Protein 9JMA (pdb70)

Organism: NCBI:txid1737066

Sequence (612 aa):
MLVSVIIPTYNRPERLAVALQSVQTLDFDSEQLEVIVVNDHGTPVDDVVEAAGRSLNVRLIDQPSQSGPSGARNAGLEVARGEYVAFLDDDDVFSPQHLSGTLPLLKGGADFVYVNINIARTRVTGTTIADAEVLVRLEFPYDRGLLDVTNHFAPSAVVCRSPRSAGAFFDTALGVEEDWDFFLRLAHGHKYRVVHQPEVAIALHRIPGVESLTTPTSDDIAALKVYEDNWHLICERWPAATERAEQVRRFMPVMYQMAYASFEAGVPLDHHYYERTLQVLYRALGDPQPSPAQVEDELRAALEGRMLVSVIIPTYNRPERLAVALQSVQTLDFDSEQLEVIVVNDHGTPVDDVVEAAGRSLNVRLIDQPSQSGPSGARNAGLEVARGEYVAFLDDDDVFSPQHLSGTLPLLKGGADFVYVNINIARTRVTGTTIADAEVLVRLEFPYDRGLLDVTNHFAPSAVVCRSPRSAGAFFDTALGVEEDWDFFLRLAHGHKYRVVHQPEVAIALHRIPGVESLTTPTSDDIAALKVYEDNWHLICERWPAATERAEQVRRFMPVMYQMAYASFEAGVPLDHHYYERTLQVLYRALGDPQPSPAQVEDELRAALEGR

Nearest PDB structures (foldseek):
  8vh8-assembly3_C  TM=7.433E-01  e=6.312E-12  Pasteurella multocida
  8vh7-assembly2_B  TM=6.432E-01  e=1.934E-12  Pasteurella multocida
  8vh8-assembly4_D  TM=6.375E-01  e=3.387E-12  Pasteurella multocida
  6h4m-assembly4_Q  TM=5.646E-01  e=2.988E-13  Staphylococcus aureus subsp. aureus N315
  8vh8-assembly2_B  TM=6.372E-01  e=2.813E-11  Pasteurella multocida

InterPro domains:
  IPR001173 Glycosyltransferase 2-like [PF00535] (4-131)
  IPR029044 Nucleotide-diphospho-sugar transferases [G3DSA:3.90.550.10] (1-235)
  IPR029044 Nucleotide-diphospho-sugar transferases [SSF53448] (1-209)

B-factor: mean 27.54, std 12.99, range [6.25, 105.29]

Solvent-accessible surface area: 26495 Å² total; per-residue (Å²): 166,32,0,0,0,0,0,14,4,91,69,90,44,99,92,0,43,45,0,2,96,0,3,57,40,15,101,49,85,50,151,75,5,9,1,1,0,0,5,7,104,20,71,99,2,58,108,32,12,120,64,3,37,206,65,10,77,34,112,44,28,84,26,120,66,104,47,14,53,1,9,1,8,19,16,0,0,106,41,1,152,2,80,2,0,0,0,0,28,6,27,3,0,0,14,34,99,0,0,52,17,0,6,86,62,0,130,72,32,6,25,2,0,3,1,16,0,18,0,0,61,50,96,13,60,5,91,49,24,83,85,14,109,31,108,8,120,21,83,20,57,76,104,54,22,3,2,8,0,0,18,3,6,14,5,0,0,0,0,0,67,8,0,107,91,35,51,1,61,7,31,87,90,4,58,47,7,14,15,0,0,0,1,0,35,0,13,57,27,56,150,22,163,22,49,28,23,66,145,6,27,0,0,7,10,115,84,51,49,104,69,74,138,80,78,16,65,90,98,37,22,55,65,12,89,81,49,21,83,20,7,85,74,0,15,146,91,41,91,18,72,74,117,58,0,76,82,4,10,186,33,0,38,56,2,4,102,31,0,17,59,22,21,138,75,34,80,61,23,26,84,4,52,41,20,49,0,0,66,6,0,32,111,4,9,8,104,117,109,30,61,93,65,102,4,65,88,47,0,115,38,5,8,114,32,170,171,25,0,0,0,0,0,12,4,95,81,105,33,136,95,0,46,38,0,2,80,0,3,59,41,16,104,50,88,46,145,76,6,6,0,1,0,0,5,6,107,18,55,97,2,64,114,33,10,119,69,8,32,208,72,16,79,30,115,41,30,80,27,118,69,103,44,14,49,1,8,0,8,17,20,0,1,98,39,3,137,4,82,4,1,0,0,0,31,5,34,4,0,0,10,36,90,0,0,51,17,0,6,84,64,0,129,71,22,8,12,1,0,4,2,13,2,21,1,0,54,52,65,13,55,3,90,49,27,87,104,11,103,21,113,17,109,19,83,12,57,78,97,59,23,4,3,8,0,0,13,6,7,16,5,0,0,0,0,0,67,10,0,104,103,34,50,0,60,6,31,91,90,6,52,54,9,13,21,0,0,0,1,0,36,0,14,42,40,70,154,20,145,25,49,31,23,71,144,5,29,0,0,27,14,74,93,45,38,102,90,87,137,68,94,18,76,79,108,57,48,57,68,15,98,73,52,17,66,22,8,80,75,0,16,153,93,39,88,19,78,73,132,75,0,75,80,3,7,105,19,0,36,61,1,0,95,44,0,26,65,17,24,144,69,30,70,81,31,29,44,4,46,37,16,68,0,0,92,5,0,24,96,2,11,11,108,84,100,23,60,82,62,83,4,81,61,26,1,112,11,4,5,122,34,198

Secondary structure (DSSP, 8-state):
--EEEEEEESS-HHHHHHHHHHHHTSSS-GGGEEEEEEE-SSS--HHHHHHHTTTS-EEEEE-SS--HHHHHHHHHHHH--SSEEEE--TTEE--TTTTTTTHHHHHHT-SEEEEEEEEESS---GGGGGGS-EEEEE---SSS-HHHHS----GGGEEEE-HHHHT----TT-SSSHHHHHHHIIIIIS---EEEEEEEEEEEE----STTTS---HHHHHHHHHHHHHHHHHHHHS--SSHHHHHHHTHHHHHHHHHHHHHHTT-PPPTTHHHHHHHHHHHHTSSS---HHHHHHHHHHHHH--/--EEEEEEESS-HHHHHHHHHHHHTSSS-GGGEEEEEEE-S-S--HHHHHHHHTTS-EEEEE-SS--HHHHHHHHHHHH---SEEEE--TTEE--TTTTTTTHHHHHTT-SEEEEEEEEESS---TT-GGGS-EEEEE---SSS-HHHHS----GGGEEEE-TTTTT----TT-SSSHHHHHHHIIIIIS---EEEEEEEEEEEE----GGGGS---SHHHHHHHHHHHHHHHHHHHS--SSHHHHHHTTHHHHHHHHHHHHHHTTPPPPTTHHHHHHHHHHHTTSSS---HHHHHHHHHHHHS--

Foldseek 3Di:
DAEEEEEEDAPCLVLLLLALVLVLLAPDDLVQYEYEYEYQQHDDNCVSQVVSVVRHNYHYHYHPHRQAPQVRRVVVLQPDPHQKYAYDYSNWHFANCLCVQCVVVVVVPAFKEFEKEFAFQDRDGNPGQVVGDGDDIQQDFPDQQLLLQDDRDDRNRMMGGRVVVVVQGFDSPQNPCSVSLRVLCCCPVVVGHYGYRHVTYIYHYDHDDCDVVFWQDVVVVVVLVSVVVVSVVSCVVRPRPDPLSNVLSVCVVLLSVVCVVCSVVRHQWAPCLVRQLSVLSSVCRDDPRDDPVVSSVSSVVSRHHD/DAEEEEEEDAQCLPLLLQQLVLVLLAPDDQVQYEYEYEDQQHDDNVVSVVVSVVRHHYDYHYDPHHQAPQVRRQVSLQPTPHQKYAYAYSNWHFANCLCVQPVVVVVVPAFKEFEKEFAFQDDDGNHPLVPGDGDDIQQDFDDQQLLLQDDRGFRNRMMGGRCVVVVQGFDSVQNPCSRSLSVLCCCPVVVGHYGYRHVTYIYHYDHDDPLVVFFQDCVNLVVLVSVVVVSVVSCVVRPGPDPLSVVLNVCVVVLNVVVVVCRVVSHAWDPCLVSQLSVLSSQCRDDPNDDPVVSNVSNVCSGHHD

Radius of gyration: 28.25 Å; Cα contacts (8 Å, |Δi|>4): 1184; chains: 2; bounding box: 62×64×78 Å

Structure (mmCIF, N/CA/C/O backbone):
data_9JMA
#
_entry.id   9JMA
#
_cell.length_a   48.362
_cell.length_b   95.144
_cell.length_c   70.484
_cell.angle_alpha   90.00
_cell.angle_beta   97.16
_cell.angle_gamma   90.00
#
_symmetry.space_group_name_H-M   'P 1 21 1'
#
loop_
_entity.id
_entity.type
_entity.pdbx_description
1 polymer 'GalNAc(5)-diNAcBac-PP-undecaprenol beta-1,3-glucosyltransferase'
2 non-polymer "URIDINE-5'-DIPHOSPHATE"
3 non-polymer 'MAGNESIUM ION'
4 water water
#
loop_
_atom_site.group_PDB
_atom_site.id
_atom_site.type_symbol
_atom_site.label_atom_id
_atom_site.label_alt_id
_atom_site.label_comp_id
_atom_site.label_asym_id
_atom_site.label_entity_id
_atom_site.label_seq_id
_atom_site.pdbx_PDB_ins_code
_atom_site.Cartn_x
_atom_site.Cartn_y
_atom_site.Cartn_z
_atom_site.occupancy
_atom_site.B_iso_or_equiv
_atom_site.auth_seq_id
_atom_site.auth_comp_id
_atom_site.auth_asym_id
_atom_site.auth_atom_id
_atom_site.pdbx_PDB_model_num
ATOM 1 N N . MET A 1 1 ? 18.039 17.373 25.907 1.00 29.65 1 MET A N 1
ATOM 2 C CA . MET A 1 1 ? 17.216 16.744 26.914 1.00 22.12 1 MET A CA 1
ATOM 3 C C . MET A 1 1 ? 16.130 15.904 26.263 1.00 17.83 1 MET A C 1
ATOM 4 O O . MET A 1 1 ? 15.843 14.819 26.751 1.00 22.56 1 MET A O 1
ATOM 9 N N . LEU A 1 2 ? 15.537 16.381 25.162 1.00 13.10 2 LEU A N 1
ATOM 10 C CA . LEU A 1 2 ? 14.491 15.600 24.503 1.00 13.89 2 LEU A CA 1
ATOM 11 C C . LEU A 1 2 ? 15.064 14.479 23.625 1.00 17.35 2 LEU A C 1
ATOM 12 O O . LEU A 1 2 ? 14.673 13.317 23.771 1.00 16.68 2 LEU A O 1
ATOM 17 N N . VAL A 1 3 ? 15.990 14.792 22.715 1.00 12.80 3 VAL A N 1
ATOM 18 C CA . VAL A 1 3 ? 16.518 13.807 21.776 1.00 16.51 3 VAL A CA 1
ATOM 19 C C . VAL A 1 3 ? 18.040 13.856 21.747 1.00 17.48 3 VAL A C 1
ATOM 20 O O . VAL A 1 3 ? 18.635 14.932 21.614 1.00 16.87 3 VAL A O 1
ATOM 24 N N . SER A 1 4 ? 18.663 12.680 21.811 1.00 16.44 4 SER A N 1
ATOM 25 C CA . SER A 1 4 ? 20.078 12.496 21.515 1.00 18.51 4 SER A CA 1
ATOM 26 C C . SER A 1 4 ? 20.210 11.694 20.231 1.00 16.99 4 SER A C 1
ATOM 27 O O . SER A 1 4 ? 19.563 10.655 20.076 1.00 18.92 4 SER A O 1
ATOM 30 N N . VAL A 1 5 ? 21.052 12.154 19.323 1.00 15.10 5 VAL A N 1
ATOM 31 C CA . VAL A 1 5 ? 21.368 11.392 18.123 1.00 15.58 5 VAL A CA 1
ATOM 32 C C . VAL A 1 5 ? 22.724 10.740 18.325 1.00 16.89 5 VAL A C 1
ATOM 33 O O . VAL A 1 5 ? 23.669 11.390 18.800 1.00 16.28 5 VAL A O 1
ATOM 37 N N . ILE A 1 6 ? 22.814 9.447 18.007 1.00 12.92 6 ILE A N 1
ATOM 38 C CA . ILE A 1 6 ? 24.026 8.664 18.224 1.00 11.85 6 ILE A CA 1
ATOM 39 C C . ILE A 1 6 ? 24.556 8.230 16.859 1.00 14.93 6 ILE A C 1
ATOM 40 O O . ILE A 1 6 ? 23.937 7.396 16.176 1.00 12.45 6 ILE A O 1
ATOM 45 N N . ILE A 1 7 ? 25.702 8.767 16.482 1.00 14.84 7 ILE A N 1
ATOM 46 C CA . ILE A 1 7 ? 26.347 8.457 15.205 1.00 10.43 7 ILE A CA 1
ATOM 47 C C . ILE A 1 7 ? 27.666 7.774 15.497 1.00 13.41 7 ILE A C 1
ATOM 48 O O . ILE A 1 7 ? 28.644 8.423 15.880 1.00 11.97 7 ILE A O 1
ATOM 53 N N . PRO A 1 8 ? 27.736 6.445 15.362 1.00 9.84 8 PRO A N 1
ATOM 54 C CA . PRO A 1 8 ? 29.034 5.775 15.345 1.00 18.85 8 PRO A CA 1
ATOM 55 C C . PRO A 1 8 ? 29.665 5.874 13.956 1.00 14.36 8 PRO A C 1
ATOM 56 O O . PRO A 1 8 ? 28.989 5.769 12.926 1.00 13.31 8 PRO A O 1
ATOM 60 N N . THR A 1 9 ? 30.977 6.073 13.923 1.00 14.01 9 THR A N 1
ATOM 61 C CA . THR A 1 9 ? 31.617 6.320 12.636 1.00 19.17 9 THR A CA 1
ATOM 62 C C . THR A 1 9 ? 32.999 5.684 12.619 1.00 20.08 9 THR A C 1
ATOM 63 O O . THR A 1 9 ? 33.701 5.685 13.633 1.00 24.42 9 THR A O 1
ATOM 67 N N . TYR A 1 10 ? 33.379 5.125 11.472 1.00 16.08 10 TYR A N 1
ATOM 68 C CA . TYR A 1 10 ? 34.642 4.386 11.363 1.00 24.69 10 TYR A CA 1
ATOM 69 C C . TYR A 1 10 ? 35.206 4.565 9.955 1.00 18.05 10 TYR A C 1
ATOM 70 O O . TYR A 1 10 ? 34.709 3.941 9.016 1.00 18.53 10 TYR A O 1
ATOM 79 N N . ASN A 1 11 ? 36.241 5.401 9.823 1.00 21.73 11 ASN A N 1
ATOM 80 C CA . ASN A 1 11 ? 36.922 5.643 8.533 1.00 22.14 11 ASN A CA 1
ATOM 81 C C . ASN A 1 11 ? 35.942 5.995 7.423 1.00 21.46 11 ASN A C 1
ATOM 82 O O . ASN A 1 11 ? 36.038 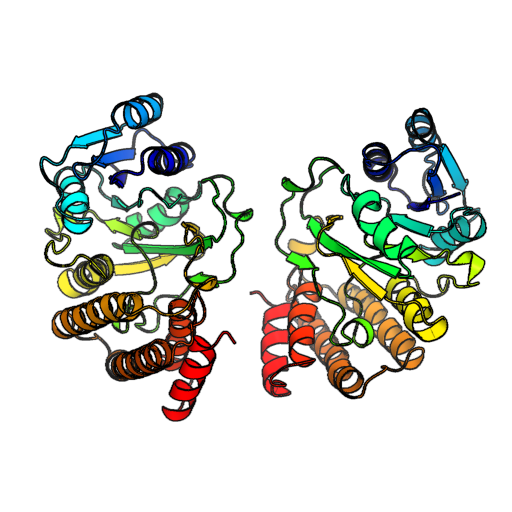5.489 6.306 1.00 19.06 11 ASN A O 1
ATOM 87 N N . ARG A 1 12 ? 34.971 6.850 7.731 1.00 23.37 12 ARG A N 1
ATOM 88 C CA . ARG A 1 12 ? 34.055 7.381 6.720 1.00 23.88 12 ARG A CA 1
ATOM 89 C C . ARG A 1 12 ? 33.856 8.882 6.939 1.00 26.06 12 ARG A C 1
ATOM 90 O O . ARG A 1 12 ? 32.728 9.368 7.044 1.00 24.58 12 ARG A O 1
ATOM 98 N N . PRO A 1 13 ? 34.949 9.655 6.988 1.00 29.65 13 PRO A N 1
ATOM 99 C CA . PRO A 1 13 ? 34.784 11.083 7.325 1.00 25.26 13 PRO A CA 1
ATOM 100 C C . PRO A 1 13 ? 33.911 11.833 6.331 1.00 24.00 13 PRO A C 1
ATOM 101 O O . PRO A 1 13 ? 33.135 12.709 6.725 1.00 23.16 13 PRO A O 1
ATOM 105 N N . GLU A 1 14 ? 33.986 11.491 5.049 1.00 25.46 14 GLU A N 1
ATOM 106 C CA . GLU A 1 14 ? 33.144 12.155 4.060 1.00 24.38 14 GLU A CA 1
ATOM 107 C C . GLU A 1 14 ? 31.668 11.829 4.285 1.00 22.48 14 GLU A C 1
ATOM 108 O O . GLU A 1 14 ? 30.805 12.715 4.236 1.00 18.46 14 GLU A O 1
ATOM 114 N N . ARG A 1 15 ? 31.355 10.559 4.536 1.00 20.28 15 ARG A N 1
ATOM 115 C CA . ARG A 1 15 ? 29.954 10.197 4.680 1.00 22.44 15 ARG A CA 1
ATOM 116 C C . ARG A 1 15 ? 29.398 10.679 6.014 1.00 18.70 15 ARG A C 1
ATOM 117 O O . ARG A 1 15 ? 28.230 11.062 6.085 1.00 18.24 15 ARG A O 1
ATOM 125 N N . LEU A 1 16 ? 30.234 10.707 7.056 1.00 18.61 16 LEU A N 1
ATOM 126 C CA . LEU A 1 16 ? 29.846 11.294 8.329 1.00 16.43 16 LEU A CA 1
ATOM 127 C C . LEU A 1 16 ? 29.351 12.715 8.153 1.00 19.63 16 LEU A C 1
ATOM 128 O O . LEU A 1 16 ? 28.379 13.125 8.797 1.00 18.27 16 LEU A O 1
ATOM 133 N N . ALA A 1 17 ? 30.008 13.493 7.283 1.00 13.68 17 ALA A N 1
ATOM 134 C CA . ALA A 1 17 ? 29.569 14.869 7.083 1.00 14.94 17 ALA A CA 1
ATOM 135 C C . ALA A 1 17 ? 28.196 14.922 6.417 1.00 15.90 17 ALA A C 1
ATOM 136 O O . ALA A 1 17 ? 27.388 15.800 6.732 1.00 20.27 17 ALA A O 1
ATOM 138 N N . VAL A 1 18 ? 27.892 13.982 5.516 1.00 17.27 18 VAL A N 1
ATOM 139 C CA . VAL A 1 18 ? 26.547 13.943 4.949 1.00 12.16 18 VAL A CA 1
ATOM 140 C C . VAL A 1 18 ? 25.523 13.579 6.025 1.00 19.27 18 VAL A C 1
ATOM 141 O O . VAL A 1 18 ? 24.441 14.176 6.095 1.00 13.44 18 VAL A O 1
ATOM 145 N N . ALA A 1 19 ? 25.846 12.603 6.882 1.00 16.61 19 ALA A N 1
ATOM 146 C CA . ALA A 1 19 ? 24.918 12.223 7.952 1.00 23.07 19 ALA A CA 1
ATOM 147 C C . ALA A 1 19 ? 24.653 13.392 8.897 1.00 16.14 19 ALA A C 1
ATOM 148 O O . ALA A 1 19 ? 23.499 13.671 9.242 1.00 18.29 19 ALA A O 1
ATOM 150 N N . LEU A 1 20 ? 25.714 14.102 9.311 1.00 23.44 20 LEU A N 1
ATOM 151 C CA . LEU A 1 20 ? 25.564 15.235 10.229 1.00 19.12 20 LEU A CA 1
ATOM 152 C C . LEU A 1 20 ? 24.783 16.378 9.595 1.00 17.01 20 LEU A C 1
ATOM 153 O O . LEU A 1 20 ? 24.023 17.069 10.282 1.00 23.79 20 LEU A O 1
ATOM 158 N N . GLN A 1 21 ? 24.966 16.620 8.302 1.00 16.58 21 GLN A N 1
ATOM 159 C CA . GLN A 1 21 ? 24.172 17.671 7.670 1.00 21.46 21 GLN A CA 1
ATOM 160 C C . GLN A 1 21 ? 22.691 17.294 7.653 1.00 20.34 21 GLN A C 1
ATOM 161 O O . GLN A 1 21 ? 21.822 18.170 7.771 1.00 20.95 21 GLN A O 1
ATOM 167 N N . SER A 1 22 ? 22.387 15.999 7.570 1.00 15.06 22 SER A N 1
ATOM 168 C CA . SER A 1 22 ? 21.002 15.566 7.619 1.00 16.68 22 SER A CA 1
ATOM 169 C C . SER A 1 22 ? 20.406 15.748 9.024 1.00 15.13 22 SER A C 1
ATOM 170 O O . SER A 1 22 ? 19.184 15.847 9.160 1.00 12.69 22 SER A O 1
ATOM 173 N N . VAL A 1 23 ? 21.245 15.857 10.057 1.00 13.18 23 VAL A N 1
ATOM 174 C CA . VAL A 1 23 ? 20.767 16.312 11.355 1.00 15.62 23 VAL A CA 1
ATOM 175 C C . VAL A 1 23 ? 20.558 17.825 11.350 1.00 20.62 23 VAL A C 1
ATOM 176 O O . VAL A 1 23 ? 19.622 18.341 11.985 1.00 18.58 23 VAL A O 1
ATOM 180 N N . GLN A 1 24 ? 21.395 18.562 10.612 1.00 16.64 24 GLN A N 1
ATOM 181 C CA . GLN A 1 24 ? 21.263 20.016 10.625 1.00 19.07 24 GLN A CA 1
ATOM 182 C C . GLN A 1 24 ? 19.996 20.461 9.910 1.00 16.09 24 GLN A C 1
ATOM 183 O O . GLN A 1 24 ? 19.435 21.515 10.233 1.00 23.63 24 GLN A O 1
ATOM 189 N N . THR A 1 25 ? 19.499 19.655 8.979 1.00 15.53 25 THR A N 1
ATOM 190 C CA . THR A 1 25 ? 18.262 19.966 8.280 1.00 16.18 25 THR A CA 1
ATOM 191 C C . THR A 1 25 ? 17.055 19.229 8.872 1.00 18.0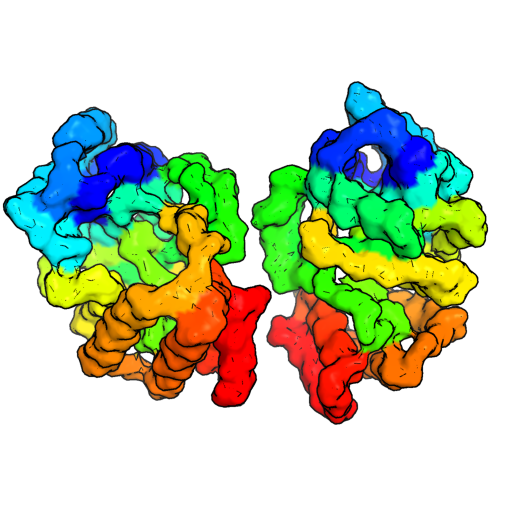5 25 THR A C 1
ATOM 192 O O . THR A 1 25 ? 16.014 19.119 8.217 1.00 17.74 25 THR A O 1
ATOM 196 N N . LEU A 1 26 ? 17.166 18.741 10.104 1.00 14.40 26 LEU A N 1
ATOM 197 C CA . LEU A 1 26 ? 15.973 18.336 10.837 1.00 22.24 26 LEU A CA 1
ATOM 198 C C . LEU A 1 26 ? 15.102 19.550 11.149 1.00 22.20 26 LEU A C 1
ATOM 199 O O . LEU A 1 26 ? 15.590 20.557 11.672 1.00 25.77 26 LEU A O 1
ATOM 204 N N . ASP A 1 27 ? 13.807 19.457 10.846 1.00 22.53 27 ASP A N 1
ATOM 205 C CA . ASP A 1 27 ? 12.864 20.430 11.401 1.00 30.08 27 ASP A CA 1
ATOM 206 C C . ASP A 1 27 ? 12.703 20.178 12.896 1.00 25.00 27 ASP A C 1
ATOM 207 O O . ASP A 1 27 ? 11.853 19.380 13.295 1.00 27.04 27 ASP A O 1
ATOM 212 N N . PHE A 1 28 ? 13.503 20.843 13.727 1.00 30.28 28 PHE A N 1
ATOM 213 C CA . PHE A 1 28 ? 13.486 20.558 15.156 1.00 28.45 28 PHE A CA 1
ATOM 214 C C . PHE A 1 28 ? 14.133 21.702 15.927 1.00 27.10 28 PHE A C 1
ATOM 215 O O . PHE A 1 28 ? 15.065 22.343 15.443 1.00 32.67 28 PHE A O 1
ATOM 223 N N . ASP A 1 29 ? 13.635 21.941 17.138 1.00 28.75 29 ASP A N 1
ATOM 224 C CA . ASP A 1 29 ? 14.265 22.906 18.037 1.00 35.96 29 ASP A CA 1
ATOM 225 C C . ASP A 1 29 ? 15.597 22.337 18.520 1.00 31.65 29 ASP A C 1
ATOM 226 O O . ASP A 1 29 ? 15.627 21.445 19.376 1.00 30.07 29 ASP A O 1
ATOM 231 N N . SER A 1 30 ? 16.698 22.873 17.990 1.00 30.45 30 SER A N 1
ATOM 232 C CA . SER A 1 30 ? 18.040 22.422 18.341 1.00 29.52 30 SER A CA 1
ATOM 233 C C . SER A 1 30 ? 18.376 22.614 19.818 1.00 22.61 30 SER A C 1
ATOM 234 O O . SER A 1 30 ? 19.356 22.033 20.294 1.00 25.10 30 SER A O 1
ATOM 237 N N . GLU A 1 31 ? 17.600 23.401 20.557 1.00 28.63 31 GLU A N 1
ATOM 238 C CA . GLU A 1 31 ? 17.814 23.498 21.997 1.00 27.30 31 GLU A CA 1
ATOM 239 C C . GLU A 1 31 ? 17.553 22.164 22.691 1.00 28.54 31 GLU A C 1
ATOM 240 O O . GLU A 1 31 ? 18.150 21.873 23.733 1.00 25.67 31 GLU A O 1
ATOM 246 N N . GLN A 1 32 ? 16.675 21.338 22.128 1.00 23.52 32 GLN A N 1
ATOM 247 C CA . GLN A 1 32 ? 16.304 20.058 22.711 1.00 26.52 32 GLN A CA 1
ATOM 248 C C . GLN A 1 32 ? 17.053 18.875 22.102 1.00 25.51 32 GLN A C 1
ATOM 249 O O . GLN A 1 32 ? 16.704 17.727 22.383 1.00 20.12 32 GLN A O 1
ATOM 255 N N . LEU A 1 33 ? 18.066 19.125 21.280 1.00 23.25 33 LEU A N 1
ATOM 256 C CA . LEU A 1 33 ? 18.750 18.077 20.541 1.00 23.43 33 LEU A CA 1
ATOM 257 C C . LEU A 1 33 ? 20.234 18.086 20.868 1.00 23.70 33 LEU A C 1
ATOM 258 O O . LEU A 1 33 ? 20.870 19.144 20.823 1.00 20.36 33 LEU A O 1
ATOM 263 N N . GLU A 1 34 ? 20.784 16.907 21.177 1.00 27.03 34 GLU A N 1
ATOM 264 C CA . GLU A 1 34 ? 22.228 16.705 21.261 1.00 23.42 34 GLU A CA 1
ATOM 265 C C . GLU A 1 34 ? 22.633 15.604 20.300 1.00 22.17 34 GLU A C 1
ATOM 266 O O . GLU A 1 34 ? 21.908 14.615 20.128 1.00 21.06 34 GLU A O 1
ATOM 272 N N . VAL A 1 35 ? 23.789 15.791 19.668 1.00 23.27 35 VAL A N 1
ATOM 273 C CA . VAL A 1 35 ? 24.385 14.817 18.762 1.00 15.21 35 VAL A CA 1
ATOM 274 C C . VAL A 1 35 ? 25.633 14.259 19.426 1.00 16.72 35 VAL A C 1
ATOM 275 O O . VAL A 1 35 ? 26.505 15.020 19.867 1.00 15.01 35 VAL A O 1
ATOM 279 N N . ILE A 1 36 ? 25.735 12.935 19.476 1.00 16.09 36 ILE A N 1
ATOM 280 C CA . ILE A 1 36 ? 26.925 12.271 19.995 1.00 16.24 36 ILE A CA 1
ATOM 281 C C . ILE A 1 36 ? 27.549 11.464 18.862 1.00 16.20 36 ILE A C 1
ATOM 282 O O . ILE A 1 36 ? 27.000 10.431 18.447 1.00 16.88 36 ILE A O 1
ATOM 287 N N . VAL A 1 37 ? 28.705 11.913 18.377 1.00 16.33 37 VAL A N 1
ATOM 288 C CA . VAL A 1 37 ? 29.471 11.197 17.353 1.00 12.77 37 VAL A CA 1
ATOM 289 C C . VAL A 1 37 ? 30.524 10.328 18.036 1.00 14.29 37 VAL A C 1
ATOM 290 O O . VAL A 1 37 ? 31.296 10.812 18.880 1.00 18.06 37 VAL A O 1
ATOM 294 N N . VAL A 1 38 ? 30.566 9.047 17.686 1.00 13.22 38 VAL A N 1
ATOM 295 C CA . VAL A 1 38 ? 31.475 8.102 18.334 1.00 14.89 38 VAL A CA 1
ATOM 296 C C . VAL A 1 38 ? 32.425 7.566 17.268 1.00 16.15 38 VAL A C 1
ATOM 297 O O . VAL A 1 38 ? 32.054 6.713 16.445 1.00 14.78 38 VAL A O 1
ATOM 301 N N . ASN A 1 39 ? 33.663 8.052 17.299 1.00 19.36 39 ASN A N 1
ATOM 302 C CA . ASN A 1 39 ? 34.718 7.561 16.419 1.00 17.53 39 ASN A CA 1
ATOM 303 C C . ASN A 1 39 ? 35.209 6.218 16.944 1.00 19.09 39 ASN A C 1
ATOM 304 O O . ASN A 1 39 ? 35.741 6.135 18.058 1.00 18.80 39 ASN A O 1
ATOM 309 N N . ASP A 1 40 ? 35.019 5.163 16.157 1.00 20.41 40 ASP A N 1
ATOM 310 C CA . ASP A 1 40 ? 35.418 3.829 16.598 1.00 19.61 40 ASP A CA 1
ATOM 311 C C . ASP A 1 40 ? 36.908 3.594 16.333 1.00 24.59 40 ASP A C 1
ATOM 312 O O . ASP A 1 40 ? 37.296 2.558 15.783 1.00 26.32 40 ASP A O 1
ATOM 317 N N . HIS A 1 41 ? 37.745 4.553 16.742 1.00 22.54 41 HIS A N 1
ATOM 318 C CA . HIS A 1 41 ? 39.203 4.486 16.610 1.00 26.76 41 HIS A CA 1
ATOM 319 C C . HIS A 1 41 ? 39.639 4.325 15.150 1.00 24.84 41 HIS A C 1
ATOM 320 O O . HIS A 1 41 ? 40.536 3.547 14.826 1.00 30.89 41 HIS A O 1
ATOM 327 N N . GLY A 1 42 ? 38.975 5.053 14.263 1.00 20.49 42 GLY A N 1
ATOM 328 C CA . GLY A 1 42 ? 39.401 5.226 12.900 1.00 29.67 42 GLY A CA 1
ATOM 329 C C . GLY A 1 42 ? 40.041 6.582 12.704 1.00 26.91 42 GLY A C 1
ATOM 330 O O . GLY A 1 42 ? 40.449 7.247 13.664 1.00 27.95 42 GLY A O 1
ATOM 331 N N . THR A 1 43 ? 40.111 7.012 11.444 1.00 22.61 43 THR A N 1
ATOM 332 C CA . THR A 1 43 ? 40.810 8.246 11.128 1.00 22.75 43 THR A CA 1
ATOM 333 C C . THR A 1 43 ? 40.044 9.444 11.681 1.00 26.84 43 THR A C 1
ATOM 334 O O . THR A 1 43 ? 38.810 9.427 11.739 1.00 29.22 43 THR A O 1
ATOM 338 N N . PRO A 1 44 ? 40.757 10.503 12.080 1.00 32.51 44 PRO A N 1
ATOM 339 C CA . PRO A 1 44 ? 40.132 11.558 12.894 1.00 25.89 44 PRO A CA 1
ATOM 340 C C . PRO A 1 44 ? 38.939 12.206 12.208 1.00 24.98 44 PRO A C 1
ATOM 341 O O . PRO A 1 44 ? 38.833 12.225 10.984 1.00 18.62 44 PRO A O 1
ATOM 345 N N . VAL A 1 45 ? 38.011 12.720 13.025 1.00 28.95 45 VAL A N 1
ATOM 346 C CA . VAL A 1 45 ? 36.784 13.331 12.514 1.00 23.02 45 VAL A CA 1
ATOM 347 C C . VAL A 1 45 ? 36.545 14.666 13.208 1.00 30.41 45 VAL A C 1
ATOM 348 O O . VAL A 1 45 ? 35.468 15.263 13.086 1.00 29.50 45 VAL A O 1
ATOM 352 N N . ASP A 1 46 ? 37.549 15.145 13.942 1.00 35.54 46 ASP A N 1
ATOM 353 C CA . ASP A 1 46 ? 37.375 16.354 14.738 1.00 32.71 46 ASP A CA 1
ATOM 354 C C . ASP A 1 46 ? 36.966 17.541 13.870 1.00 38.80 46 ASP A C 1
ATOM 355 O O . ASP A 1 46 ? 36.136 18.360 14.284 1.00 37.75 46 ASP A O 1
ATOM 360 N N . ASP A 1 47 ? 37.517 17.639 12.657 1.00 34.04 47 ASP A N 1
ATOM 361 C CA . ASP A 1 47 ? 37.197 18.760 11.776 1.00 37.01 47 ASP A CA 1
ATOM 362 C C . ASP A 1 47 ? 35.758 18.684 11.274 1.00 36.47 47 ASP A C 1
ATOM 363 O O . ASP A 1 47 ? 35.046 19.696 11.247 1.00 36.42 47 ASP A O 1
ATOM 368 N N . VAL A 1 48 ? 35.325 17.496 10.843 1.00 34.41 48 VAL A N 1
ATOM 369 C CA . VAL A 1 48 ? 33.929 17.288 10.457 1.00 31.08 48 VAL A CA 1
ATOM 370 C C . VAL A 1 48 ? 33.003 17.698 11.594 1.00 31.80 48 VAL A C 1
ATOM 371 O O . VAL A 1 48 ? 32.055 18.468 11.405 1.00 28.81 48 VAL A O 1
ATOM 375 N N . VAL A 1 49 ? 33.291 17.206 12.803 1.00 36.74 49 VAL A N 1
ATOM 376 C CA . VAL A 1 49 ? 32.414 17.426 13.948 1.00 32.60 49 VAL A CA 1
ATOM 377 C C . VAL A 1 49 ? 32.495 18.871 14.419 1.00 35.28 49 VAL A C 1
ATOM 378 O O . VAL A 1 49 ? 31.496 19.446 14.866 1.00 30.54 49 VAL A O 1
ATOM 382 N N . GLU A 1 50 ? 33.687 19.474 14.345 1.00 36.96 50 GLU A N 1
ATOM 383 C CA . GLU A 1 50 ? 33.823 20.899 14.631 1.00 36.27 50 GLU A CA 1
ATOM 384 C C . GLU A 1 50 ? 32.915 21.725 13.727 1.00 33.28 50 GLU A C 1
ATOM 385 O O . GLU A 1 50 ? 32.294 22.697 14.174 1.00 41.56 50 GLU A O 1
ATOM 391 N N . ALA A 1 51 ? 32.821 21.349 12.452 1.00 32.91 51 ALA A N 1
ATOM 392 C CA . ALA A 1 51 ? 32.007 22.112 11.513 1.00 32.92 51 ALA A CA 1
ATOM 393 C C . ALA A 1 51 ? 30.529 22.030 11.875 1.00 37.43 51 ALA A C 1
ATOM 394 O O . ALA A 1 51 ? 29.842 23.057 11.950 1.00 33.48 51 ALA A O 1
ATOM 396 N N . ALA A 1 52 ? 30.021 20.811 12.114 1.00 37.17 52 ALA A N 1
ATOM 397 C CA . ALA A 1 52 ? 28.617 20.642 12.481 1.00 30.47 52 ALA A CA 1
ATOM 398 C C . ALA A 1 52 ? 28.281 21.372 13.774 1.00 31.94 52 ALA A C 1
ATOM 399 O O . ALA A 1 52 ? 27.141 21.814 13.961 1.00 24.54 52 ALA A O 1
ATOM 401 N N . GLY A 1 53 ? 29.259 21.520 14.668 1.00 33.02 53 GLY A N 1
ATOM 402 C CA . GLY A 1 53 ? 29.022 22.187 15.934 1.00 28.33 53 GLY A CA 1
ATOM 403 C C . GLY A 1 53 ? 28.662 23.650 15.800 1.00 39.42 53 GLY A C 1
ATOM 404 O O . GLY A 1 53 ? 28.180 24.244 16.769 1.00 35.86 53 GLY A O 1
ATOM 405 N N . ARG A 1 54 ? 28.892 24.249 14.621 1.00 41.63 54 ARG A N 1
ATOM 406 C CA . ARG A 1 54 ? 28.462 25.630 14.398 1.00 47.96 54 ARG A CA 1
ATOM 407 C C . ARG A 1 54 ? 26.958 25.784 14.586 1.00 45.68 54 ARG A C 1
ATOM 408 O O . ARG A 1 54 ? 26.487 26.847 15.008 1.00 49.76 54 ARG A O 1
ATOM 416 N N . SER A 1 55 ? 26.193 24.736 14.289 1.00 38.51 55 SER A N 1
ATOM 417 C CA . SER A 1 55 ? 24.747 24.780 14.372 1.00 41.46 55 SER A CA 1
ATOM 418 C C . SER A 1 55 ? 24.150 23.784 15.356 1.00 40.71 55 SER A C 1
ATOM 419 O O . SER A 1 55 ? 23.005 23.982 15.779 1.00 45.07 55 SER A O 1
ATOM 422 N N . LEU A 1 56 ? 24.881 22.741 15.739 1.00 30.90 56 LEU A N 1
ATOM 423 C CA . LEU A 1 56 ? 24.362 21.679 16.583 1.00 28.48 56 LEU A CA 1
ATOM 424 C C . LEU A 1 56 ? 25.168 21.586 17.873 1.00 33.05 56 LEU A C 1
ATOM 425 O O . LEU A 1 56 ? 26.347 21.949 17.923 1.00 28.44 56 LEU A O 1
ATOM 430 N N . ASN A 1 57 ? 24.520 21.070 18.919 1.00 26.99 57 ASN A N 1
ATOM 431 C CA . ASN A 1 57 ? 25.189 20.687 20.161 1.00 25.09 57 ASN A CA 1
ATOM 432 C C . ASN A 1 57 ? 25.778 19.290 19.981 1.00 23.12 57 ASN A C 1
ATOM 433 O O . ASN A 1 57 ? 25.118 18.280 20.231 1.00 19.24 57 ASN A O 1
ATOM 438 N N . VAL A 1 58 ? 27.038 19.231 19.546 1.00 20.62 58 VAL A N 1
ATOM 439 C CA . VAL A 1 58 ? 27.693 17.989 19.123 1.00 21.55 58 VAL A CA 1
ATOM 440 C C . VAL A 1 58 ? 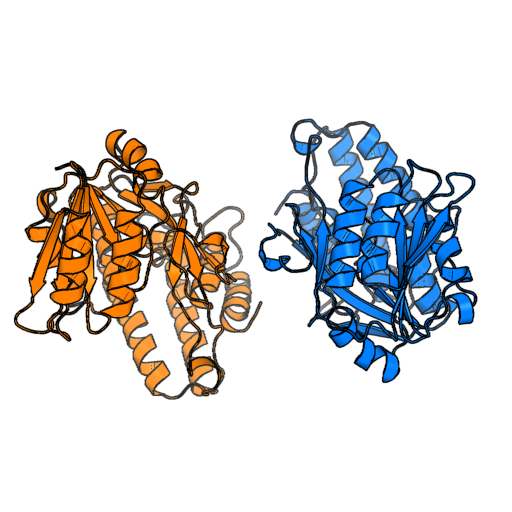28.775 17.634 20.140 1.00 22.73 58 VAL A C 1
ATOM 441 O O . VAL A 1 58 ? 29.442 18.519 20.688 1.00 28.79 58 VAL A O 1
ATOM 445 N N . ARG A 1 59 ? 28.945 16.340 20.397 1.00 21.58 59 ARG A N 1
ATOM 446 C CA . ARG A 1 59 ? 30.008 15.845 21.263 1.00 21.49 59 ARG A CA 1
ATOM 447 C C . ARG A 1 59 ? 30.727 14.688 20.590 1.00 22.04 59 ARG A C 1
ATOM 448 O O . ARG A 1 59 ? 30.086 13.731 20.147 1.00 18.49 59 ARG A O 1
ATOM 456 N N . LEU A 1 60 ? 32.053 14.756 20.543 1.00 24.00 60 LEU A N 1
ATOM 457 C CA . LEU A 1 60 ? 32.858 13.708 19.930 1.00 24.87 60 LEU A CA 1
ATOM 458 C C . LEU A 1 60 ? 33.453 12.814 21.009 1.00 25.89 60 LEU A C 1
ATOM 459 O O . LEU A 1 60 ? 34.059 13.308 21.965 1.00 26.78 60 LEU A O 1
ATOM 464 N N . ILE A 1 61 ? 33.272 11.503 20.854 1.00 18.91 61 ILE A N 1
ATOM 465 C CA . ILE A 1 61 ? 33.880 10.501 21.716 1.00 17.64 61 ILE A CA 1
ATOM 466 C C . ILE A 1 61 ? 34.844 9.693 20.865 1.00 23.51 61 ILE A C 1
ATOM 467 O O . ILE A 1 61 ? 34.435 9.072 19.878 1.00 22.85 61 ILE A O 1
ATOM 472 N N . ASP A 1 62 ? 36.111 9.670 21.251 1.00 24.75 62 ASP A N 1
ATOM 473 C CA . ASP A 1 62 ? 37.123 8.901 20.539 1.00 24.74 62 ASP A CA 1
ATOM 474 C C . ASP A 1 62 ? 37.331 7.585 21.277 1.00 25.48 62 ASP A C 1
ATOM 475 O O . ASP A 1 62 ? 37.780 7.574 22.428 1.00 30.41 62 ASP A O 1
ATOM 480 N N . GLN A 1 63 ? 36.979 6.482 20.622 1.00 24.69 63 GLN A N 1
ATOM 481 C CA . GLN A 1 63 ? 37.237 5.170 21.194 1.00 36.01 63 GLN A CA 1
ATOM 482 C C . GLN A 1 63 ? 38.742 4.907 21.193 1.00 31.35 63 GLN A C 1
ATOM 483 O O . GLN A 1 63 ? 39.423 5.215 20.208 1.00 24.16 63 GLN A O 1
ATOM 489 N N . PRO A 1 64 ? 39.287 4.360 22.285 1.00 32.27 64 PRO A N 1
ATOM 490 C CA . PRO A 1 64 ? 40.720 4.042 22.329 1.00 27.38 64 PRO A CA 1
ATOM 491 C C . PRO A 1 64 ? 41.082 2.752 21.616 1.00 32.01 64 PRO A C 1
ATOM 492 O O . PRO A 1 64 ? 42.271 2.428 21.516 1.00 33.08 64 PRO A O 1
ATOM 496 N N . SER A 1 65 ? 40.093 2.015 21.125 1.00 29.95 65 SER A N 1
ATOM 497 C CA . SER A 1 65 ? 40.338 0.837 20.309 1.00 33.21 65 SER A CA 1
ATOM 498 C C . SER A 1 65 ? 39.098 0.592 19.466 1.00 32.68 65 SER A C 1
ATOM 499 O O . SER A 1 65 ? 38.016 1.110 19.758 1.00 25.42 65 SER A O 1
ATOM 502 N N . GLN A 1 66 ? 39.274 -0.187 18.399 1.00 31.44 66 GLN A N 1
ATOM 503 C CA . GLN A 1 66 ? 38.155 -0.520 17.530 1.00 27.04 66 GLN A CA 1
ATOM 504 C C . GLN A 1 66 ? 37.356 -1.636 18.182 1.00 34.32 66 GLN A C 1
ATOM 505 O O . GLN A 1 66 ? 37.838 -2.767 18.308 1.00 42.87 66 GLN A O 1
ATOM 511 N N . SER A 1 67 ? 36.132 -1.313 18.598 1.00 23.99 67 SER A N 1
ATOM 512 C CA . SER A 1 67 ? 35.286 -2.229 19.338 1.00 26.07 67 SER A CA 1
ATOM 513 C C . SER A 1 67 ? 34.131 -2.784 18.518 1.00 25.67 67 SER A C 1
ATOM 514 O O . SER A 1 67 ? 33.484 -3.733 18.962 1.00 34.15 67 SER A O 1
ATOM 517 N N . GLY A 1 68 ? 33.838 -2.214 17.355 1.00 25.23 68 GLY A N 1
ATOM 518 C CA . GLY A 1 68 ? 32.705 -2.647 16.577 1.00 20.21 68 GLY A CA 1
ATOM 519 C C . GLY A 1 68 ? 31.537 -1.691 16.701 1.00 22.52 68 GLY A C 1
ATOM 520 O O . GLY A 1 68 ? 31.502 -0.812 17.576 1.00 19.28 68 GLY A O 1
ATOM 521 N N . PRO A 1 69 ? 30.545 -1.851 15.824 1.00 20.38 69 PRO A N 1
ATOM 522 C CA . PRO A 1 69 ? 29.359 -0.982 15.905 1.00 18.08 69 PRO A CA 1
ATOM 523 C C . PRO A 1 69 ? 28.586 -1.157 17.206 1.00 22.98 69 PRO A C 1
ATOM 524 O O . PRO A 1 69 ? 27.964 -0.194 17.686 1.00 20.24 69 PRO A O 1
ATOM 528 N N . SER A 1 70 ? 28.620 -2.354 17.801 1.00 16.88 70 SER A N 1
ATOM 529 C CA . SER A 1 70 ? 28.016 -2.542 19.118 1.00 20.47 70 SER A CA 1
ATOM 530 C C . SER A 1 70 ? 28.731 -1.705 20.171 1.00 21.94 70 SER A C 1
ATOM 531 O O . SER A 1 70 ? 28.100 -0.922 20.890 1.00 20.90 70 SER A O 1
ATOM 534 N N . GLY A 1 71 ? 30.056 -1.844 20.266 1.00 19.70 71 GLY A N 1
ATOM 535 C CA . GLY A 1 71 ? 30.795 -1.093 21.269 1.00 21.59 71 GLY A CA 1
ATOM 536 C C . GLY A 1 71 ? 30.636 0.408 21.121 1.00 21.57 71 GLY A C 1
ATOM 537 O O . GLY A 1 71 ? 30.494 1.131 22.115 1.00 22.71 71 GLY A O 1
ATOM 538 N N . ALA A 1 72 ? 30.635 0.896 19.881 1.00 18.99 72 ALA A N 1
ATOM 539 C CA . ALA A 1 72 ? 30.619 2.340 19.653 1.00 16.39 72 ALA A CA 1
ATOM 540 C C . ALA A 1 72 ? 29.245 2.936 19.941 1.00 18.02 72 ALA A C 1
ATOM 541 O O . ALA A 1 72 ? 29.143 4.073 20.420 1.00 17.69 72 ALA A O 1
ATOM 543 N N . ARG A 1 73 ? 28.175 2.198 19.641 1.00 18.52 73 ARG A N 1
ATOM 544 C CA . ARG A 1 73 ? 26.850 2.700 19.973 1.00 17.61 73 ARG A CA 1
ATOM 545 C C . ARG A 1 73 ? 26.655 2.734 21.483 1.00 19.03 73 ARG A C 1
ATOM 546 O O . ARG A 1 73 ? 26.037 3.664 22.008 1.00 17.82 73 ARG A O 1
ATOM 554 N N . ASN A 1 74 ? 27.211 1.750 22.201 1.00 20.92 74 ASN A N 1
ATOM 555 C CA . ASN A 1 74 ? 27.103 1.743 23.659 1.00 21.77 74 ASN A CA 1
ATOM 556 C C . ASN A 1 74 ? 27.808 2.944 24.260 1.00 19.82 74 ASN A C 1
ATOM 557 O O . ASN A 1 74 ? 27.276 3.583 25.177 1.00 22.39 74 ASN A O 1
ATOM 562 N N . ALA A 1 75 ? 29.018 3.244 23.771 1.00 14.46 75 ALA A N 1
ATOM 563 C CA . ALA A 1 75 ? 29.727 4.460 24.169 1.00 20.42 75 ALA A CA 1
ATOM 564 C C . ALA A 1 75 ? 28.818 5.677 24.098 1.00 17.97 75 ALA A C 1
ATOM 565 O O . ALA A 1 75 ? 28.838 6.528 24.986 1.00 18.72 75 ALA A O 1
ATOM 567 N N . GLY A 1 76 ? 27.994 5.759 23.058 1.00 17.57 76 GLY A N 1
ATOM 568 C CA . GLY A 1 76 ? 27.064 6.865 22.945 1.00 16.88 76 GLY A CA 1
ATOM 569 C C . GLY A 1 76 ? 25.883 6.739 23.885 1.00 18.00 76 GLY A C 1
ATOM 570 O O . GLY A 1 76 ? 25.448 7.730 24.478 1.00 20.02 76 GLY A O 1
ATOM 571 N N . LEU A 1 77 ? 25.347 5.522 24.030 1.00 20.34 77 LEU A N 1
ATOM 572 C CA . LEU A 1 77 ? 24.184 5.308 24.898 1.00 24.05 77 LEU A CA 1
ATOM 573 C C . LEU A 1 77 ? 24.481 5.674 26.349 1.00 23.32 77 LEU A C 1
ATOM 574 O O . LEU A 1 77 ? 23.609 6.190 27.065 1.00 26.42 77 LEU A O 1
ATOM 579 N N . GLU A 1 78 ? 25.698 5.370 26.807 1.00 24.24 78 GLU A N 1
ATOM 580 C CA . GLU A 1 78 ? 26.080 5.608 28.194 1.00 27.30 78 GLU A CA 1
ATOM 581 C C . GLU A 1 78 ? 26.052 7.087 28.551 1.00 25.94 78 GLU A C 1
ATOM 582 O O . GLU A 1 78 ? 25.768 7.440 29.699 1.00 32.51 78 GLU A O 1
ATOM 588 N N . VAL A 1 79 ? 26.337 7.962 27.591 1.00 24.13 79 VAL A N 1
ATOM 589 C CA . VAL A 1 79 ? 26.429 9.398 27.842 1.00 26.45 79 VAL A CA 1
ATOM 590 C C . VAL A 1 79 ? 25.213 10.167 27.333 1.00 21.12 79 VAL A C 1
ATOM 591 O O . VAL A 1 79 ? 25.153 11.388 27.514 1.00 22.43 79 VAL A O 1
ATOM 595 N N . ALA A 1 80 ? 24.246 9.501 26.706 1.00 21.71 80 ALA A N 1
ATOM 596 C CA . ALA A 1 80 ? 23.112 10.198 26.106 1.00 22.27 80 ALA A CA 1
ATOM 597 C C . ALA A 1 80 ? 22.184 10.781 27.169 1.00 22.41 80 ALA A C 1
ATOM 598 O O . ALA A 1 80 ? 21.679 10.051 28.030 1.00 19.98 80 ALA A O 1
ATOM 600 N N . ARG A 1 81 ? 21.924 12.094 27.066 1.00 22.49 81 ARG A N 1
ATOM 601 C CA . ARG A 1 81 ? 21.069 12.846 27.984 1.00 22.49 81 ARG A CA 1
ATOM 602 C C . ARG A 1 81 ? 19.601 12.833 27.587 1.00 19.28 81 ARG A C 1
ATOM 603 O O . ARG A 1 81 ? 18.735 13.012 28.454 1.00 24.07 81 ARG A O 1
ATOM 611 N N . GLY A 1 82 ? 19.304 12.646 26.304 1.00 15.90 82 GLY A N 1
ATOM 612 C CA . GLY A 1 82 ? 17.933 12.760 25.830 1.00 15.25 82 GLY A CA 1
ATOM 613 C C . GLY A 1 82 ? 17.008 11.699 26.412 1.00 17.85 82 GLY A C 1
ATOM 614 O O . GLY A 1 82 ? 17.394 10.548 26.623 1.00 17.34 82 GLY A O 1
ATOM 615 N N . GLU A 1 83 ? 15.757 12.106 26.666 1.00 17.91 83 GLU A N 1
ATOM 616 C CA . GLU A 1 83 ? 14.693 11.151 26.967 1.00 13.47 83 GLU A CA 1
ATOM 617 C C . GLU A 1 83 ? 14.560 10.099 25.874 1.00 14.40 83 GLU A C 1
ATOM 618 O O . GLU A 1 83 ? 14.259 8.928 26.154 1.00 12.36 83 GLU A O 1
ATOM 624 N N . TYR A 1 84 ? 14.772 10.505 24.620 1.00 11.02 84 TYR A N 1
ATOM 625 C CA . TYR A 1 84 ? 14.712 9.628 23.462 1.00 12.35 84 TYR A CA 1
ATOM 626 C C . TYR A 1 84 ? 16.040 9.653 22.725 1.00 14.65 84 TYR A C 1
ATOM 627 O O . TYR A 1 84 ? 16.739 10.667 22.703 1.00 13.45 84 TYR A O 1
ATOM 636 N N . VAL A 1 85 ? 16.395 8.519 22.135 1.00 16.28 85 VAL A N 1
ATOM 637 C CA . VAL A 1 85 ? 17.628 8.384 21.377 1.00 13.54 85 VAL A CA 1
ATOM 638 C C . VAL A 1 85 ? 17.243 8.047 19.951 1.00 13.52 85 VAL A C 1
ATOM 639 O O . VAL A 1 85 ? 16.311 7.272 19.723 1.00 12.17 85 VAL A O 1
ATOM 643 N N . ALA A 1 86 ? 17.932 8.663 18.996 1.00 13.30 86 ALA A N 1
ATOM 644 C CA . ALA A 1 86 ? 17.771 8.365 17.584 1.00 14.56 86 ALA A CA 1
ATOM 645 C C . ALA A 1 86 ? 19.125 7.930 17.050 1.00 13.97 86 ALA A C 1
ATOM 646 O O . ALA A 1 86 ? 20.097 8.681 17.131 1.00 18.10 86 ALA A O 1
ATOM 648 N N . PHE A 1 87 ? 19.188 6.727 16.503 1.00 15.07 87 PHE A N 1
ATOM 649 C CA . PHE A 1 87 ? 20.431 6.254 15.918 1.00 15.37 87 PHE A CA 1
ATOM 650 C C . PHE A 1 87 ? 20.559 6.740 14.482 1.00 13.68 87 PHE A C 1
ATOM 651 O O . PHE A 1 87 ? 19.568 6.882 13.757 1.00 17.67 87 PHE A O 1
ATOM 659 N N . LEU A 1 88 ? 21.791 7.020 14.079 1.00 11.95 88 LEU A N 1
ATOM 660 C CA . LEU A 1 88 ? 22.077 7.346 12.687 1.00 15.53 88 LEU A CA 1
ATOM 661 C C . LEU A 1 88 ? 23.435 6.746 12.356 1.00 15.25 88 LEU A C 1
ATOM 662 O O . LEU A 1 88 ? 24.441 7.134 12.961 1.00 18.42 88 LEU A O 1
ATOM 667 N N . ASP A 1 89 ? 23.454 5.764 11.450 1.00 14.67 89 ASP A N 1
ATOM 668 C CA . ASP A 1 89 ? 24.715 5.248 10.917 1.00 18.35 89 ASP A CA 1
ATOM 669 C C . ASP A 1 89 ? 25.338 6.262 9.954 1.00 15.90 89 ASP A C 1
ATOM 670 O O . ASP A 1 89 ? 24.625 6.936 9.207 1.00 16.63 89 ASP A O 1
ATOM 675 N N . ASP A 1 90 ? 26.676 6.355 9.947 1.00 15.96 90 ASP A N 1
ATOM 676 C CA . ASP A 1 90 ? 27.332 7.460 9.235 1.00 18.59 90 ASP A CA 1
ATOM 677 C C . ASP A 1 90 ? 27.106 7.463 7.720 1.00 17.00 90 ASP A C 1
ATOM 678 O O . ASP A 1 90 ? 27.450 8.465 7.075 1.00 18.14 90 ASP A O 1
ATOM 683 N N . ASP A 1 91 ? 26.534 6.409 7.130 1.00 13.48 91 ASP A N 1
ATOM 684 C CA . ASP A 1 91 ? 26.287 6.375 5.691 1.00 16.07 91 ASP A CA 1
ATOM 685 C C . ASP A 1 91 ? 24.806 6.436 5.314 1.00 17.48 91 ASP A C 1
ATOM 686 O O . ASP A 1 91 ? 24.471 6.235 4.141 1.00 17.15 91 ASP A O 1
ATOM 691 N N . ASP A 1 92 ? 23.911 6.712 6.263 1.00 15.65 92 ASP A N 1
ATOM 692 C CA . ASP A 1 92 ? 22.500 6.949 5.978 1.00 15.08 92 ASP A CA 1
ATOM 693 C C . ASP A 1 92 ? 22.197 8.439 6.169 1.00 17.63 92 ASP A C 1
ATOM 694 O O . ASP A 1 92 ? 23.073 9.222 6.552 1.00 15.96 92 ASP A O 1
ATOM 699 N N . VAL A 1 93 ? 20.954 8.840 5.884 1.00 15.24 93 VAL A N 1
ATOM 700 C CA . VAL A 1 93 ? 20.515 10.209 6.158 1.00 16.68 93 VAL A CA 1
ATOM 701 C C . VAL A 1 93 ? 19.087 10.222 6.699 1.00 12.21 93 VAL A C 1
ATOM 702 O O . VAL A 1 93 ? 18.243 9.419 6.291 1.00 13.21 93 VAL A O 1
ATOM 706 N N . PHE A 1 94 ? 18.823 11.161 7.607 1.00 17.62 94 PHE A N 1
ATOM 707 C CA . PHE A 1 94 ? 17.474 11.501 8.044 1.00 14.71 94 PHE A CA 1
ATOM 708 C C . PHE A 1 94 ? 16.754 12.345 6.995 1.00 17.60 94 PHE A C 1
ATOM 709 O O . PHE A 1 94 ? 17.363 13.179 6.314 1.00 15.62 94 PHE A O 1
ATOM 717 N N . SER A 1 95 ? 15.438 12.163 6.904 1.00 13.71 95 SER A N 1
ATOM 718 C CA . SER A 1 95 ? 14.603 13.183 6.284 1.00 18.17 95 SER A CA 1
ATOM 719 C C . SER A 1 95 ? 14.319 14.301 7.293 1.00 20.25 95 SER A C 1
ATOM 720 O O . SER A 1 95 ? 14.412 14.087 8.509 1.00 15.33 95 SER A O 1
ATOM 723 N N . PRO A 1 96 ? 14.000 15.518 6.822 1.00 19.14 96 PRO A N 1
ATOM 724 C CA . PRO A 1 96 ? 13.755 16.619 7.778 1.00 22.36 96 PRO A CA 1
ATOM 725 C C . PRO A 1 96 ? 12.633 16.335 8.763 1.00 14.63 96 PRO A C 1
ATOM 726 O O . PRO A 1 96 ? 12.596 16.967 9.825 1.00 19.05 96 PRO A O 1
ATOM 730 N N . GLN A 1 97 ? 11.735 15.403 8.458 1.00 18.53 97 GLN A N 1
ATOM 731 C CA . GLN A 1 97 ? 10.615 15.058 9.335 1.00 21.23 97 GLN A CA 1
ATOM 732 C C . GLN A 1 97 ? 10.940 13.934 10.313 1.00 18.15 97 GLN A C 1
ATOM 733 O O . GLN A 1 97 ? 10.016 13.406 10.952 1.00 19.47 97 GLN A O 1
ATOM 739 N N . HIS A 1 98 ? 12.218 13.567 10.464 1.00 16.78 98 HIS A N 1
ATOM 740 C CA . HIS A 1 98 ? 12.550 12.369 11.229 1.00 15.94 98 HIS A CA 1
ATOM 741 C C . HIS A 1 98 ? 12.035 12.460 12.663 1.00 15.93 98 HIS A C 1
ATOM 742 O O . HIS A 1 98 ? 11.472 11.495 13.189 1.00 13.57 98 HIS A O 1
ATOM 749 N N . LEU A 1 99 ? 12.237 13.606 13.319 1.00 14.91 99 LEU A N 1
ATOM 750 C CA . LEU A 1 99 ? 11.847 13.712 14.718 1.00 14.87 99 LEU A CA 1
ATOM 751 C C . LEU A 1 99 ? 10.443 14.270 14.878 1.00 18.58 99 LEU A C 1
ATOM 752 O O . LEU A 1 99 ? 9.707 13.834 15.769 1.00 23.16 99 LEU A O 1
ATOM 757 N N . SER A 1 100 ? 10.047 15.224 14.033 1.00 20.05 100 SER A N 1
ATOM 758 C CA . SER A 1 100 ? 8.687 15.746 14.118 1.00 21.62 100 SER A CA 1
ATOM 759 C C . SER A 1 100 ? 7.653 14.659 13.836 1.00 24.31 100 SER A C 1
ATOM 760 O O . SER A 1 100 ? 6.532 14.717 14.358 1.00 22.43 100 SER A O 1
ATOM 763 N N . GLY A 1 101 ? 8.015 13.649 13.049 1.00 17.22 101 GLY A N 1
ATOM 764 C CA . GLY A 1 101 ? 7.108 12.565 12.730 1.00 13.75 101 GLY A CA 1
ATOM 765 C C . GLY A 1 101 ? 7.086 11.403 13.709 1.00 18.23 101 GLY A C 1
ATOM 766 O O . GLY A 1 101 ? 6.176 10.573 13.650 1.00 17.44 101 GLY A O 1
ATOM 767 N N . THR A 1 102 ? 8.062 11.310 14.608 1.00 19.06 102 THR A N 1
ATOM 768 C CA . THR A 1 102 ? 8.168 10.194 15.541 1.00 14.37 102 THR A CA 1
ATOM 769 C C . THR A 1 102 ? 7.978 10.596 16.991 1.00 15.69 102 THR A C 1
ATOM 770 O O . THR A 1 102 ? 7.433 9.814 17.786 1.00 12.25 102 THR A O 1
ATOM 774 N N . LEU A 1 103 ? 8.472 11.776 17.352 1.00 16.03 103 LEU A N 1
ATOM 775 C CA . LEU A 1 103 ? 8.360 12.239 18.728 1.00 18.52 103 LEU A CA 1
ATOM 776 C C . LEU A 1 103 ? 6.922 12.258 19.231 1.00 17.81 103 LEU A C 1
ATOM 777 O O . LEU A 1 103 ? 6.697 11.794 20.359 1.00 17.96 103 LEU A O 1
ATOM 782 N N . PRO A 1 104 ? 5.922 12.732 18.478 1.00 19.58 104 PRO A N 1
ATOM 783 C CA . PRO A 1 104 ? 4.540 12.642 18.987 1.00 18.39 104 PRO A CA 1
ATOM 784 C C . PRO A 1 104 ? 4.156 11.244 19.424 1.00 19.22 104 PRO A C 1
ATOM 785 O O . PRO A 1 104 ? 3.466 11.081 20.444 1.00 18.38 104 PRO A O 1
ATOM 789 N N . LEU A 1 105 ? 4.601 10.221 18.689 1.00 14.39 105 LEU A N 1
ATOM 790 C CA . LEU A 1 105 ? 4.290 8.857 19.090 1.00 12.23 105 LEU A CA 1
ATOM 791 C C . LEU A 1 105 ? 5.017 8.490 20.374 1.00 15.48 105 LEU A C 1
ATOM 792 O O . LEU A 1 105 ? 4.416 7.901 21.283 1.00 15.00 105 LEU A O 1
ATOM 797 N N . LEU A 1 106 ? 6.291 8.867 20.499 1.00 9.65 106 LEU A N 1
ATOM 798 C CA . LEU A 1 106 ? 7.028 8.484 21.702 1.00 10.67 106 LEU A CA 1
ATOM 799 C C . LEU A 1 106 ? 6.463 9.160 22.942 1.00 14.66 106 LEU A C 1
ATOM 800 O O . LEU A 1 106 ? 6.271 8.512 23.972 1.00 12.36 106 LEU A O 1
ATOM 805 N N . LYS A 1 107 ? 6.205 10.471 22.865 1.00 13.20 107 LYS A N 1
ATOM 806 C CA . LYS A 1 107 ? 5.601 11.180 23.989 1.00 14.33 107 LYS A CA 1
ATOM 807 C C . LYS A 1 107 ? 4.221 10.624 24.327 1.00 12.30 107 LYS A C 1
ATOM 808 O O . LYS A 1 107 ? 3.862 10.516 25.506 1.00 10.72 107 LYS A O 1
ATOM 814 N N . GLY A 1 108 ? 3.439 10.256 23.311 1.00 12.82 108 GLY A N 1
ATOM 815 C CA . GLY A 1 108 ? 2.117 9.693 23.539 1.00 13.09 108 GLY A CA 1
ATOM 816 C C . GLY A 1 108 ? 2.100 8.306 24.182 1.00 20.44 108 GLY A C 1
ATOM 817 O O . GLY A 1 108 ? 1.037 7.869 24.640 1.00 19.74 108 GLY A O 1
ATOM 818 N N . GLY A 1 109 ? 3.226 7.602 24.228 1.00 18.02 109 GLY A N 1
ATOM 819 C CA . GLY A 1 109 ? 3.231 6.370 24.994 1.00 15.56 109 GLY A CA 1
ATOM 820 C C . GLY A 1 109 ? 3.953 5.219 24.338 1.00 21.28 109 GLY A C 1
ATOM 821 O O . GLY A 1 109 ? 3.996 4.115 24.887 1.00 15.57 109 GLY A O 1
ATOM 822 N N . ALA A 1 110 ? 4.520 5.448 23.160 1.00 11.92 110 ALA A N 1
ATOM 823 C CA . ALA A 1 110 ? 5.377 4.410 22.614 1.00 12.88 110 ALA A CA 1
ATOM 824 C C . ALA A 1 110 ? 6.756 4.496 23.261 1.00 12.04 110 ALA A C 1
ATOM 825 O O . ALA A 1 110 ? 7.143 5.525 23.816 1.00 15.32 110 ALA A O 1
ATOM 827 N N . ASP A 1 111 ? 7.477 3.377 23.244 1.00 9.95 111 ASP A N 1
ATOM 828 C CA . ASP A 1 111 ? 8.870 3.350 23.666 1.00 9.67 111 ASP A CA 1
ATOM 829 C C . ASP A 1 111 ? 9.825 3.138 22.491 1.00 12.66 111 ASP A C 1
ATOM 830 O O . ASP A 1 111 ? 11.044 3.264 22.658 1.00 9.27 111 ASP A O 1
ATOM 835 N N . PHE A 1 112 ? 9.302 2.808 21.320 1.00 8.02 112 PHE A N 1
ATOM 836 C CA . PHE A 1 112 ? 10.130 2.360 20.214 1.00 11.81 112 PHE A CA 1
ATOM 837 C C . PHE A 1 112 ? 9.317 2.602 18.957 1.00 16.52 112 PHE A C 1
ATOM 838 O O . PHE A 1 112 ? 8.167 2.140 18.865 1.00 15.49 112 PHE A O 1
ATOM 846 N N . VAL A 1 113 ? 9.897 3.371 18.035 1.00 10.17 113 VAL A N 1
ATOM 847 C CA . VAL A 1 113 ? 9.291 3.754 16.768 1.00 10.89 113 VAL A CA 1
ATOM 848 C C . VAL A 1 113 ? 10.319 3.460 15.677 1.00 14.75 113 VAL A C 1
ATOM 849 O O . VAL A 1 113 ? 11.508 3.751 15.848 1.00 13.55 113 VAL A O 1
ATOM 853 N N . TYR A 1 114 ? 9.877 2.851 14.575 1.00 10.31 114 TYR A N 1
ATOM 854 C CA . TYR A 1 114 ? 10.724 2.694 13.404 1.00 11.21 114 TYR A CA 1
ATOM 855 C C . TYR A 1 114 ? 9.963 3.233 12.207 1.00 12.71 114 TYR A C 1
ATOM 856 O O . TYR A 1 114 ? 8.730 3.173 12.166 1.00 12.46 114 TYR A O 1
ATOM 865 N N . VAL A 1 115 ? 10.693 3.820 11.257 1.00 9.55 115 VAL A N 1
ATOM 866 C CA . VAL A 1 115 ? 10.007 4.449 10.132 1.00 12.45 115 VAL A CA 1
ATOM 867 C C . VAL A 1 115 ? 10.266 3.668 8.850 1.00 17.34 115 VAL A C 1
ATOM 868 O O . VAL A 1 115 ? 10.934 2.623 8.864 1.00 15.88 115 VAL A O 1
ATOM 872 N N . ASN A 1 116 ? 9.669 4.123 7.752 1.00 18.27 116 ASN A N 1
ATOM 873 C CA . ASN A 1 116 ? 9.937 3.518 6.464 1.00 19.54 116 ASN A CA 1
ATOM 874 C C . ASN A 1 116 ? 11.404 3.703 6.111 1.00 18.91 116 ASN A C 1
ATOM 875 O O . ASN A 1 116 ? 12.085 4.581 6.639 1.00 18.15 116 ASN A O 1
ATOM 880 N N . ILE A 1 117 ? 11.897 2.819 5.247 1.00 15.00 117 ILE A N 1
ATOM 881 C CA . ILE A 1 117 ? 13.290 2.816 4.812 1.00 23.09 117 ILE A CA 1
ATOM 882 C C . ILE A 1 117 ? 13.312 2.744 3.296 1.00 20.10 117 ILE A C 1
ATOM 883 O O . ILE A 1 117 ? 12.755 1.805 2.713 1.00 23.21 117 ILE A O 1
ATOM 888 N N . ASN A 1 118 ? 13.965 3.719 2.663 1.00 19.87 118 ASN A N 1
ATOM 889 C CA . ASN A 1 118 ? 14.252 3.687 1.233 1.00 21.74 118 ASN A CA 1
ATOM 890 C C . ASN A 1 118 ? 15.673 3.183 1.047 1.00 22.94 118 ASN A C 1
ATOM 891 O O . ASN A 1 118 ? 16.635 3.856 1.444 1.00 20.33 118 ASN A O 1
ATOM 896 N N . ILE A 1 119 ? 15.802 2.002 0.447 1.00 23.13 119 ILE A N 1
ATOM 897 C CA . ILE A 1 119 ? 17.115 1.436 0.157 1.00 22.05 119 ILE A CA 1
ATOM 898 C C . ILE A 1 119 ? 17.615 2.148 -1.094 1.00 22.30 119 ILE A C 1
ATOM 899 O O . ILE A 1 119 ? 17.199 1.848 -2.216 1.00 23.14 119 ILE A O 1
ATOM 904 N N . ALA A 1 120 ? 18.479 3.134 -0.884 1.00 21.99 120 ALA A N 1
ATOM 905 C CA . ALA A 1 120 ? 18.932 4.031 -1.937 1.00 27.09 120 ALA A CA 1
ATOM 906 C C . ALA A 1 120 ? 20.134 3.434 -2.661 1.00 26.32 120 ALA A C 1
ATOM 907 O O . ALA A 1 120 ? 21.122 3.039 -2.028 1.00 23.71 120 ALA A O 1
ATOM 909 N N . ARG A 1 121 ? 20.045 3.373 -3.987 1.00 25.09 121 ARG A N 1
ATOM 910 C CA . ARG A 1 121 ? 21.122 2.819 -4.804 1.00 29.80 121 ARG A CA 1
ATOM 911 C C . ARG A 1 121 ? 22.060 3.885 -5.361 1.00 34.51 121 ARG A C 1
ATOM 912 O O . ARG A 1 121 ? 23.080 3.538 -5.976 1.00 33.95 121 ARG A O 1
ATOM 920 N N . THR A 1 122 ? 21.738 5.163 -5.172 1.00 25.81 122 THR A N 1
ATOM 921 C CA . THR A 1 122 ? 22.645 6.260 -5.459 1.00 30.25 122 THR A CA 1
ATOM 922 C C . THR A 1 122 ? 22.703 7.167 -4.234 1.00 35.00 122 THR A C 1
ATOM 923 O O . THR A 1 122 ? 21.764 7.206 -3.430 1.00 27.28 122 THR A O 1
ATOM 927 N N . ARG A 1 123 ? 23.822 7.875 -4.074 1.00 28.30 123 ARG A N 1
ATOM 928 C CA . ARG A 1 123 ? 24.034 8.642 -2.854 1.00 26.91 123 ARG A CA 1
ATOM 929 C C . ARG A 1 123 ? 23.186 9.902 -2.882 1.00 28.74 123 ARG A C 1
ATOM 930 O O . ARG A 1 123 ? 23.192 10.632 -3.872 1.00 29.21 123 ARG A O 1
ATOM 938 N N . VAL A 1 124 ? 22.433 10.141 -1.800 1.00 23.90 124 VAL A N 1
ATOM 939 C CA . VAL A 1 124 ? 21.584 11.318 -1.666 1.00 22.85 124 VAL A CA 1
ATOM 940 C C . VAL A 1 124 ? 21.867 11.991 -0.327 1.00 22.61 124 VAL A C 1
ATOM 941 O O . VAL A 1 124 ? 22.602 11.474 0.514 1.00 25.23 124 VAL A O 1
ATOM 945 N N . THR A 1 125 ? 21.280 13.174 -0.152 1.00 18.16 125 THR A N 1
ATOM 946 C CA . THR A 1 125 ? 21.378 13.963 1.064 1.00 22.22 125 THR A CA 1
ATOM 947 C C . THR A 1 125 ? 20.052 13.902 1.829 1.00 22.72 125 THR A C 1
ATOM 948 O O . THR A 1 125 ? 19.085 13.260 1.402 1.00 20.00 125 THR A O 1
ATOM 952 N N . GLY A 1 126 ? 20.014 14.588 2.976 1.00 21.55 126 GLY A N 1
ATOM 953 C CA . GLY A 1 126 ? 18.813 14.550 3.808 1.00 22.92 126 GLY A CA 1
ATOM 954 C C . GLY A 1 126 ? 17.637 15.273 3.177 1.00 28.55 126 GLY A C 1
ATOM 955 O O . GLY A 1 126 ? 16.485 14.844 3.316 1.00 23.59 126 GLY A O 1
ATOM 956 N N . THR A 1 127 ? 17.910 16.369 2.458 1.00 26.04 127 THR A N 1
ATOM 957 C CA . THR A 1 127 ? 16.889 17.139 1.758 1.00 27.02 127 THR A CA 1
ATOM 958 C C . THR A 1 127 ? 16.624 16.635 0.333 1.00 28.04 127 THR A C 1
ATOM 959 O O . THR A 1 127 ? 15.853 17.269 -0.402 1.00 24.98 127 THR A O 1
ATOM 963 N N . THR A 1 128 ? 17.226 15.502 -0.068 1.00 24.55 128 THR A N 1
ATOM 964 C CA . THR A 1 128 ? 17.091 15.016 -1.438 1.00 27.68 128 THR A CA 1
ATOM 965 C C . THR A 1 128 ? 16.832 13.509 -1.512 1.00 28.54 128 THR A C 1
ATOM 966 O O . THR A 1 128 ? 17.266 12.853 -2.470 1.00 29.40 128 THR A O 1
ATOM 970 N N . ILE A 1 129 ? 16.106 12.950 -0.540 1.00 20.96 129 ILE A N 1
ATOM 971 C CA . ILE A 1 129 ? 15.876 11.507 -0.515 1.00 23.04 129 ILE A CA 1
ATOM 972 C C . ILE A 1 129 ? 15.070 11.064 -1.733 1.00 30.05 129 ILE A C 1
ATOM 973 O O . ILE A 1 129 ? 15.311 9.983 -2.290 1.00 32.02 129 ILE A O 1
ATOM 978 N N . ALA A 1 130 ? 14.116 11.894 -2.183 1.00 25.16 130 ALA A N 1
ATOM 979 C CA . ALA A 1 130 ? 13.270 11.520 -3.321 1.00 32.20 130 ALA A CA 1
ATOM 980 C C . ALA A 1 130 ? 14.057 11.331 -4.616 1.00 34.40 130 ALA A C 1
ATOM 981 O O . ALA A 1 130 ? 13.562 10.673 -5.540 1.00 36.92 130 ALA A O 1
ATOM 983 N N . ASP A 1 131 ? 15.265 11.883 -4.706 1.00 34.04 131 ASP A N 1
ATOM 984 C CA . ASP A 1 131 ? 16.110 11.701 -5.881 1.00 31.16 131 ASP A CA 1
ATOM 985 C C . ASP A 1 131 ? 16.871 10.383 -5.878 1.00 31.17 131 ASP A C 1
ATOM 986 O O . ASP A 1 131 ? 17.633 10.129 -6.816 1.00 34.64 131 ASP A O 1
ATOM 991 N N . ALA A 1 132 ? 16.689 9.546 -4.862 1.00 29.35 132 ALA A N 1
ATOM 992 C CA . ALA A 1 132 ? 17.408 8.283 -4.802 1.00 30.17 132 ALA A CA 1
ATOM 993 C C . ALA A 1 132 ? 16.818 7.283 -5.779 1.00 30.35 132 ALA A C 1
ATOM 994 O O . ALA A 1 132 ? 15.600 7.223 -5.963 1.00 31.38 132 ALA A O 1
ATOM 996 N N . GLU A 1 133 ? 17.699 6.506 -6.420 1.00 29.21 133 GLU A N 1
ATOM 997 C CA . GLU A 1 133 ? 17.282 5.336 -7.183 1.00 31.76 133 GLU A CA 1
ATOM 998 C C . GLU A 1 133 ? 16.954 4.210 -6.204 1.00 29.99 133 GLU A C 1
ATOM 999 O O . GLU A 1 133 ? 17.808 3.809 -5.400 1.00 22.74 133 GLU A O 1
ATOM 1005 N N . VAL A 1 134 ? 15.713 3.721 -6.249 1.00 28.82 134 VAL A N 1
ATOM 1006 C CA . VAL A 1 134 ? 15.187 2.825 -5.223 1.00 31.58 134 VAL A CA 1
ATOM 1007 C C . VAL A 1 134 ? 14.403 1.701 -5.884 1.00 30.08 134 VAL A C 1
ATOM 1008 O O . VAL A 1 134 ? 13.362 1.952 -6.502 1.00 28.85 134 VAL A O 1
ATOM 1012 N N . LEU A 1 135 ? 14.875 0.463 -5.722 1.00 31.12 135 LEU A N 1
ATOM 1013 C CA . LEU A 1 135 ? 14.156 -0.711 -6.208 1.00 33.87 135 LEU A CA 1
ATOM 1014 C C . LEU A 1 135 ? 13.297 -1.369 -5.143 1.00 33.41 135 LEU A C 1
ATOM 1015 O O . LEU A 1 135 ? 12.275 -1.982 -5.475 1.00 36.15 135 LEU A O 1
ATOM 1020 N N . VAL A 1 136 ? 13.701 -1.290 -3.877 1.00 30.41 136 VAL A N 1
ATOM 1021 C CA . VAL A 1 136 ? 12.948 -1.897 -2.789 1.00 35.22 136 VAL A CA 1
ATOM 1022 C C . VAL A 1 136 ? 12.918 -0.932 -1.613 1.00 27.55 136 VAL A C 1
ATOM 1023 O O . VAL A 1 136 ? 13.844 -0.146 -1.399 1.00 27.61 136 VAL A O 1
ATOM 1027 N N . ARG A 1 137 ? 11.821 -0.982 -0.866 1.00 30.14 137 ARG A N 1
ATOM 1028 C CA . ARG A 1 137 ? 11.629 -0.197 0.341 1.00 25.30 137 ARG A CA 1
ATOM 1029 C C . ARG A 1 137 ? 11.157 -1.118 1.460 1.00 31.57 137 ARG A C 1
ATOM 1030 O O . ARG A 1 137 ? 10.395 -2.061 1.217 1.00 28.73 137 ARG A O 1
ATOM 1038 N N . LEU A 1 138 ? 11.612 -0.839 2.685 1.00 29.91 138 LEU A N 1
ATOM 1039 C CA . LEU A 1 138 ? 11.215 -1.588 3.880 1.00 24.15 138 LEU A CA 1
ATOM 1040 C C . LEU A 1 138 ? 10.148 -0.767 4.596 1.00 20.94 138 LEU A C 1
ATOM 1041 O O . LEU A 1 138 ? 10.455 0.212 5.286 1.00 20.12 138 LEU A O 1
ATOM 1046 N N . GLU A 1 139 ? 8.891 -1.160 4.411 1.00 18.55 139 GLU A N 1
ATOM 1047 C CA . GLU A 1 139 ? 7.741 -0.472 4.979 1.00 21.92 139 GLU A CA 1
ATOM 1048 C C . GLU A 1 139 ? 6.797 -1.458 5.654 1.00 18.88 139 GLU A C 1
ATOM 1049 O O . GLU A 1 139 ? 5.580 -1.350 5.516 1.00 26.75 139 GLU A O 1
ATOM 1055 N N . PHE A 1 140 ? 7.326 -2.442 6.393 1.00 17.05 140 PHE A N 1
ATOM 1056 C CA . PHE A 1 140 ? 6.479 -3.514 6.930 1.00 17.08 140 PHE A CA 1
ATOM 1057 C C . PHE A 1 140 ? 5.785 -3.072 8.216 1.00 16.82 140 PHE A C 1
ATOM 1058 O O . PHE A 1 140 ? 6.468 -2.710 9.178 1.00 18.12 140 PHE A O 1
ATOM 1066 N N . PRO A 1 141 ? 4.455 -3.120 8.289 1.00 17.36 141 PRO A N 1
ATOM 1067 C CA . PRO A 1 141 ? 3.773 -2.833 9.561 1.00 16.89 141 PRO A CA 1
ATOM 1068 C C . PRO A 1 141 ? 4.163 -3.828 10.651 1.00 20.90 141 PRO A C 1
ATOM 1069 O O . PRO A 1 141 ? 4.762 -4.876 10.406 1.00 16.90 141 PRO A O 1
ATOM 1073 N N . TYR A 1 142 ? 3.818 -3.492 11.891 1.00 17.55 142 TYR A N 1
ATOM 1074 C CA . TYR A 1 142 ? 4.231 -4.305 13.036 1.00 20.09 142 TYR A CA 1
ATOM 1075 C C . TYR A 1 142 ? 3.088 -5.177 13.550 1.00 21.45 142 TYR A C 1
ATOM 1076 O O . TYR A 1 142 ? 2.892 -5.310 14.760 1.00 25.94 142 TYR A O 1
ATOM 1085 N N . ASP A 1 143 ? 2.307 -5.797 12.662 1.00 21.82 143 ASP A N 1
ATOM 1086 C CA . ASP A 1 143 ? 1.112 -6.521 13.094 1.00 25.07 143 ASP A CA 1
ATOM 1087 C C . ASP A 1 143 ? 1.192 -8.037 12.923 1.00 21.98 143 ASP A C 1
ATOM 1088 O O . ASP A 1 143 ? 0.204 -8.725 13.196 1.00 21.65 143 ASP A O 1
ATOM 1093 N N . ARG A 1 144 ? 2.332 -8.588 12.503 1.00 20.95 144 ARG A N 1
ATOM 1094 C CA . ARG A 1 144 ? 2.439 -10.028 12.306 1.00 18.74 144 ARG A CA 1
ATOM 1095 C C . ARG A 1 144 ? 3.651 -10.680 12.951 1.00 16.04 144 ARG A C 1
ATOM 1096 O O . ARG A 1 144 ? 3.856 -11.879 12.742 1.00 23.81 144 ARG A O 1
ATOM 1104 N N . GLY A 1 145 ? 4.469 -9.945 13.700 1.00 13.42 145 GLY A N 1
ATOM 1105 C CA . GLY A 1 145 ? 5.665 -10.558 14.265 1.00 16.14 145 GLY A CA 1
ATOM 1106 C C . GLY A 1 145 ? 6.791 -10.873 13.286 1.00 16.72 145 GLY A C 1
ATOM 1107 O O . GLY A 1 145 ? 7.591 -11.776 13.557 1.00 14.64 145 GLY A O 1
ATOM 1108 N N . LEU A 1 146 ? 6.887 -10.146 12.163 1.00 11.63 146 LEU A N 1
ATOM 1109 C CA . LEU A 1 146 ? 8.017 -10.347 11.246 1.00 17.68 146 LEU A CA 1
ATOM 1110 C C . LEU A 1 146 ? 9.355 -10.140 11.954 1.00 16.37 146 LEU A C 1
ATOM 1111 O O . LEU A 1 146 ? 10.327 -10.851 11.678 1.00 16.91 146 LEU A O 1
ATOM 1116 N N . LEU A 1 147 ? 9.417 -9.181 12.881 1.00 17.61 147 LEU A N 1
ATOM 1117 C CA . LEU A 1 147 ? 10.634 -8.956 13.659 1.00 14.84 147 LEU A CA 1
ATOM 1118 C C . LEU A 1 147 ? 11.058 -10.194 14.440 1.00 17.11 147 LEU A C 1
ATOM 1119 O O . LEU A 1 147 ? 12.248 -10.361 14.729 1.00 16.57 147 LEU A O 1
ATOM 1124 N N . ASP A 1 148 ? 10.101 -11.041 14.843 1.00 15.89 148 ASP A N 1
ATOM 1125 C CA . ASP A 1 148 ? 10.452 -12.290 15.521 1.00 18.04 148 ASP A CA 1
ATOM 1126 C C . ASP A 1 148 ? 11.078 -13.298 14.561 1.00 14.50 148 ASP A C 1
ATOM 1127 O O . ASP A 1 148 ? 11.845 -14.172 14.991 1.00 15.66 148 ASP A O 1
ATOM 1132 N N . VAL A 1 149 ? 10.773 -13.187 13.267 1.00 18.74 149 VAL A N 1
ATOM 1133 C CA . VAL A 1 149 ? 11.361 -14.066 12.252 1.00 14.16 149 VAL A CA 1
ATOM 1134 C C . VAL A 1 149 ? 12.775 -13.627 11.910 1.00 15.64 149 VAL A C 1
ATOM 1135 O O . VAL A 1 149 ? 13.735 -14.393 12.039 1.00 16.07 149 VAL A O 1
ATOM 1139 N N . THR A 1 150 ? 12.923 -12.385 11.453 1.00 15.56 150 THR A N 1
ATOM 1140 C CA . THR A 1 150 ? 14.243 -11.868 11.131 1.00 17.06 150 THR A CA 1
ATOM 1141 C C . THR A 1 150 ? 14.172 -10.341 11.075 1.00 19.20 150 THR A C 1
ATOM 1142 O O . THR A 1 150 ? 13.101 -9.737 11.200 1.00 15.69 150 THR A O 1
ATOM 1146 N N . ASN A 1 151 ? 15.343 -9.724 10.916 1.00 19.04 151 ASN A N 1
ATOM 1147 C CA . ASN A 1 151 ? 15.466 -8.273 10.980 1.00 16.77 151 ASN A CA 1
ATOM 1148 C C . ASN A 1 151 ? 14.806 -7.620 9.771 1.00 20.96 151 ASN A C 1
ATOM 1149 O O . ASN A 1 151 ? 15.138 -7.952 8.625 1.00 19.53 151 ASN A O 1
ATOM 1154 N N . HIS A 1 152 ? 13.882 -6.673 10.000 1.00 13.85 152 HIS A N 1
ATOM 1155 C CA . HIS A 1 152 ? 13.303 -5.980 8.849 1.00 19.33 152 HIS A CA 1
ATOM 1156 C C . HIS A 1 152 ? 13.508 -4.470 8.865 1.00 17.59 152 HIS A C 1
ATOM 1157 O O . HIS A 1 152 ? 12.910 -3.775 8.039 1.00 17.63 152 HIS A O 1
ATOM 1164 N N . PHE A 1 153 ? 14.374 -3.952 9.730 1.00 17.75 153 PHE A N 1
ATOM 1165 C CA . PHE A 1 153 ? 14.786 -2.562 9.651 1.00 17.37 153 PHE A CA 1
ATOM 1166 C C . PHE A 1 153 ? 16.182 -2.426 10.257 1.00 18.98 153 PHE A C 1
ATOM 1167 O O . PHE A 1 153 ? 16.846 -3.414 10.597 1.00 19.19 153 PHE A O 1
ATOM 1175 N N . ALA A 1 154 ? 16.639 -1.190 10.363 1.00 22.52 154 ALA A N 1
ATOM 1176 C CA . ALA A 1 154 ? 18.029 -0.901 10.674 1.00 18.56 154 ALA A CA 1
ATOM 1177 C C . ALA A 1 154 ? 18.063 0.229 11.662 1.00 10.82 154 ALA A C 1
ATOM 1178 O O . ALA A 1 154 ? 17.097 1.003 11.763 1.00 12.24 154 ALA A O 1
ATOM 1180 N N . PRO A 1 155 ? 19.154 0.383 12.431 1.00 14.37 155 PRO A N 1
ATOM 1181 C CA . PRO A 1 155 ? 19.171 1.388 13.508 1.00 16.17 155 PRO A CA 1
ATOM 1182 C C . PRO A 1 155 ? 18.831 2.796 13.048 1.00 17.35 155 PRO A C 1
ATOM 1183 O O . PRO A 1 155 ? 18.113 3.506 13.757 1.00 9.75 155 PRO A O 1
ATOM 1187 N N . SER A 1 156 ? 19.311 3.221 11.873 1.00 15.03 156 SER A N 1
ATOM 1188 C CA . SER A 1 156 ? 19.002 4.567 11.394 1.00 14.98 156 SER A CA 1
ATOM 1189 C C . SER A 1 156 ? 17.504 4.861 11.298 1.00 15.99 156 SER A C 1
ATOM 1190 O O . SER A 1 156 ? 17.138 6.035 11.135 1.00 11.85 156 SER A O 1
ATOM 1193 N N . ALA A 1 157 ? 16.634 3.846 11.406 1.00 12.23 157 ALA A N 1
ATOM 119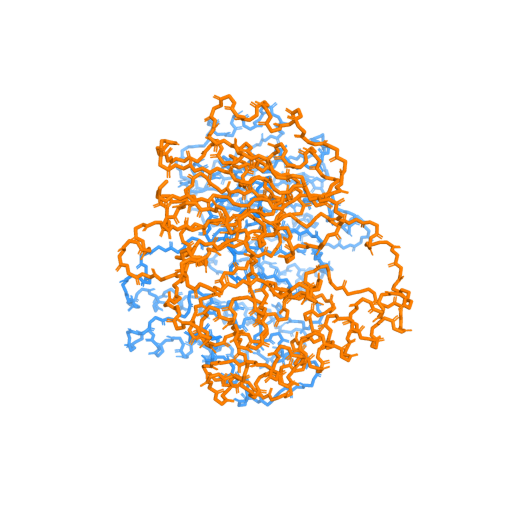4 C CA . ALA A 1 157 ? 15.201 4.042 11.253 1.00 12.37 157 ALA A CA 1
ATOM 1195 C C . ALA A 1 157 ? 14.479 4.080 12.577 1.00 9.71 157 ALA A C 1
ATOM 1196 O O . ALA A 1 157 ? 13.258 4.190 12.581 1.00 6.59 157 ALA A O 1
ATOM 1198 N N . VAL A 1 158 ? 15.212 4.041 13.687 1.00 10.66 158 VAL A N 1
ATOM 1199 C CA . VAL A 1 158 ? 14.669 3.757 15.003 1.00 11.27 158 VAL A CA 1
ATOM 1200 C C . VAL A 1 158 ? 14.827 4.991 15.882 1.00 12.07 158 VAL A C 1
ATOM 1201 O O . VAL A 1 158 ? 15.913 5.575 15.956 1.00 9.55 158 VAL A O 1
ATOM 1205 N N . VAL A 1 159 ? 13.750 5.368 16.563 1.00 9.85 159 VAL A N 1
ATOM 1206 C CA . VAL A 1 159 ? 13.807 6.337 17.652 1.00 10.36 159 VAL A CA 1
ATOM 1207 C C . VAL A 1 159 ? 13.155 5.693 18.860 1.00 13.10 159 VAL A C 1
ATOM 1208 O O . VAL A 1 159 ? 12.027 5.196 18.768 1.00 12.81 159 VAL A O 1
ATOM 1212 N N . CYS A 1 160 ? 13.856 5.699 19.990 1.00 12.55 160 CYS A N 1
ATOM 1213 C CA . CYS A 1 160 ? 13.377 4.919 21.107 1.00 11.53 160 CYS A CA 1
ATOM 1214 C C . CYS A 1 160 ? 13.719 5.620 22.409 1.00 15.64 160 CYS A C 1
ATOM 1215 O O . CYS A 1 160 ? 14.649 6.431 22.488 1.00 13.50 160 CYS A O 1
ATOM 1218 N N . ARG A 1 161 ? 12.912 5.296 23.421 1.00 11.07 161 ARG A N 1
ATOM 1219 C CA . ARG A 1 161 ? 13.106 5.768 24.779 1.00 15.27 161 ARG A CA 1
ATOM 1220 C C . ARG A 1 161 ? 14.439 5.260 25.329 1.00 15.77 161 ARG A C 1
ATOM 1221 O O . ARG A 1 161 ? 14.738 4.064 25.241 1.00 15.30 161 ARG A O 1
ATOM 1229 N N . SER A 1 162 ? 15.236 6.184 25.907 1.00 13.66 162 SER A N 1
ATOM 1230 C CA . SER A 1 162 ? 16.619 6.018 26.366 1.00 16.06 162 SER A CA 1
ATOM 1231 C C . SER A 1 162 ? 16.967 4.602 26.809 1.00 20.28 162 SER A C 1
ATOM 1232 O O . SER A 1 162 ? 16.498 4.141 27.854 1.00 18.58 162 SER A O 1
ATOM 1235 N N . PRO A 1 163 ? 17.796 3.884 26.051 1.00 20.52 163 PRO A N 1
ATOM 1236 C CA . PRO A 1 163 ? 18.176 2.529 26.476 1.00 15.82 163 PRO A CA 1
ATOM 1237 C C . PRO A 1 163 ? 19.061 2.517 27.711 1.00 19.58 163 PRO A C 1
ATOM 1238 O O . PRO A 1 163 ? 19.067 1.511 28.428 1.00 20.15 163 PRO A O 1
ATOM 1242 N N . ARG A 1 164 ? 19.801 3.595 27.994 1.00 19.33 164 ARG A N 1
ATOM 1243 C CA . ARG A 1 164 ? 20.556 3.641 29.243 1.00 22.68 164 ARG A CA 1
ATOM 1244 C C . ARG A 1 164 ? 19.626 3.623 30.454 1.00 25.48 164 ARG A C 1
ATOM 1245 O O . ARG A 1 164 ? 19.928 2.984 31.466 1.00 25.48 164 ARG A O 1
ATOM 1253 N N . SER A 1 165 ? 18.488 4.315 30.372 1.00 22.09 165 SER A N 1
ATOM 1254 C CA . SER A 1 165 ? 17.552 4.291 31.492 1.00 27.34 165 SER A CA 1
ATOM 1255 C C . SER A 1 165 ? 16.957 2.897 31.697 1.00 25.93 165 SER A C 1
ATOM 1256 O O . SER A 1 165 ? 16.573 2.546 32.817 1.00 26.93 165 SER A O 1
ATOM 1259 N N . ALA A 1 166 ? 16.909 2.081 30.646 1.00 27.48 166 ALA A N 1
ATOM 1260 C CA . ALA A 1 166 ? 16.456 0.699 30.756 1.00 25.41 166 ALA A CA 1
ATOM 1261 C C . ALA A 1 166 ? 17.581 -0.271 31.093 1.00 23.93 166 ALA A C 1
ATOM 1262 O O . ALA A 1 166 ? 17.305 -1.442 31.389 1.00 30.02 166 ALA A O 1
ATOM 1264 N N . GLY A 1 167 ? 18.830 0.187 31.069 1.00 21.60 167 GLY A N 1
ATOM 1265 C CA . GLY A 1 167 ? 19.964 -0.705 31.202 1.00 24.01 167 GLY A CA 1
ATOM 1266 C C . GLY A 1 167 ? 20.185 -1.612 30.017 1.00 23.60 167 GLY A C 1
ATOM 1267 O O . GLY A 1 167 ? 20.825 -2.655 30.159 1.00 29.79 167 GLY A O 1
ATOM 1268 N N . ALA A 1 168 ? 19.662 -1.251 28.847 1.00 20.42 168 ALA A N 1
ATOM 1269 C CA . ALA A 1 168 ? 19.703 -2.101 27.667 1.00 21.05 168 ALA A CA 1
ATOM 1270 C C . ALA A 1 168 ? 20.776 -1.595 26.711 1.00 25.10 168 ALA A C 1
ATOM 1271 O O . ALA A 1 168 ? 20.826 -0.392 26.410 1.00 20.95 168 ALA A O 1
ATOM 1273 N N . PHE A 1 169 ? 21.635 -2.507 26.241 1.00 16.01 169 PHE A N 1
ATOM 1274 C CA . PHE A 1 169 ? 22.784 -2.124 25.424 1.00 22.56 169 PHE A CA 1
ATOM 1275 C C . PHE A 1 169 ? 23.014 -3.141 24.314 1.00 15.77 169 PHE A C 1
ATOM 1276 O O . PHE A 1 169 ? 22.426 -4.227 24.291 1.00 14.02 169 PHE A O 1
ATOM 1284 N N . PHE A 1 170 ? 23.868 -2.760 23.369 1.00 18.57 170 PHE A N 1
ATOM 1285 C CA . PHE A 1 170 ? 24.239 -3.657 22.276 1.00 18.72 170 PHE A CA 1
ATOM 1286 C C . PHE A 1 170 ? 25.209 -4.733 22.761 1.00 14.53 170 PHE A C 1
ATOM 1287 O O . PHE A 1 170 ? 26.091 -4.477 23.589 1.00 17.34 170 PHE A O 1
ATOM 1295 N N . ASP A 1 171 ? 25.064 -5.940 22.221 1.00 16.97 171 ASP A N 1
ATOM 1296 C CA . ASP A 1 171 ? 25.972 -7.033 22.554 1.00 17.08 171 ASP A CA 1
ATOM 1297 C C . ASP A 1 171 ? 27.266 -6.876 21.750 1.00 18.97 171 ASP A C 1
ATOM 1298 O O . ASP A 1 171 ? 27.252 -6.905 20.511 1.00 19.32 171 ASP A O 1
ATOM 1303 N N . THR A 1 172 ? 28.390 -6.696 22.454 1.00 18.66 172 THR A N 1
ATOM 1304 C CA . THR A 1 172 ? 29.647 -6.408 21.770 1.00 18.77 172 THR A CA 1
ATOM 1305 C C . THR A 1 172 ? 30.222 -7.630 21.064 1.00 26.89 172 THR A C 1
ATOM 1306 O O . THR A 1 172 ? 31.077 -7.471 20.178 1.00 26.31 172 THR A O 1
ATOM 1310 N N . ALA A 1 173 ? 29.772 -8.838 21.434 1.00 22.80 173 ALA A N 1
ATOM 1311 C CA . ALA A 1 173 ? 30.182 -10.072 20.775 1.00 26.45 173 ALA A CA 1
ATOM 1312 C C . ALA A 1 173 ? 29.573 -10.240 19.388 1.00 28.30 173 ALA A C 1
ATOM 1313 O O . ALA A 1 173 ? 30.007 -11.128 18.645 1.00 30.49 173 ALA A O 1
ATOM 1315 N N . LEU A 1 174 ? 28.565 -9.453 19.029 1.00 21.58 174 LEU A N 1
ATOM 1316 C CA . LEU A 1 174 ? 27.909 -9.587 17.734 1.00 22.57 174 LEU A CA 1
ATOM 1317 C C . LEU A 1 174 ? 28.385 -8.462 16.826 1.00 24.81 174 LEU A C 1
ATOM 1318 O O . LEU A 1 174 ? 28.266 -7.282 17.186 1.00 22.07 174 LEU A O 1
ATOM 1323 N N . GLY A 1 175 ? 28.933 -8.822 15.663 1.00 22.05 175 GLY A N 1
ATOM 1324 C CA . GLY A 1 175 ? 29.364 -7.821 14.704 1.00 19.24 175 GLY A CA 1
ATOM 1325 C C . GLY A 1 175 ? 28.375 -7.665 13.566 1.00 23.14 175 GLY A C 1
ATOM 1326 O O . GLY A 1 175 ? 28.419 -6.686 12.810 1.00 20.81 175 GLY A O 1
ATOM 1327 N N . VAL A 1 176 ? 27.493 -8.653 13.420 1.00 21.12 176 VAL A N 1
ATOM 1328 C CA . VAL A 1 176 ? 26.436 -8.639 12.416 1.00 21.29 176 VAL A CA 1
ATOM 1329 C C . VAL A 1 176 ? 25.152 -9.086 13.108 1.00 24.53 176 VAL A C 1
ATOM 1330 O O . VAL A 1 176 ? 25.185 -9.900 14.043 1.00 16.54 176 VAL A O 1
ATOM 1334 N N . GLU A 1 177 ? 24.026 -8.503 12.688 1.00 22.95 177 GLU A N 1
ATOM 1335 C CA . GLU A 1 177 ? 22.741 -8.669 13.359 1.00 22.41 177 GLU A CA 1
ATOM 1336 C C . GLU A 1 177 ? 22.777 -8.177 14.809 1.00 22.20 177 GLU A C 1
ATOM 1337 O O . GLU A 1 177 ? 21.877 -8.507 15.605 1.00 18.26 177 GLU A O 1
ATOM 1343 N N . GLU A 1 178 ? 23.814 -7.417 15.184 1.00 17.92 178 GLU A N 1
ATOM 1344 C CA . GLU A 1 178 ? 23.813 -6.793 16.503 1.00 16.63 178 GLU A CA 1
ATOM 1345 C C . GLU A 1 178 ? 22.585 -5.925 16.686 1.00 15.75 178 GLU A C 1
ATOM 1346 O O . GLU A 1 178 ? 22.048 -5.847 17.792 1.00 15.48 178 GLU A O 1
ATOM 1352 N N . ASP A 1 179 ? 22.114 -5.286 15.611 1.00 15.51 179 ASP A N 1
ATOM 1353 C CA . ASP A 1 179 ? 20.933 -4.441 15.717 1.00 18.56 179 ASP A CA 1
ATOM 1354 C C . ASP A 1 179 ? 19.679 -5.273 15.951 1.00 15.60 179 ASP A C 1
ATOM 1355 O O . ASP A 1 179 ? 18.854 -4.925 16.808 1.00 12.11 179 ASP A O 1
ATOM 1360 N N . TRP A 1 180 ? 19.526 -6.391 15.231 1.00 14.78 180 TRP A N 1
ATOM 1361 C CA . TRP A 1 180 ? 18.393 -7.284 15.475 1.00 14.73 180 TRP A CA 1
ATOM 1362 C C . TRP A 1 180 ? 18.337 -7.739 16.936 1.00 16.44 180 TRP A C 1
ATOM 1363 O O . TRP A 1 180 ? 17.311 -7.588 17.616 1.00 19.51 180 TRP A O 1
ATOM 1374 N N . ASP A 1 181 ? 19.434 -8.319 17.431 1.00 13.32 181 ASP A N 1
ATOM 1375 C CA . ASP A 1 181 ? 19.535 -8.678 18.843 1.00 13.49 181 ASP A CA 1
ATOM 1376 C C . ASP A 1 181 ? 19.100 -7.526 19.755 1.00 16.65 181 ASP A C 1
ATOM 1377 O O . ASP A 1 181 ? 18.390 -7.743 20.752 1.00 14.88 181 ASP A O 1
ATOM 1382 N N . PHE A 1 182 ? 19.505 -6.291 19.422 1.00 14.40 182 PHE A N 1
ATOM 1383 C CA . PHE A 1 182 ? 19.170 -5.129 20.253 1.00 13.50 182 PHE A CA 1
ATOM 1384 C C . PHE A 1 182 ? 17.677 -4.823 20.214 1.00 10.97 182 PHE A C 1
ATOM 1385 O O . PHE A 1 182 ? 17.063 -4.557 21.251 1.00 15.06 182 PHE A O 1
ATOM 1393 N N . PHE A 1 183 ? 17.077 -4.836 19.024 1.00 9.73 183 PHE A N 1
ATOM 1394 C CA . PHE A 1 183 ? 15.647 -4.563 18.928 1.00 11.80 183 PHE A CA 1
ATOM 1395 C C . PHE A 1 183 ? 14.845 -5.623 19.670 1.00 15.85 183 PHE A C 1
ATOM 1396 O O . PHE A 1 183 ? 13.885 -5.299 20.377 1.00 20.04 183 PHE A O 1
ATOM 1404 N N . LEU A 1 184 ? 15.234 -6.897 19.538 1.00 14.52 184 LEU A N 1
ATOM 1405 C CA . LEU A 1 184 ? 14.573 -7.928 20.324 1.00 19.22 184 LEU A CA 1
ATOM 1406 C C . LEU A 1 184 ? 14.820 -7.728 21.814 1.00 15.78 184 LEU A C 1
ATOM 1407 O O . LEU A 1 184 ? 13.934 -7.991 22.629 1.00 14.46 184 LEU A O 1
ATOM 1412 N N . ARG A 1 185 ? 16.013 -7.249 22.192 1.00 16.02 185 ARG A N 1
ATOM 1413 C CA . ARG A 1 185 ? 16.276 -6.995 23.608 1.00 15.45 185 ARG A CA 1
ATOM 1414 C C . ARG A 1 185 ? 15.351 -5.910 24.155 1.00 16.48 185 ARG A C 1
ATOM 1415 O O . ARG A 1 185 ? 14.825 -6.034 25.267 1.00 14.59 185 ARG A O 1
ATOM 1423 N N . LEU A 1 186 ? 15.118 -4.845 23.385 1.00 15.12 186 LEU A N 1
ATOM 1424 C CA . LEU A 1 186 ? 14.150 -3.845 23.835 1.00 16.87 186 LEU A CA 1
ATOM 1425 C C . LEU A 1 186 ? 12.730 -4.407 23.835 1.00 16.45 186 LEU A C 1
ATOM 1426 O O . LEU A 1 186 ? 11.962 -4.180 24.776 1.00 13.51 186 LEU A O 1
ATOM 1431 N N . ALA A 1 187 ? 12.352 -5.133 22.783 1.00 14.56 187 ALA A N 1
ATOM 1432 C CA . ALA A 1 187 ? 10.943 -5.480 22.639 1.00 17.02 187 ALA A CA 1
ATOM 1433 C C . ALA A 1 187 ? 10.539 -6.577 23.626 1.00 19.89 187 ALA A C 1
ATOM 1434 O O . ALA A 1 187 ? 9.513 -6.466 24.309 1.00 20.01 187 ALA A O 1
ATOM 1436 N N . HIS A 1 188 ? 11.349 -7.624 23.740 1.00 15.15 188 HIS A N 1
ATOM 1437 C CA . HIS A 1 188 ? 11.048 -8.753 24.605 1.00 17.17 188 HIS A CA 1
ATOM 1438 C C . HIS A 1 188 ? 11.739 -8.664 25.950 1.00 20.64 188 HIS A C 1
ATOM 1439 O O . HIS A 1 188 ? 11.106 -8.909 26.981 1.00 24.48 188 HIS A O 1
ATOM 1446 N N . GLY A 1 189 ? 13.015 -8.288 25.974 1.00 17.98 189 GLY A N 1
ATOM 1447 C CA . GLY A 1 189 ? 13.711 -8.184 27.247 1.00 17.55 189 GLY A CA 1
ATOM 1448 C C . GLY A 1 189 ? 13.175 -7.059 28.110 1.00 22.34 189 GLY A C 1
ATOM 1449 O O . GLY A 1 189 ? 13.061 -7.204 29.329 1.00 25.24 189 GLY A O 1
ATOM 1450 N N . HIS A 1 190 ? 12.808 -5.935 27.496 1.00 20.85 190 HIS A N 1
ATOM 1451 C CA . HIS A 1 190 ? 12.411 -4.753 28.256 1.00 23.11 190 HIS A CA 1
ATOM 1452 C C . HIS A 1 190 ? 10.992 -4.298 27.950 1.00 17.72 190 HIS A C 1
ATOM 1453 O O . HIS A 1 190 ? 10.575 -3.241 28.430 1.00 21.63 190 HIS A O 1
ATOM 1460 N N . LYS A 1 191 ? 10.241 -5.072 27.173 1.00 15.08 191 LYS A N 1
ATOM 1461 C CA . LYS A 1 191 ? 8.827 -4.825 26.961 1.00 13.71 191 LYS A CA 1
ATOM 1462 C C . LYS A 1 191 ? 8.579 -3.477 26.291 1.00 14.72 191 LYS A C 1
ATOM 1463 O O . LYS A 1 191 ? 7.555 -2.844 26.549 1.00 12.82 191 LYS A O 1
ATOM 1469 N N . TYR A 1 192 ? 9.509 -3.006 25.448 1.00 11.94 192 TYR A N 1
ATOM 1470 C CA . TYR A 1 192 ? 9.269 -1.753 24.743 1.00 10.77 192 TYR A CA 1
ATOM 1471 C C . TYR A 1 192 ? 8.029 -1.901 23.882 1.00 12.64 192 TYR A C 1
ATOM 1472 O O . TYR A 1 192 ? 7.739 -2.987 23.364 1.00 13.09 192 TYR A O 1
ATOM 1481 N N . ARG A 1 193 ? 7.261 -0.822 23.781 1.00 9.75 193 ARG A N 1
ATOM 1482 C CA . ARG A 1 193 ? 6.047 -0.809 22.977 1.00 9.41 193 ARG A CA 1
ATOM 1483 C C . ARG A 1 193 ? 6.421 -0.254 21.619 1.00 12.57 193 ARG A C 1
ATOM 1484 O O . ARG A 1 193 ? 6.762 0.927 21.497 1.00 11.57 193 ARG A O 1
ATOM 1492 N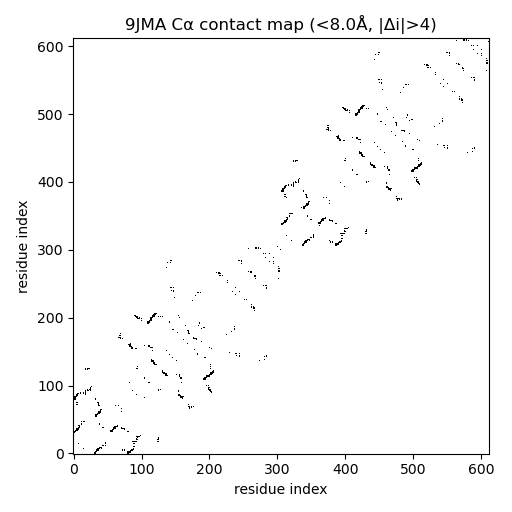 N . VAL A 1 194 ? 6.372 -1.103 20.615 1.00 12.94 194 VAL A N 1
ATOM 1493 C CA . VAL A 1 194 ? 6.872 -0.788 19.292 1.00 11.47 194 VAL A CA 1
ATOM 1494 C C . VAL A 1 194 ? 5.721 -0.306 18.432 1.00 16.01 194 VAL A C 1
ATOM 1495 O O . VAL A 1 194 ? 4.616 -0.873 18.454 1.00 11.83 194 VAL A O 1
ATOM 1499 N N . VAL A 1 195 ? 5.994 0.747 17.661 1.00 13.21 195 VAL A N 1
ATOM 1500 C CA . VAL A 1 195 ? 5.011 1.376 16.792 1.00 13.98 195 VAL A CA 1
ATOM 1501 C C . VAL A 1 195 ? 5.686 1.685 15.462 1.00 16.68 195 VAL A C 1
ATOM 1502 O O . VAL A 1 195 ? 6.808 2.202 15.434 1.00 11.46 195 VAL A O 1
ATOM 1506 N N . HIS A 1 196 ? 5.023 1.338 14.366 1.00 16.54 196 HIS A N 1
ATOM 1507 C CA . HIS A 1 196 ? 5.507 1.661 13.033 1.00 21.22 196 HIS A CA 1
ATOM 1508 C C . HIS A 1 196 ? 4.974 3.027 12.633 1.00 20.00 196 HIS A C 1
ATOM 1509 O O . HIS A 1 196 ? 3.804 3.332 12.874 1.00 17.71 196 HIS A O 1
ATOM 1516 N N . GLN A 1 197 ? 5.836 3.847 12.022 1.00 17.40 197 GLN A N 1
ATOM 1517 C CA . GLN A 1 197 ? 5.452 5.177 11.549 1.00 15.83 197 GLN A CA 1
ATOM 1518 C C . GLN A 1 197 ? 5.702 5.253 10.050 1.00 17.04 197 GLN A C 1
ATOM 1519 O O . GLN A 1 197 ? 6.802 5.631 9.611 1.00 18.79 197 GLN A O 1
ATOM 1525 N N . PRO A 1 198 ? 4.703 4.923 9.221 1.00 19.34 198 PRO A N 1
ATOM 1526 C CA . PRO A 1 198 ? 4.914 4.894 7.760 1.00 22.83 198 PRO A CA 1
ATOM 1527 C C . PRO A 1 198 ? 4.952 6.259 7.076 1.00 20.72 198 PRO A C 1
ATOM 1528 O O . PRO A 1 198 ? 5.294 6.316 5.885 1.00 21.92 198 PRO A O 1
ATOM 1532 N N . GLU A 1 199 ? 4.618 7.348 7.770 1.00 23.31 199 GLU A N 1
ATOM 1533 C CA . GLU A 1 199 ? 4.626 8.689 7.179 1.00 25.66 199 GLU A CA 1
ATOM 1534 C C . GLU A 1 199 ? 6.028 9.286 7.054 1.00 21.02 199 GLU A C 1
ATOM 1535 O O . GLU A 1 199 ? 6.183 10.341 6.436 1.00 27.46 199 GLU A O 1
ATOM 1541 N N . VAL A 1 200 ? 7.039 8.654 7.643 1.00 22.22 200 VAL A N 1
ATOM 1542 C CA . VAL A 1 200 ? 8.406 9.156 7.688 1.00 17.79 200 VAL A CA 1
ATOM 1543 C C . VAL A 1 200 ? 9.303 8.089 7.069 1.00 19.66 200 VAL A C 1
ATOM 1544 O O . VAL A 1 200 ? 9.069 6.887 7.252 1.00 17.10 200 VAL A O 1
ATOM 1548 N N . ALA A 1 201 ? 10.315 8.522 6.330 1.00 16.80 201 ALA A N 1
ATOM 1549 C CA . ALA A 1 201 ? 11.248 7.603 5.708 1.00 19.69 201 ALA A CA 1
ATOM 1550 C C . ALA A 1 201 ? 12.657 8.136 5.879 1.00 16.26 201 ALA A C 1
ATOM 1551 O O . ALA A 1 201 ? 12.869 9.336 6.047 1.00 17.78 201 ALA A O 1
ATOM 1553 N N . ILE A 1 202 ? 13.615 7.224 5.853 1.00 13.05 202 ILE A N 1
ATOM 1554 C CA . ILE A 1 202 ? 15.021 7.586 5.754 1.00 15.64 202 ILE A CA 1
ATOM 1555 C C . ILE A 1 202 ? 15.557 7.070 4.422 1.00 19.47 202 ILE A C 1
ATOM 1556 O O . ILE A 1 202 ? 14.859 6.389 3.660 1.00 17.81 202 ILE A O 1
ATOM 1561 N N . ALA A 1 203 ? 16.800 7.399 4.131 1.00 18.00 203 ALA A N 1
ATOM 1562 C CA . ALA A 1 203 ? 17.523 6.808 3.023 1.00 17.11 203 ALA A CA 1
ATOM 1563 C C . ALA A 1 203 ? 18.646 5.986 3.636 1.00 20.24 203 ALA A C 1
ATOM 1564 O O . ALA A 1 203 ? 19.443 6.505 4.431 1.00 16.05 203 ALA A O 1
ATOM 1566 N N . LEU A 1 204 ? 18.653 4.697 3.326 1.00 18.84 204 LEU A N 1
ATOM 1567 C CA . LEU A 1 204 ? 19.701 3.777 3.731 1.00 18.56 204 LEU A CA 1
ATOM 1568 C C . LEU A 1 204 ? 20.435 3.368 2.459 1.00 23.55 204 LEU A C 1
ATOM 1569 O O . LEU A 1 204 ? 19.845 2.745 1.568 1.00 22.97 204 LEU A O 1
ATOM 1574 N N . HIS A 1 205 ? 21.703 3.743 2.357 1.00 24.87 205 HIS A N 1
ATOM 1575 C CA . HIS A 1 205 ? 22.443 3.580 1.113 1.00 26.30 205 HIS A CA 1
ATOM 1576 C C . HIS A 1 205 ? 23.012 2.174 1.035 1.00 24.92 205 HIS A C 1
ATOM 1577 O O . HIS A 1 205 ? 23.793 1.764 1.903 1.00 25.14 205 HIS A O 1
ATOM 1584 N N . ARG A 1 206 ? 22.594 1.440 0.005 1.00 25.55 206 ARG A N 1
ATOM 1585 C CA . ARG A 1 206 ? 23.138 0.135 -0.377 1.00 29.66 206 ARG A CA 1
ATOM 1586 C C . ARG A 1 206 ? 23.589 0.275 -1.831 1.00 30.84 206 ARG A C 1
ATOM 1587 O O . ARG A 1 206 ? 22.876 -0.110 -2.762 1.00 33.13 206 ARG A O 1
ATOM 1595 N N . ILE A 1 207 ? 24.758 0.872 -2.027 1.00 30.00 207 ILE A N 1
ATOM 1596 C CA . ILE A 1 207 ? 25.266 1.139 -3.372 1.00 39.31 207 ILE A CA 1
ATOM 1597 C C . ILE A 1 207 ? 25.885 -0.134 -3.948 1.00 37.37 207 ILE A C 1
ATOM 1598 O O . ILE A 1 207 ? 26.863 -0.653 -3.388 1.00 35.56 207 ILE A O 1
ATOM 1603 N N . PRO A 1 208 ? 25.349 -0.681 -5.045 1.00 37.46 208 PRO A N 1
ATOM 1604 C CA . PRO A 1 208 ? 25.993 -1.841 -5.678 1.00 45.00 208 PRO A CA 1
ATOM 1605 C C . PRO A 1 208 ? 27.363 -1.480 -6.237 1.00 51.29 208 PRO A C 1
ATOM 1606 O O . PRO A 1 208 ? 27.639 -0.327 -6.584 1.00 51.40 208 PRO A O 1
ATOM 1610 N N . GLY A 1 209 ? 28.226 -2.489 -6.328 1.00 58.30 209 GLY A N 1
ATOM 1611 C CA . GLY A 1 209 ? 29.580 -2.271 -6.796 1.00 57.23 209 GLY A CA 1
ATOM 1612 C C . GLY A 1 209 ? 30.090 -3.352 -7.719 1.00 68.20 209 GLY A C 1
ATOM 1613 O O . GLY A 1 209 ? 29.624 -3.471 -8.856 1.00 72.04 209 GLY A O 1
ATOM 1614 N N . VAL A 1 210 ? 31.028 -4.161 -7.225 1.00 81.40 210 VAL A N 1
ATOM 1615 C CA . VAL A 1 210 ? 31.792 -5.076 -8.073 1.00 88.51 210 VAL A CA 1
ATOM 1616 C C . VAL A 1 210 ? 31.228 -6.497 -8.055 1.00 88.96 210 VAL A C 1
ATOM 1617 O O . VAL A 1 210 ? 31.325 -7.206 -9.058 1.00 89.40 210 VAL A O 1
ATOM 1621 N N . GLU A 1 211 ? 30.644 -6.941 -6.933 1.00 87.59 211 GLU A N 1
ATOM 1622 C CA . GLU A 1 211 ? 30.238 -8.344 -6.788 1.00 91.85 211 GLU A CA 1
ATOM 1623 C C . GLU A 1 211 ? 29.386 -8.836 -7.959 1.00 97.39 211 GLU A C 1
ATOM 1624 O O . GLU A 1 211 ? 29.609 -9.940 -8.477 1.00 90.72 211 GLU A O 1
ATOM 1630 N N . SER A 1 212 ? 28.416 -8.032 -8.400 1.00 98.18 212 SER A N 1
ATOM 1631 C CA . SER A 1 212 ? 27.562 -8.408 -9.523 1.00 98.32 212 SER A CA 1
ATOM 1632 C C . SER A 1 212 ? 28.257 -8.268 -10.874 1.00 98.69 212 SER A C 1
ATOM 1633 O O . SER A 1 212 ? 27.652 -8.601 -11.900 1.00 100.29 212 SER A O 1
ATOM 1636 N N . LEU A 1 213 ? 29.495 -7.770 -10.897 1.00 97.91 213 LEU A N 1
ATOM 1637 C CA . LEU A 1 213 ? 30.357 -7.827 -12.073 1.00 94.32 213 LEU A CA 1
ATOM 1638 C C . LEU A 1 213 ? 31.227 -9.081 -12.067 1.00 92.21 213 LEU A C 1
ATOM 1639 O O . LEU A 1 213 ? 31.638 -9.558 -13.133 1.00 87.14 213 LEU A O 1
ATOM 1644 N N . THR A 1 214 ? 31.508 -9.619 -10.879 1.00 91.89 214 THR A N 1
ATOM 1645 C CA . THR A 1 214 ? 32.161 -10.912 -10.716 1.00 90.04 214 THR A CA 1
ATOM 1646 C C . THR A 1 214 ? 31.115 -11.999 -10.473 1.00 92.15 214 THR A C 1
ATOM 1647 O O . THR A 1 214 ? 30.076 -12.033 -11.145 1.00 89.05 214 THR A O 1
ATOM 1651 N N . THR A 1 215 ? 31.376 -12.874 -9.507 1.00 87.23 215 THR A N 1
ATOM 1652 C CA . THR A 1 215 ? 30.517 -14.017 -9.211 1.00 74.29 215 THR A CA 1
ATOM 1653 C C . THR A 1 215 ? 30.607 -14.294 -7.725 1.00 71.19 215 THR A C 1
ATOM 1654 O O . THR A 1 215 ? 31.450 -13.716 -7.022 1.00 69.56 215 THR A O 1
ATOM 1658 N N . PRO A 1 216 ? 29.736 -15.164 -7.190 1.00 60.60 216 PRO A N 1
ATOM 1659 C CA . PRO A 1 216 ? 29.849 -15.548 -5.771 1.00 56.11 216 PRO A CA 1
ATOM 1660 C C . PRO A 1 216 ? 31.212 -16.137 -5.443 1.00 57.60 216 PRO A C 1
ATOM 1661 O O . PRO A 1 216 ? 31.574 -17.214 -5.919 1.00 65.15 216 PRO A O 1
ATOM 1665 N N . THR A 1 217 ? 31.968 -15.419 -4.621 1.00 57.09 217 THR A N 1
ATOM 1666 C CA . THR A 1 217 ? 33.216 -15.931 -4.084 1.00 56.41 217 THR A CA 1
ATOM 1667 C C . THR A 1 217 ? 32.953 -16.805 -2.864 1.00 54.48 217 THR A C 1
ATOM 1668 O O . THR A 1 217 ? 31.831 -16.909 -2.367 1.00 53.13 217 THR A O 1
ATOM 1672 N N . SER A 1 218 ? 34.019 -17.436 -2.374 1.00 58.31 218 SER A N 1
ATOM 1673 C CA . SER A 1 218 ? 33.910 -18.168 -1.122 1.00 56.78 218 SER A CA 1
ATOM 1674 C C . SER A 1 218 ? 33.833 -17.238 0.081 1.00 52.60 218 SER A C 1
ATOM 1675 O O . SER A 1 218 ? 33.792 -17.725 1.218 1.00 49.41 218 SER A O 1
ATOM 1678 N N . ASP A 1 219 ? 33.808 -15.922 -0.148 1.00 53.19 219 ASP A N 1
ATOM 1679 C CA . ASP A 1 219 ? 33.618 -14.938 0.912 1.00 48.41 219 ASP A CA 1
ATOM 1680 C C . ASP A 1 219 ? 32.161 -14.541 1.081 1.00 39.43 219 ASP A C 1
ATOM 1681 O O . ASP A 1 219 ? 31.750 -14.197 2.194 1.00 42.75 219 ASP A O 1
ATOM 1686 N N . ASP A 1 220 ? 31.371 -14.569 0.003 1.00 43.34 220 ASP A N 1
ATOM 1687 C CA . ASP A 1 220 ? 29.922 -14.478 0.157 1.00 38.47 220 ASP A CA 1
ATOM 1688 C C . ASP A 1 220 ? 29.392 -15.632 0.994 1.00 37.48 220 ASP A C 1
ATOM 1689 O O . ASP A 1 220 ? 28.400 -15.470 1.711 1.00 34.66 220 ASP A O 1
ATOM 1694 N N . ILE A 1 221 ? 30.039 -16.802 0.900 1.00 32.80 221 ILE A N 1
ATOM 1695 C CA . ILE A 1 221 ? 29.669 -17.962 1.705 1.00 34.00 221 ILE A CA 1
ATOM 1696 C C . ILE A 1 221 ? 30.138 -17.789 3.143 1.00 33.90 221 ILE A C 1
ATOM 1697 O O . ILE A 1 221 ? 29.428 -18.152 4.091 1.00 37.38 221 ILE A O 1
ATOM 1702 N N . ALA A 1 222 ? 31.344 -17.251 3.331 1.00 31.25 222 ALA A N 1
ATOM 1703 C CA . ALA A 1 222 ? 31.833 -17.009 4.683 1.00 34.70 222 ALA A CA 1
ATOM 1704 C C . ALA A 1 222 ? 30.934 -16.019 5.410 1.00 33.31 222 ALA A C 1
ATOM 1705 O O . ALA A 1 222 ? 30.541 -16.248 6.559 1.00 32.87 222 ALA A O 1
ATOM 1707 N N . ALA A 1 223 ? 30.581 -14.920 4.739 1.00 27.85 223 ALA A N 1
ATOM 1708 C CA . ALA A 1 223 ? 29.791 -13.880 5.385 1.00 30.54 223 ALA A CA 1
ATOM 1709 C C . ALA A 1 223 ? 28.389 -14.374 5.697 1.00 29.25 223 ALA A C 1
ATOM 1710 O O . ALA A 1 223 ? 27.863 -14.109 6.780 1.00 27.41 223 ALA A O 1
ATOM 1712 N N . LEU A 1 224 ? 27.776 -15.111 4.767 1.00 27.00 224 LEU A N 1
ATOM 1713 C CA . LEU A 1 224 ? 26.453 -15.653 5.027 1.00 26.46 224 LEU A CA 1
ATOM 1714 C C . LEU A 1 224 ? 26.498 -16.647 6.173 1.00 30.44 224 LEU A C 1
ATOM 1715 O O . LEU A 1 224 ? 25.602 -16.656 7.028 1.00 30.69 224 LEU A O 1
ATOM 1720 N N . LYS A 1 225 ? 27.531 -17.490 6.214 1.00 29.04 225 LYS A N 1
ATOM 1721 C CA . LYS A 1 225 ? 27.700 -18.396 7.348 1.00 32.15 225 LYS A CA 1
ATOM 1722 C C . LYS A 1 225 ? 27.641 -17.650 8.681 1.00 28.91 225 LYS A C 1
ATOM 1723 O O . LYS A 1 225 ? 26.973 -18.092 9.620 1.00 24.24 225 LYS A O 1
ATOM 1729 N N . VAL A 1 226 ? 28.331 -16.508 8.781 1.00 29.80 226 VAL A N 1
ATOM 1730 C CA . VAL A 1 226 ? 28.297 -15.761 10.036 1.00 27.76 226 VAL A CA 1
ATOM 1731 C C . VAL A 1 226 ? 26.909 -15.168 10.267 1.00 25.68 226 VAL A C 1
ATOM 1732 O O . VAL A 1 226 ? 26.395 -15.196 11.388 1.00 21.24 226 VAL A O 1
ATOM 1736 N N . TYR A 1 227 ? 26.276 -14.642 9.211 1.00 25.78 227 TYR A N 1
ATOM 1737 C CA . TYR A 1 227 ? 24.886 -14.202 9.316 1.00 25.80 227 TYR A CA 1
ATOM 1738 C C . TYR A 1 227 ? 23.983 -15.335 9.802 1.00 23.99 227 TYR A C 1
ATOM 1739 O O . TYR A 1 227 ? 23.187 -15.157 10.734 1.00 21.92 227 TYR A O 1
ATOM 1748 N N . GLU A 1 228 ? 24.085 -16.511 9.176 1.00 24.51 228 GLU A N 1
ATOM 1749 C CA . GLU A 1 228 ? 23.283 -17.653 9.612 1.00 21.05 228 GLU A CA 1
ATOM 1750 C C . GLU A 1 228 ? 23.553 -17.983 11.073 1.00 19.77 228 GLU A C 1
ATOM 1751 O O . GLU A 1 228 ? 22.623 -18.199 11.861 1.00 21.08 228 GLU A O 1
ATOM 1757 N N . ASP A 1 229 ? 24.827 -18.015 11.452 1.00 23.88 229 ASP A N 1
ATOM 1758 C CA . ASP A 1 229 ? 25.197 -18.399 12.809 1.00 24.79 229 ASP A CA 1
ATOM 1759 C C . ASP A 1 229 ? 24.598 -17.441 13.830 1.00 23.29 229 ASP A C 1
ATOM 1760 O O . ASP A 1 229 ? 23.965 -17.865 14.808 1.00 22.44 229 ASP A O 1
ATOM 1765 N N . ASN A 1 230 ? 24.796 -16.136 13.621 1.00 20.48 230 ASN A N 1
ATOM 1766 C CA . ASN A 1 230 ? 24.251 -15.145 14.539 1.00 18.59 230 ASN A CA 1
ATOM 1767 C C . ASN A 1 230 ? 22.732 -15.191 14.555 1.00 18.72 230 ASN A C 1
ATOM 1768 O O . ASN A 1 230 ? 22.120 -14.990 15.603 1.00 17.90 230 ASN A O 1
ATOM 1773 N N . TRP A 1 231 ? 22.111 -15.460 13.404 1.00 20.18 231 TRP A N 1
ATOM 1774 C CA . TRP A 1 231 ? 20.662 -15.602 13.360 1.00 17.09 231 TRP A CA 1
ATOM 1775 C C . TRP A 1 231 ? 20.195 -16.722 14.294 1.00 20.49 231 TRP A C 1
ATOM 1776 O O . TRP A 1 231 ? 19.266 -16.532 15.091 1.00 15.46 231 TRP A O 1
ATOM 1787 N N . HIS A 1 232 ? 20.842 -17.896 14.220 1.00 21.12 232 HIS A N 1
ATOM 1788 C CA . HIS A 1 232 ? 20.517 -18.989 15.142 1.00 22.10 232 HIS A CA 1
ATOM 1789 C C . HIS A 1 232 ? 20.812 -18.603 16.577 1.00 22.13 232 HIS A C 1
ATOM 1790 O O . HIS A 1 232 ? 20.051 -18.948 17.491 1.00 19.82 232 HIS A O 1
ATOM 1797 N N . LEU A 1 233 ? 21.941 -17.925 16.796 1.00 21.57 233 LEU A N 1
ATOM 1798 C CA . LEU A 1 233 ? 22.276 -17.425 18.121 1.00 23.32 233 LEU A CA 1
ATOM 1799 C C . LEU A 1 233 ? 21.113 -16.634 18.706 1.00 23.89 233 LEU A C 1
ATOM 1800 O O . LEU A 1 233 ? 20.566 -16.988 19.755 1.00 20.45 233 LEU A O 1
ATOM 1805 N N . ILE A 1 234 ? 20.719 -15.562 18.014 1.00 18.88 234 ILE A N 1
ATOM 1806 C CA . ILE A 1 234 ? 19.735 -14.629 18.545 1.00 16.72 234 ILE A CA 1
ATOM 1807 C C . ILE A 1 234 ? 18.375 -15.294 18.665 1.00 19.55 234 ILE A C 1
ATOM 1808 O O . ILE A 1 234 ? 17.595 -14.979 19.576 1.00 18.48 234 ILE A O 1
ATOM 1813 N N . CYS A 1 235 ? 18.073 -16.230 17.764 1.00 18.26 235 CYS A N 1
ATOM 1814 C CA . CYS A 1 235 ? 16.817 -16.967 17.839 1.00 21.27 235 CYS A CA 1
ATOM 1815 C C . CYS A 1 235 ? 16.728 -17.766 19.127 1.00 19.88 235 CYS A C 1
ATOM 1816 O O . CYS A 1 235 ? 15.691 -17.770 19.798 1.00 17.79 235 CYS A O 1
ATOM 1819 N N . GLU A 1 236 ? 17.812 -18.461 19.482 1.00 28.44 236 GLU A N 1
ATOM 1820 C CA . GLU A 1 236 ? 17.845 -19.180 20.751 1.00 30.04 236 GLU A CA 1
ATOM 1821 C C . GLU A 1 236 ? 17.716 -18.212 21.914 1.00 29.85 236 GLU A C 1
ATOM 1822 O O . GLU A 1 236 ? 17.007 -18.490 22.891 1.00 25.79 236 GLU A O 1
ATOM 1828 N N . ARG A 1 237 ? 18.383 -17.059 21.815 1.00 21.65 237 ARG A N 1
ATOM 1829 C CA . ARG A 1 237 ? 18.335 -16.073 22.888 1.00 20.73 237 ARG A CA 1
ATOM 1830 C C . ARG A 1 237 ? 16.929 -15.522 23.080 1.00 21.39 237 ARG A C 1
ATOM 1831 O O . ARG A 1 237 ? 16.452 -15.396 24.213 1.00 20.86 237 ARG A O 1
ATOM 1839 N N . TRP A 1 238 ? 16.250 -15.175 21.982 1.00 20.66 238 TRP A N 1
ATOM 1840 C CA . TRP A 1 238 ? 14.937 -14.525 22.033 1.00 20.57 238 TRP A CA 1
ATOM 1841 C C . TRP A 1 238 ? 13.886 -15.387 21.342 1.00 22.10 238 TRP A C 1
ATOM 1842 O O . TRP A 1 238 ? 13.661 -15.252 20.125 1.00 15.82 238 TRP A O 1
ATOM 1853 N N . PRO A 1 239 ? 13.215 -16.279 22.076 1.00 16.95 239 PRO A N 1
ATOM 1854 C CA . PRO A 1 239 ? 12.137 -17.063 21.462 1.00 16.23 239 PRO A CA 1
ATOM 1855 C C . PRO A 1 239 ? 11.042 -16.170 20.892 1.00 15.92 239 PRO A C 1
ATOM 1856 O O . PRO A 1 239 ? 10.665 -15.153 21.484 1.00 17.57 239 PRO A O 1
ATOM 1860 N N . ALA A 1 240 ? 10.528 -16.574 19.732 1.00 13.11 240 ALA A N 1
ATOM 1861 C CA . ALA A 1 240 ? 9.386 -15.900 19.136 1.00 16.87 240 ALA A CA 1
ATOM 1862 C C . ALA A 1 240 ? 8.249 -15.793 20.141 1.00 22.67 240 ALA A C 1
ATOM 1863 O O . ALA A 1 240 ? 8.001 -16.719 20.928 1.00 18.32 240 ALA A O 1
ATOM 1865 N N . ALA A 1 241 ? 7.549 -14.662 20.112 1.00 18.47 241 ALA A N 1
ATOM 1866 C CA . ALA A 1 241 ? 6.400 -14.483 20.994 1.00 20.01 241 ALA A CA 1
ATOM 1867 C C . ALA A 1 241 ? 5.077 -14.835 20.318 1.00 20.22 241 ALA A C 1
ATOM 1868 O O . ALA A 1 241 ? 4.021 -14.451 20.827 1.00 19.20 241 ALA A O 1
ATOM 1870 N N . THR A 1 242 ? 5.113 -15.532 19.179 1.00 17.73 242 THR A N 1
ATOM 1871 C CA . THR A 1 242 ? 3.922 -16.133 18.597 1.00 18.78 242 THR A CA 1
ATOM 1872 C C . THR A 1 242 ? 4.315 -17.408 17.884 1.00 25.10 242 THR A C 1
ATOM 1873 O O . THR A 1 242 ? 5.374 -17.495 17.253 1.00 23.06 242 THR A O 1
ATOM 1877 N N . GLU A 1 243 ? 3.406 -18.375 17.943 1.00 22.57 243 GLU A N 1
ATOM 1878 C CA . GLU A 1 243 ? 3.639 -19.668 17.322 1.00 28.79 243 GLU A CA 1
ATOM 1879 C C . GLU A 1 243 ? 3.749 -19.551 15.794 1.00 27.36 243 GLU A C 1
ATOM 1880 O O . GLU A 1 243 ? 4.540 -20.264 15.171 1.00 23.36 243 GLU A O 1
ATOM 1886 N N . ARG A 1 244 ? 2.984 -18.639 15.181 1.00 28.21 244 ARG A N 1
ATOM 1887 C CA . ARG A 1 244 ? 3.106 -18.396 13.745 1.00 29.02 244 ARG A CA 1
ATOM 1888 C C . ARG A 1 244 ? 4.499 -17.886 13.390 1.00 23.77 244 ARG A C 1
ATOM 1889 O O . ARG A 1 244 ? 5.115 -18.352 12.425 1.00 22.47 244 ARG A O 1
ATOM 1897 N N . ALA A 1 245 ? 5.015 -16.922 14.152 1.00 19.64 245 ALA A N 1
ATOM 1898 C CA . ALA A 1 245 ? 6.384 -16.489 13.886 1.00 22.51 245 ALA A CA 1
ATOM 1899 C C . ALA A 1 245 ? 7.374 -17.589 14.219 1.00 18.14 245 ALA A C 1
ATOM 1900 O O . ALA A 1 245 ? 8.417 -17.698 13.572 1.00 16.69 245 ALA A O 1
ATOM 1902 N N . GLU A 1 246 ? 7.064 -18.435 15.195 1.00 20.23 246 GLU A N 1
ATOM 1903 C CA . GLU A 1 246 ? 8.004 -19.507 15.501 1.00 26.63 246 GLU A CA 1
ATOM 1904 C C . GLU A 1 246 ? 8.108 -20.513 14.349 1.00 20.82 246 GLU A C 1
ATOM 1905 O O . GLU A 1 246 ? 9.211 -20.970 14.036 1.00 23.86 246 GLU A O 1
ATOM 1911 N N . GLN A 1 247 ? 6.988 -20.754 13.670 1.00 19.22 247 GLN A N 1
ATOM 1912 C CA . GLN A 1 247 ? 6.923 -21.662 12.502 1.00 26.50 247 GLN A CA 1
ATOM 1913 C C . GLN A 1 247 ? 7.620 -21.006 11.296 1.00 22.92 247 GLN A C 1
ATOM 1914 O O . GLN A 1 247 ? 8.332 -21.688 10.598 1.00 18.26 247 GLN A O 1
ATOM 1920 N N . VAL A 1 248 ? 7.483 -19.693 11.128 1.00 22.98 248 VAL A N 1
ATOM 1921 C CA . VAL A 1 248 ? 8.053 -19.039 9.959 1.00 17.33 248 VAL A CA 1
ATOM 1922 C C . VAL A 1 248 ? 9.556 -18.918 10.109 1.00 17.58 248 VAL A C 1
ATOM 1923 O O . VAL A 1 248 ? 10.276 -18.884 9.104 1.00 21.10 248 VAL A O 1
ATOM 1927 N N . ARG A 1 249 ? 10.059 -18.922 11.341 1.00 13.61 249 ARG A N 1
ATOM 1928 C CA . ARG A 1 249 ? 11.500 -18.950 11.539 1.00 12.94 249 ARG A CA 1
ATOM 1929 C C . ARG A 1 249 ? 12.140 -20.115 10.801 1.00 20.20 249 ARG A C 1
ATOM 1930 O O . ARG A 1 249 ? 13.258 -19.989 10.294 1.00 24.04 249 ARG A O 1
ATOM 1938 N N . ARG A 1 250 ? 11.442 -21.257 10.718 1.00 21.46 250 ARG A N 1
ATOM 1939 C CA . ARG A 1 250 ? 12.001 -22.431 10.055 1.00 23.45 250 ARG A CA 1
ATOM 1940 C C . ARG A 1 250 ? 12.199 -22.221 8.560 1.00 25.57 250 ARG A C 1
ATOM 1941 O O . ARG A 1 250 ? 12.906 -23.008 7.919 1.00 22.53 250 ARG A O 1
ATOM 1949 N N . PHE A 1 251 ? 11.594 -21.187 7.980 1.00 24.36 251 PHE A N 1
ATOM 1950 C CA . PHE A 1 251 ? 11.872 -20.922 6.580 1.00 26.03 251 PHE A CA 1
ATOM 1951 C C . PHE A 1 251 ? 13.247 -20.306 6.370 1.00 25.71 251 PHE A C 1
ATOM 1952 O O . PHE A 1 251 ? 13.793 -20.411 5.264 1.00 25.76 251 PHE A O 1
ATOM 1960 N N . MET A 1 252 ? 13.832 -19.672 7.389 1.00 24.35 252 MET A N 1
ATOM 1961 C CA . MET A 1 252 ? 15.081 -18.968 7.095 1.00 24.51 252 MET A CA 1
ATOM 1962 C C . MET A 1 252 ? 16.225 -19.920 6.757 1.00 25.78 252 MET A C 1
ATOM 1963 O O . MET A 1 252 ? 17.003 -19.615 5.843 1.00 28.63 252 MET A O 1
ATOM 1968 N N . PRO A 1 253 ? 16.382 -21.057 7.453 1.00 22.59 253 PRO A N 1
ATOM 1969 C CA . PRO A 1 253 ? 17.390 -22.038 7.001 1.00 22.44 253 PRO A CA 1
ATOM 1970 C C . PRO A 1 253 ? 17.109 -22.598 5.616 1.00 22.49 253 PRO A C 1
ATOM 1971 O O . PRO A 1 253 ? 18.050 -22.860 4.859 1.00 24.88 253 PRO A O 1
ATOM 1975 N N . VAL A 1 254 ? 15.837 -22.779 5.256 1.00 20.01 254 VAL A N 1
ATOM 1976 C CA . VAL A 1 254 ? 15.492 -23.121 3.878 1.00 21.54 254 VAL A CA 1
ATOM 1977 C C . VAL A 1 254 ? 16.087 -22.095 2.924 1.00 24.57 254 VAL A C 1
ATOM 1978 O O . VAL A 1 254 ? 16.722 -22.438 1.925 1.00 27.94 254 VAL A O 1
ATOM 1982 N N . MET A 1 255 ? 15.892 -20.815 3.231 1.00 26.17 255 MET A N 1
ATOM 1983 C CA . MET A 1 255 ? 16.438 -19.752 2.405 1.00 22.81 255 MET A CA 1
ATOM 1984 C C . MET A 1 255 ? 17.963 -19.754 2.439 1.00 23.36 255 MET A C 1
ATOM 1985 O O . MET A 1 255 ? 18.610 -19.535 1.408 1.00 21.97 255 MET A O 1
ATOM 1990 N N . TYR A 1 256 ? 18.557 -19.994 3.606 1.00 20.96 256 TYR A N 1
ATOM 1991 C CA . TYR A 1 256 ? 20.012 -19.997 3.681 1.00 23.79 256 TYR A CA 1
ATOM 1992 C C . TYR A 1 256 ? 20.596 -21.114 2.833 1.00 24.90 256 TYR A C 1
ATOM 1993 O O . TYR A 1 256 ? 21.590 -20.917 2.126 1.00 24.00 256 TYR A O 1
ATOM 2002 N N . GLN A 1 257 ? 19.994 -22.300 2.895 1.00 26.98 257 GLN A N 1
ATOM 2003 C CA . GLN A 1 257 ? 20.496 -23.413 2.099 1.00 31.13 257 GLN A CA 1
ATOM 2004 C C . GLN A 1 257 ? 20.414 -23.088 0.620 1.00 25.16 257 GLN A C 1
ATOM 2005 O O . GLN A 1 257 ? 21.345 -23.374 -0.139 1.00 25.25 257 GLN A O 1
ATOM 2011 N N . MET A 1 258 ? 19.311 -22.471 0.201 1.00 22.60 258 MET A N 1
ATOM 2012 C CA . MET A 1 258 ? 19.176 -22.082 -1.190 1.00 23.83 258 MET A CA 1
ATOM 2013 C C . MET A 1 258 ? 20.294 -21.133 -1.579 1.00 29.42 258 MET A C 1
ATOM 2014 O O . MET A 1 258 ? 20.901 -21.274 -2.651 1.00 28.51 258 MET A O 1
ATOM 2019 N N . ALA A 1 259 ? 20.618 -20.198 -0.685 1.00 23.71 259 ALA A N 1
ATOM 2020 C CA . ALA A 1 259 ? 21.668 -19.229 -0.958 1.00 28.36 259 ALA A CA 1
ATOM 2021 C C . ALA A 1 259 ? 23.028 -19.912 -1.088 1.00 28.97 259 ALA A C 1
ATOM 2022 O O . ALA A 1 259 ? 23.762 -19.673 -2.057 1.00 21.40 259 ALA A O 1
ATOM 2024 N N . TYR A 1 260 ? 23.382 -20.766 -0.119 1.00 20.01 260 TYR A N 1
ATOM 2025 C CA . TYR A 1 260 ? 24.637 -21.508 -0.196 1.00 23.23 260 TYR A CA 1
ATOM 2026 C C . TYR A 1 260 ? 24.750 -22.286 -1.502 1.00 26.04 260 TYR A C 1
ATOM 2027 O O . TYR A 1 260 ? 25.791 -22.263 -2.161 1.00 18.69 260 TYR A O 1
ATOM 2036 N N . ALA A 1 261 ? 23.694 -23.011 -1.875 1.00 29.51 261 ALA A N 1
ATOM 2037 C CA . ALA A 1 261 ? 23.757 -23.816 -3.089 1.00 27.72 261 ALA A CA 1
ATOM 2038 C C . ALA A 1 261 ? 24.013 -22.938 -4.304 1.00 27.71 261 ALA A C 1
ATOM 2039 O O . ALA A 1 261 ? 24.786 -23.308 -5.198 1.00 20.48 261 ALA A O 1
ATOM 2041 N N . SER A 1 262 ? 23.375 -21.766 -4.345 1.00 23.75 262 SER A N 1
ATOM 2042 C CA . SER A 1 262 ? 23.591 -20.828 -5.443 1.00 30.85 262 SER A CA 1
ATOM 2043 C C . SER A 1 262 ? 25.043 -20.366 -5.484 1.00 27.81 262 SER A C 1
ATOM 2044 O O . SER A 1 262 ? 25.717 -20.480 -6.519 1.00 24.74 262 SER A O 1
ATOM 2047 N N . PHE A 1 263 ? 25.544 -19.853 -4.353 1.00 23.76 263 PHE A N 1
ATOM 2048 C CA . PHE A 1 263 ? 26.945 -19.461 -4.256 1.00 27.90 263 PHE A CA 1
ATOM 2049 C C . PHE A 1 263 ? 27.865 -20.582 -4.732 1.00 28.06 263 PHE A C 1
ATOM 2050 O O . PHE A 1 263 ? 28.732 -20.364 -5.583 1.00 28.54 263 PHE A O 1
ATOM 2058 N N . GLU A 1 264 ? 27.672 -21.798 -4.213 1.00 28.01 264 GLU A N 1
ATOM 2059 C CA . GLU A 1 264 ? 28.562 -22.902 -4.573 1.00 25.24 264 GLU A CA 1
ATOM 2060 C C . GLU A 1 264 ? 28.527 -23.204 -6.066 1.00 25.42 264 GLU A C 1
ATOM 2061 O O . GLU A 1 264 ? 29.549 -23.589 -6.644 1.00 26.87 264 GLU A O 1
ATOM 2067 N N . ALA A 1 265 ? 27.372 -23.040 -6.700 1.00 24.83 265 ALA A N 1
ATOM 2068 C CA . ALA A 1 265 ? 27.212 -23.196 -8.137 1.00 29.69 265 ALA A CA 1
ATOM 2069 C C . ALA A 1 265 ? 27.661 -21.963 -8.927 1.00 31.51 265 ALA A C 1
ATOM 2070 O O . ALA A 1 265 ? 27.400 -21.892 -10.134 1.00 31.73 265 ALA A O 1
ATOM 2072 N N . GLY A 1 266 ? 28.296 -20.987 -8.278 1.00 32.45 266 GLY A N 1
ATOM 2073 C CA . GLY A 1 266 ? 28.768 -19.800 -8.973 1.00 26.99 266 GLY A CA 1
ATOM 2074 C C . GLY A 1 266 ? 27.685 -18.928 -9.574 1.00 37.16 266 GLY A C 1
ATOM 2075 O O . GLY A 1 266 ? 27.936 -18.248 -10.578 1.00 38.48 266 GLY A O 1
ATOM 2076 N N . VAL A 1 267 ? 26.491 -18.912 -8.983 1.00 34.96 267 VAL A N 1
ATOM 2077 C CA . VAL A 1 267 ? 25.357 -18.155 -9.518 1.00 29.02 267 VAL A CA 1
ATOM 2078 C C . VAL A 1 267 ? 24.962 -17.050 -8.543 1.00 38.72 267 VAL A C 1
ATOM 2079 O O . VAL A 1 267 ? 24.507 -17.343 -7.426 1.00 37.38 267 VAL A O 1
ATOM 2083 N N . PRO A 1 268 ? 25.098 -15.781 -8.911 1.00 39.08 268 PRO A N 1
ATOM 2084 C CA . PRO A 1 268 ? 24.755 -14.707 -7.967 1.00 44.40 268 PRO A CA 1
ATOM 2085 C C . PRO A 1 268 ? 23.255 -14.637 -7.692 1.00 42.68 268 PRO A C 1
ATOM 2086 O O . PRO A 1 268 ? 22.417 -14.926 -8.552 1.00 40.64 268 PRO A O 1
ATOM 2090 N N . LEU A 1 269 ? 22.922 -14.264 -6.459 1.00 41.54 269 LEU A N 1
ATOM 2091 C CA . LEU A 1 269 ? 21.536 -14.021 -6.087 1.00 34.25 269 LEU A CA 1
ATOM 2092 C C . LEU A 1 269 ? 21.150 -12.588 -6.424 1.00 38.23 269 LEU A C 1
ATOM 2093 O O . LEU A 1 269 ? 22.007 -11.730 -6.643 1.00 40.56 269 LEU A O 1
ATOM 2098 N N . ASP A 1 270 ? 19.841 -12.335 -6.465 1.00 43.23 270 ASP A N 1
ATOM 2099 C CA . ASP A 1 270 ? 19.358 -10.969 -6.643 1.00 41.32 270 ASP A CA 1
ATOM 2100 C C . ASP A 1 270 ? 19.993 -10.059 -5.601 1.00 36.42 270 ASP A C 1
ATOM 2101 O O . ASP A 1 270 ? 20.067 -10.411 -4.419 1.00 32.23 270 ASP A O 1
ATOM 2106 N N . HIS A 1 271 ? 20.476 -8.896 -6.053 1.00 36.41 271 HIS A N 1
ATOM 2107 C CA . HIS A 1 271 ? 21.144 -7.960 -5.153 1.00 36.06 271 HIS A CA 1
ATOM 2108 C C . HIS A 1 271 ? 20.294 -7.596 -3.939 1.00 34.90 271 HIS A C 1
ATOM 2109 O O . HIS A 1 271 ? 20.850 -7.200 -2.907 1.00 31.30 271 HIS A O 1
ATOM 2116 N N . HIS A 1 272 ? 18.964 -7.729 -4.032 1.00 30.21 272 HIS A N 1
ATOM 2117 C CA . HIS A 1 272 ? 18.048 -7.451 -2.929 1.00 33.50 272 HIS A CA 1
ATOM 2118 C C . HIS A 1 272 ? 17.360 -8.719 -2.414 1.00 32.74 272 HIS A C 1
ATOM 2119 O O . HIS A 1 272 ? 16.224 -8.659 -1.943 1.00 27.96 272 HIS A O 1
ATOM 2126 N N . TYR A 1 273 ? 18.025 -9.876 -2.501 1.00 29.04 273 TYR A N 1
ATOM 2127 C CA . TYR A 1 273 ? 17.355 -11.136 -2.188 1.00 28.24 273 TYR A CA 1
ATOM 2128 C C . TYR A 1 273 ? 16.861 -11.188 -0.749 1.00 25.81 273 TYR A C 1
ATOM 2129 O O . TYR A 1 273 ? 15.871 -11.869 -0.465 1.00 24.50 273 TYR A O 1
ATOM 2138 N N . TYR A 1 274 ? 17.549 -10.517 0.175 1.00 28.95 274 TYR A N 1
ATOM 2139 C CA . TYR A 1 274 ? 17.086 -10.517 1.558 1.00 26.74 274 TYR A CA 1
ATOM 2140 C C . TYR A 1 274 ? 15.764 -9.769 1.676 1.00 23.02 274 TYR A C 1
ATOM 2141 O O . TYR A 1 274 ? 14.807 -10.276 2.267 1.00 25.43 274 TYR A O 1
ATOM 2150 N N . GLU A 1 275 ? 15.690 -8.570 1.091 1.00 23.97 275 GLU A N 1
ATOM 2151 C CA . GLU A 1 275 ? 14.493 -7.733 1.167 1.00 26.97 275 GLU A CA 1
ATOM 2152 C C . GLU A 1 275 ? 13.302 -8.359 0.450 1.00 26.20 275 GLU A C 1
ATOM 2153 O O . GLU A 1 275 ? 12.155 -8.175 0.879 1.00 22.23 275 GLU A O 1
ATOM 2159 N N . ARG A 1 276 ? 13.544 -9.076 -0.650 1.00 20.99 276 ARG A N 1
ATOM 2160 C CA . ARG A 1 276 ? 12.464 -9.813 -1.291 1.00 21.93 276 ARG A CA 1
ATOM 2161 C C . ARG A 1 276 ? 12.034 -10.999 -0.435 1.00 21.00 276 ARG A C 1
ATOM 2162 O O . ARG A 1 276 ? 10.875 -11.425 -0.486 1.00 19.15 276 ARG A O 1
ATOM 2170 N N . THR A 1 277 ? 12.946 -11.532 0.369 1.00 18.26 277 THR A N 1
ATOM 2171 C CA . THR A 1 277 ? 12.567 -12.587 1.292 1.00 22.16 277 THR A CA 1
ATOM 2172 C C . THR A 1 277 ? 11.688 -12.035 2.420 1.00 22.26 277 THR A C 1
ATOM 2173 O O . THR A 1 277 ? 10.735 -12.691 2.860 1.00 19.56 277 THR A O 1
ATOM 2177 N N . LEU A 1 278 ? 11.963 -10.812 2.870 1.00 22.92 278 LEU A N 1
ATOM 2178 C CA . LEU A 1 278 ? 11.104 -10.191 3.868 1.00 18.02 278 LEU A CA 1
ATOM 2179 C C . LEU A 1 278 ? 9.657 -10.175 3.402 1.00 21.38 278 LEU A C 1
ATOM 2180 O O . LEU A 1 278 ? 8.752 -10.588 4.142 1.00 18.27 278 LEU A O 1
ATOM 2185 N N . GLN A 1 279 ? 9.425 -9.738 2.158 1.00 18.62 279 GLN A N 1
ATOM 2186 C CA . GLN A 1 279 ? 8.070 -9.723 1.606 1.00 20.20 279 GLN A CA 1
ATOM 2187 C C . GLN A 1 279 ? 7.437 -11.120 1.589 1.00 25.12 279 GLN A C 1
ATOM 2188 O O . GLN A 1 279 ? 6.247 -11.265 1.899 1.00 23.86 279 GLN A O 1
ATOM 2194 N N . VAL A 1 280 ? 8.209 -12.164 1.239 1.00 23.74 280 VAL A N 1
ATOM 2195 C CA . VAL A 1 280 ? 7.666 -13.529 1.261 1.00 19.81 280 VAL A CA 1
ATOM 2196 C C . VAL A 1 280 ? 7.280 -13.922 2.680 1.00 21.60 280 VAL A C 1
ATOM 2197 O O . VAL A 1 280 ? 6.222 -14.521 2.920 1.00 20.20 280 VAL A O 1
ATOM 2201 N N . LEU A 1 281 ? 8.153 -13.620 3.639 1.00 18.93 281 LEU A N 1
ATOM 2202 C CA . LEU A 1 281 ? 7.901 -14.039 5.009 1.00 23.11 281 LEU A CA 1
ATOM 2203 C C . LEU A 1 281 ? 6.748 -13.249 5.620 1.00 19.37 281 LEU A C 1
ATOM 2204 O O . LEU A 1 281 ? 5.960 -13.794 6.404 1.00 16.84 281 LEU A O 1
ATOM 2209 N N . TYR A 1 282 ? 6.632 -11.965 5.266 1.00 19.22 282 TYR A N 1
ATOM 2210 C CA . TYR A 1 282 ? 5.506 -11.165 5.734 1.00 18.86 282 TYR A CA 1
ATOM 2211 C C . TYR A 1 282 ? 4.178 -11.747 5.253 1.00 23.61 282 TYR A C 1
ATOM 2212 O O . TYR A 1 282 ? 3.188 -11.750 5.994 1.00 21.34 282 TYR A O 1
ATOM 2221 N N . ARG A 1 283 ? 4.135 -12.264 4.022 1.00 23.09 283 ARG A N 1
ATOM 2222 C CA . ARG A 1 283 ? 2.910 -12.926 3.575 1.00 29.55 283 ARG A CA 1
ATOM 2223 C C . ARG A 1 283 ? 2.679 -14.229 4.331 1.00 27.41 283 ARG A C 1
ATOM 2224 O O . ARG A 1 283 ? 1.545 -14.534 4.728 1.00 26.71 283 ARG A O 1
ATOM 2232 N N . ALA A 1 284 ? 3.740 -14.998 4.562 1.00 25.41 284 ALA A N 1
ATOM 2233 C CA . ALA A 1 284 ? 3.574 -16.270 5.247 1.00 27.69 284 ALA A CA 1
ATOM 2234 C C . ALA A 1 284 ? 3.115 -16.097 6.681 1.00 26.25 284 ALA A C 1
ATOM 2235 O O . ALA A 1 284 ? 2.753 -17.088 7.312 1.00 24.87 284 ALA A O 1
ATOM 2237 N N . LEU A 1 285 ? 3.128 -14.877 7.214 1.00 27.49 285 LEU A N 1
ATOM 2238 C CA . LEU A 1 285 ? 2.733 -14.643 8.595 1.00 26.06 285 LEU A CA 1
ATOM 2239 C C . LEU A 1 285 ? 1.293 -14.174 8.740 1.00 30.57 285 LEU A C 1
ATOM 2240 O O . LEU A 1 285 ? 0.848 -13.938 9.868 1.00 31.29 285 LEU A O 1
ATOM 2245 N N . GLY A 1 286 ? 0.553 -14.017 7.648 1.00 28.65 286 GLY A N 1
ATOM 2246 C CA . GLY A 1 286 ? -0.758 -13.423 7.805 1.00 39.08 286 GLY A CA 1
ATOM 2247 C C . GLY A 1 286 ? -1.885 -14.005 6.977 1.00 50.52 286 GLY A C 1
ATOM 2248 O O . GLY A 1 286 ? -1.839 -15.172 6.568 1.00 44.88 286 GLY A O 1
ATOM 2249 N N . ASP A 1 287 ? -2.937 -13.173 6.783 1.00 59.92 287 ASP A N 1
ATOM 2250 C CA . ASP A 1 287 ? -4.049 -13.293 5.837 1.00 55.46 287 ASP A CA 1
ATOM 2251 C C . ASP A 1 287 ? -4.597 -14.727 5.862 1.00 56.27 287 ASP A C 1
ATOM 2252 O O . ASP A 1 287 ? -4.996 -15.166 6.950 1.00 58.97 287 ASP A O 1
ATOM 2257 N N . PRO A 1 288 ? -4.687 -15.515 4.727 1.00 53.45 288 PRO A N 1
ATOM 2258 C CA . PRO A 1 288 ? -4.755 -16.970 4.923 1.00 50.68 288 PRO A CA 1
ATOM 2259 C C . PRO A 1 288 ? -3.377 -17.603 4.816 1.00 53.27 288 PRO A C 1
ATOM 2260 O O . PRO A 1 288 ? -2.604 -17.271 3.908 1.00 49.73 288 PRO A O 1
ATOM 2264 N N . GLN A 1 289 ? -3.063 -18.507 5.744 1.00 47.11 289 GLN A N 1
ATOM 2265 C CA . GLN A 1 289 ? -1.755 -19.141 5.838 1.00 43.37 289 GLN A CA 1
ATOM 2266 C C . GLN A 1 289 ? -1.440 -19.904 4.556 1.00 46.01 289 GLN A C 1
ATOM 2267 O O . GLN A 1 289 ? -2.067 -20.936 4.280 1.00 46.28 289 GLN A O 1
ATOM 2273 N N . PRO A 1 290 ? -0.492 -19.434 3.742 1.00 44.78 290 PRO A N 1
ATOM 2274 C CA . PRO A 1 290 ? -0.125 -20.198 2.547 1.00 39.74 290 PRO A CA 1
ATOM 2275 C C . PRO A 1 290 ? 0.465 -21.550 2.927 1.00 40.42 290 PRO A C 1
ATOM 2276 O O . PRO A 1 290 ? 0.856 -21.793 4.074 1.00 40.05 290 PRO A O 1
ATOM 2280 N N . SER A 1 291 ? 0.498 -22.448 1.946 1.00 40.91 291 SER A N 1
ATOM 2281 C CA . SER A 1 291 ? 1.101 -23.755 2.158 1.00 40.32 291 SER A CA 1
ATOM 2282 C C . SER A 1 291 ? 2.621 -23.621 2.214 1.00 35.36 291 SER A C 1
ATOM 2283 O O . SER A 1 291 ? 3.187 -22.668 1.673 1.00 36.94 291 SER A O 1
ATOM 2286 N N . PRO A 1 292 ? 3.302 -24.553 2.884 1.00 29.24 292 PRO A N 1
ATOM 2287 C CA . PRO A 1 292 ? 4.767 -24.462 2.964 1.00 32.07 292 PRO A CA 1
ATOM 2288 C C . PRO A 1 292 ? 5.464 -24.634 1.626 1.00 34.65 292 PRO A C 1
ATOM 2289 O O . PRO A 1 292 ? 6.578 -24.124 1.458 1.00 31.93 292 PRO A O 1
ATOM 2293 N N . ALA A 1 293 ? 4.862 -25.354 0.678 1.00 34.81 293 ALA A N 1
ATOM 2294 C CA . ALA A 1 293 ? 5.492 -25.514 -0.625 1.00 37.92 293 ALA A CA 1
ATOM 2295 C C . ALA A 1 293 ? 5.311 -24.272 -1.483 1.00 38.16 293 ALA A C 1
ATOM 2296 O O . ALA A 1 293 ? 6.182 -23.953 -2.298 1.00 38.70 293 ALA A O 1
ATOM 2298 N N . GLN A 1 294 ? 4.193 -23.566 -1.315 1.00 35.55 294 GLN A N 1
ATOM 2299 C CA . GLN A 1 294 ? 4.020 -22.289 -1.992 1.00 34.81 294 GLN A CA 1
ATOM 2300 C C . GLN A 1 294 ? 5.051 -21.277 -1.513 1.00 36.17 294 GLN A C 1
ATOM 2301 O O . GLN A 1 294 ? 5.614 -20.522 -2.315 1.00 40.54 294 GLN A O 1
ATOM 2307 N N . VAL A 1 295 ? 5.306 -21.242 -0.203 1.00 34.77 295 VAL A N 1
ATOM 2308 C CA . VAL A 1 295 ? 6.260 -20.285 0.345 1.00 36.14 295 VAL A CA 1
ATOM 2309 C C . VAL A 1 295 ? 7.674 -20.639 -0.094 1.00 37.14 295 VAL A C 1
ATOM 2310 O O . VAL A 1 295 ? 8.466 -19.754 -0.449 1.00 28.06 295 VAL A O 1
ATOM 2314 N N . GLU A 1 296 ? 8.009 -21.934 -0.090 1.00 33.56 296 GLU A N 1
ATOM 2315 C CA . GLU A 1 296 ? 9.323 -22.356 -0.569 1.00 37.18 296 GLU A CA 1
ATOM 2316 C C . GLU A 1 296 ? 9.533 -21.952 -2.024 1.00 33.68 296 GLU A C 1
ATOM 2317 O O . GLU A 1 296 ? 10.647 -21.577 -2.403 1.00 32.94 296 GLU A O 1
ATOM 2323 N N . ASP A 1 297 ? 8.465 -21.970 -2.832 1.00 34.84 297 ASP A N 1
ATOM 2324 C CA . ASP A 1 297 ? 8.548 -21.511 -4.219 1.00 37.07 297 ASP A CA 1
ATOM 2325 C C . ASP A 1 297 ? 8.731 -19.996 -4.300 1.00 31.46 297 ASP A C 1
ATOM 2326 O O . ASP A 1 297 ? 9.474 -19.494 -5.148 1.00 31.96 297 ASP A O 1
ATOM 2331 N N . GLU A 1 298 ? 8.058 -19.248 -3.432 1.00 35.18 298 GLU A N 1
ATOM 2332 C CA . GLU A 1 298 ? 8.200 -17.796 -3.471 1.00 33.82 298 GLU A CA 1
ATOM 2333 C C . GLU A 1 298 ? 9.587 -17.359 -3.019 1.00 31.98 298 GLU A C 1
ATOM 2334 O O . GLU A 1 298 ? 10.137 -16.386 -3.553 1.00 29.53 298 GLU A O 1
ATOM 2340 N N . LEU A 1 299 ? 10.166 -18.056 -2.034 1.00 29.14 299 LEU A N 1
ATOM 2341 C CA . LEU A 1 299 ? 11.560 -17.801 -1.679 1.00 29.91 299 LEU A CA 1
ATOM 2342 C C . LEU A 1 299 ? 12.465 -18.002 -2.885 1.00 35.00 299 LEU A C 1
ATOM 2343 O O . LEU A 1 299 ? 13.384 -17.206 -3.125 1.00 31.73 299 LEU A O 1
ATOM 2348 N N . ARG A 1 300 ? 12.205 -19.058 -3.664 1.00 32.08 300 ARG A N 1
ATOM 2349 C CA . ARG A 1 300 ? 12.970 -19.296 -4.881 1.00 33.63 300 ARG A CA 1
ATOM 2350 C C . ARG A 1 300 ? 12.881 -18.104 -5.823 1.00 33.80 300 ARG A C 1
ATOM 2351 O O . ARG A 1 300 ? 13.908 -17.574 -6.263 1.00 35.29 300 ARG A O 1
ATOM 2359 N N . ALA A 1 301 ? 11.657 -17.655 -6.131 1.00 29.02 301 ALA A N 1
ATOM 2360 C CA . ALA A 1 301 ? 11.509 -16.492 -6.999 1.00 32.18 301 ALA A CA 1
ATOM 2361 C C . ALA A 1 301 ? 12.124 -15.254 -6.376 1.00 35.58 301 ALA A C 1
ATOM 2362 O O . ALA A 1 301 ? 12.566 -14.357 -7.098 1.00 42.52 301 ALA A O 1
ATOM 2364 N N . ALA A 1 302 ? 12.172 -15.185 -5.043 1.00 31.51 302 ALA A N 1
ATOM 2365 C CA . ALA A 1 302 ? 12.728 -14.005 -4.385 1.00 32.69 302 ALA A CA 1
ATOM 2366 C C . ALA A 1 302 ? 14.249 -13.975 -4.491 1.00 34.57 302 ALA A C 1
ATOM 2367 O O . ALA A 1 302 ? 14.848 -12.902 -4.642 1.00 30.55 302 ALA A O 1
ATOM 2369 N N . LEU A 1 303 ? 14.888 -15.142 -4.420 1.00 33.58 303 LEU A N 1
ATOM 2370 C CA . LEU A 1 303 ? 16.338 -15.242 -4.509 1.00 33.25 303 LEU A CA 1
ATOM 2371 C C . LEU A 1 303 ? 16.858 -15.170 -5.943 1.00 40.39 303 LEU A C 1
ATOM 2372 O O . LEU A 1 303 ? 18.065 -14.971 -6.137 1.00 35.33 303 LEU A O 1
ATOM 2377 N N . GLU A 1 304 ? 15.978 -15.306 -6.940 1.00 37.65 304 GLU A N 1
ATOM 2378 C CA . GLU A 1 304 ? 16.360 -15.298 -8.346 1.00 44.03 304 GLU A CA 1
ATOM 2379 C C . GLU A 1 304 ? 16.400 -13.894 -8.938 1.00 45.51 304 GLU A C 1
ATOM 2380 O O . GLU A 1 304 ? 17.339 -13.553 -9.664 1.00 52.58 304 GLU A O 1
ATOM 2386 N N . GLY A 1 305 ? 15.402 -13.073 -8.639 1.00 49.00 305 GLY A N 1
ATOM 2387 C CA . GLY A 1 305 ? 15.360 -11.705 -9.117 1.00 52.17 305 GLY A CA 1
ATOM 2388 C C . GLY A 1 305 ? 13.934 -11.239 -9.323 1.00 59.12 305 GLY A C 1
ATOM 2389 O O . GLY A 1 305 ? 13.627 -10.044 -9.210 1.00 51.66 305 GLY A O 1
ATOM 2390 N N . ARG A 1 306 ? 13.058 -12.197 -9.621 1.00 58.83 306 ARG A N 1
ATOM 2391 C CA . ARG A 1 306 ? 11.642 -11.946 -9.865 1.00 57.66 306 ARG A CA 1
ATOM 2392 C C . ARG A 1 306 ? 10.930 -11.433 -8.607 1.00 58.45 306 ARG A C 1
ATOM 2393 O O . ARG A 1 306 ? 11.159 -11.928 -7.498 1.00 53.98 306 ARG A O 1
ATOM 2401 N N . MET B 1 1 ? 15.334 22.377 -41.930 1.00 21.27 1 MET B N 1
ATOM 2402 C CA . MET B 1 1 ? 15.629 21.225 -42.776 1.00 22.08 1 MET B CA 1
ATOM 2403 C C . MET B 1 1 ? 15.786 19.930 -41.997 1.00 12.69 1 MET B C 1
ATOM 2404 O O . MET B 1 1 ? 15.170 18.939 -42.365 1.00 15.13 1 MET B O 1
ATOM 2409 N N . LEU B 1 2 ? 16.601 19.937 -40.937 1.00 11.08 2 LEU B N 1
ATOM 2410 C CA . LEU B 1 2 ? 16.806 18.725 -40.150 1.00 12.81 2 LEU B CA 1
ATOM 2411 C C . LEU B 1 2 ? 15.647 18.462 -39.180 1.00 16.09 2 LEU B C 1
ATOM 2412 O O . LEU B 1 2 ? 15.099 17.351 -39.168 1.00 15.79 2 LEU B O 1
ATOM 2417 N N . VAL B 1 3 ? 15.249 19.450 -38.364 1.00 10.33 3 VAL B N 1
ATOM 2418 C CA . VAL B 1 3 ? 14.252 19.224 -37.298 1.00 18.00 3 VAL B CA 1
ATOM 2419 C C . VAL B 1 3 ? 13.208 20.335 -37.290 1.00 13.43 3 VAL B C 1
ATOM 2420 O O . VAL B 1 3 ? 13.548 21.517 -37.284 1.00 13.83 3 VAL B O 1
ATOM 2424 N N . SER B 1 4 ? 11.940 19.944 -37.276 1.00 16.54 4 SER B N 1
ATOM 2425 C CA . SER B 1 4 ? 10.808 20.839 -37.099 1.00 16.85 4 SER B CA 1
ATOM 2426 C C . SER B 1 4 ? 10.161 20.539 -35.750 1.00 13.88 4 SER B C 1
ATOM 2427 O O . SER B 1 4 ? 9.790 19.395 -35.490 1.00 14.97 4 SER B O 1
ATOM 2430 N N . VAL B 1 5 ? 10.046 21.555 -34.888 1.00 17.39 5 VAL B N 1
ATOM 2431 C CA . VAL B 1 5 ? 9.390 21.422 -33.585 1.00 16.88 5 VAL B CA 1
ATOM 2432 C C . VAL B 1 5 ? 7.989 22.012 -33.681 1.00 14.85 5 VAL B C 1
ATOM 2433 O O . VAL B 1 5 ? 7.804 23.120 -34.193 1.00 15.35 5 VAL B O 1
ATOM 2437 N N . ILE B 1 6 ? 7.004 21.287 -33.180 1.00 10.07 6 ILE B N 1
ATOM 2438 C CA . ILE B 1 6 ? 5.610 21.624 -33.408 1.00 12.62 6 ILE B CA 1
ATOM 2439 C C . ILE B 1 6 ? 4.936 21.756 -32.051 1.00 13.68 6 ILE B C 1
ATOM 2440 O O . ILE B 1 6 ? 4.830 20.775 -31.311 1.00 11.91 6 ILE B O 1
ATOM 2445 N N . ILE B 1 7 ? 4.530 22.975 -31.705 1.00 10.42 7 ILE B N 1
ATOM 2446 C CA . ILE B 1 7 ? 3.830 23.281 -30.463 1.00 13.31 7 ILE B CA 1
ATOM 2447 C C . ILE B 1 7 ? 2.413 23.704 -30.821 1.00 11.45 7 ILE B C 1
ATOM 2448 O O . ILE B 1 7 ? 2.215 24.813 -31.337 1.00 10.19 7 ILE B O 1
ATOM 2453 N N . PRO B 1 8 ? 1.407 22.860 -30.597 1.00 12.14 8 PRO B N 1
ATOM 2454 C CA . PRO B 1 8 ? 0.035 23.357 -30.520 1.00 16.38 8 PRO B CA 1
ATOM 2455 C C . PRO B 1 8 ? -0.139 24.094 -29.204 1.00 14.98 8 PRO B C 1
ATOM 2456 O O . PRO B 1 8 ? 0.502 23.768 -28.203 1.00 16.83 8 PRO B O 1
ATOM 2460 N N . THR B 1 9 ? -0.969 25.131 -29.211 1.00 15.30 9 THR B N 1
ATOM 2461 C CA . THR B 1 9 ? -1.115 25.904 -27.982 1.00 15.94 9 THR B CA 1
ATOM 2462 C C . THR B 1 9 ? -2.489 26.551 -27.938 1.00 18.41 9 THR B C 1
ATOM 2463 O O . THR B 1 9 ? -3.055 26.930 -28.970 1.00 14.41 9 THR B O 1
ATOM 2467 N N . TYR B 1 10 ? -3.023 26.660 -26.714 1.00 16.97 10 TYR B N 1
ATOM 2468 C CA . TYR B 1 10 ? -4.412 27.068 -26.525 1.00 16.26 10 TYR B CA 1
ATOM 2469 C C . TYR B 1 10 ? -4.557 27.626 -25.108 1.00 15.48 10 TYR B C 1
ATOM 2470 O O . TYR B 1 10 ? -4.659 26.858 -24.150 1.00 17.31 10 TYR B O 1
ATOM 2479 N N . ASN B 1 11 ? -4.538 28.957 -24.991 1.00 10.89 11 ASN B N 1
ATOM 2480 C CA . ASN B 1 11 ? -4.798 29.688 -23.740 1.00 19.81 11 ASN B CA 1
ATOM 2481 C C . ASN B 1 11 ? -3.746 29.397 -22.679 1.00 19.15 11 ASN B C 1
ATOM 2482 O O . ASN B 1 11 ? -4.043 29.401 -21.480 1.00 10.45 11 ASN B O 1
ATOM 2487 N N . ARG B 1 12 ? -2.509 29.137 -23.115 1.00 14.16 12 ARG B N 1
ATOM 2488 C CA . ARG B 1 12 ? -1.396 28.898 -22.195 1.00 16.63 12 ARG B CA 1
ATOM 2489 C C . ARG B 1 12 ? -0.161 29.719 -22.554 1.00 22.31 12 ARG B C 1
ATOM 2490 O O . ARG B 1 12 ? 0.952 29.194 -22.585 1.00 21.05 12 ARG B O 1
ATOM 2498 N N . PRO B 1 13 ? -0.313 31.031 -22.787 1.00 22.26 13 PRO B N 1
ATOM 2499 C CA . PRO B 1 13 ? 0.839 31.804 -23.284 1.00 18.14 13 PRO B CA 1
ATOM 2500 C C . PRO B 1 13 ? 2.013 31.752 -22.331 1.00 19.24 13 PRO B C 1
ATOM 2501 O O . PRO B 1 13 ? 3.174 31.806 -22.750 1.00 21.92 13 PRO B O 1
ATOM 2505 N N . GLU B 1 14 ? 1.770 31.664 -21.044 1.00 15.53 14 GLU B N 1
ATOM 2506 C CA . GLU B 1 14 ? 2.895 31.669 -20.086 1.00 22.08 14 GLU B CA 1
ATOM 2507 C C . GLU B 1 14 ? 3.598 30.300 -20.092 1.00 23.66 14 GLU B C 1
ATOM 2508 O O . GLU B 1 14 ? 4.804 30.290 -20.083 1.00 23.17 14 GLU B O 1
ATOM 2514 N N . ARG B 1 15 ? 2.863 29.194 -20.141 1.00 17.44 15 ARG B N 1
ATOM 2515 C CA . ARG B 1 15 ? 3.510 27.890 -20.255 1.00 21.65 15 ARG B CA 1
ATOM 2516 C C . ARG B 1 15 ? 4.256 27.791 -21.581 1.00 19.97 15 ARG B C 1
ATOM 2517 O O . ARG B 1 15 ? 5.373 27.260 -21.643 1.00 16.81 15 ARG B O 1
ATOM 2525 N N . LEU B 1 16 ? 3.665 28.366 -22.635 1.00 18.62 16 LEU B N 1
ATOM 2526 C CA . LEU B 1 16 ? 4.273 28.402 -23.957 1.00 19.18 16 LEU B CA 1
ATOM 2527 C C . LEU B 1 16 ? 5.637 29.077 -23.926 1.00 21.99 16 LEU B C 1
ATOM 2528 O O . LEU B 1 16 ? 6.565 28.665 -24.642 1.00 16.36 16 LEU B O 1
ATOM 2533 N N . ALA B 1 17 ? 5.770 30.130 -23.116 1.00 19.73 17 ALA B N 1
ATOM 2534 C CA . ALA B 1 17 ? 7.062 30.788 -22.965 1.00 19.81 17 ALA B CA 1
ATOM 2535 C C . ALA B 1 17 ? 8.096 29.826 -22.400 1.00 21.65 17 ALA B C 1
ATOM 2536 O O . ALA B 1 17 ? 9.245 29.805 -22.847 1.00 21.83 17 ALA B O 1
ATOM 2538 N N . VAL B 1 18 ? 7.690 29.001 -21.432 1.00 20.61 18 VAL B N 1
ATOM 2539 C CA . VAL B 1 18 ? 8.607 28.053 -20.809 1.00 20.45 18 VAL B CA 1
ATOM 2540 C C . VAL B 1 18 ? 8.956 26.917 -21.773 1.00 21.78 18 VAL B C 1
ATOM 2541 O O . VAL B 1 18 ? 10.119 26.502 -21.864 1.00 19.71 18 VAL B O 1
ATOM 2545 N N . ALA B 1 19 ? 7.957 26.384 -22.490 1.00 18.45 19 ALA B N 1
ATOM 2546 C CA . ALA B 1 19 ? 8.232 25.361 -23.496 1.00 20.18 19 ALA B CA 1
ATOM 2547 C C . ALA B 1 19 ? 9.153 25.896 -24.588 1.00 19.51 19 ALA B C 1
ATOM 2548 O O . ALA B 1 19 ? 10.109 25.222 -24.986 1.00 15.99 19 ALA B O 1
ATOM 2550 N N . LEU B 1 20 ? 8.906 27.122 -25.064 1.00 21.52 20 LEU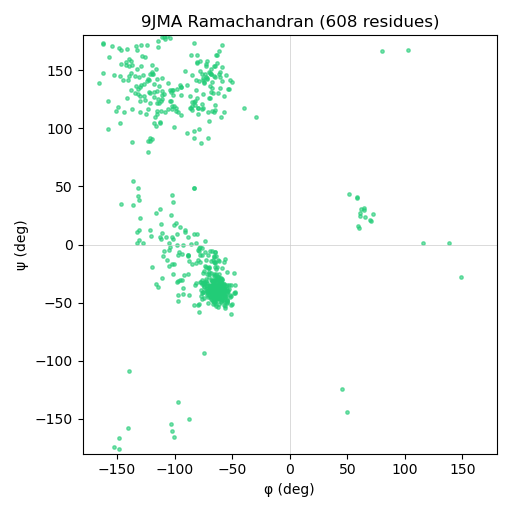 B N 1
ATOM 2551 C CA . LEU B 1 20 ? 9.779 27.682 -26.093 1.00 20.00 20 LEU B CA 1
ATOM 2552 C C . LEU B 1 20 ? 11.191 27.907 -25.557 1.00 21.09 20 LEU B C 1
ATOM 2553 O O . LEU B 1 20 ? 12.175 27.718 -26.284 1.00 18.41 20 LEU B O 1
ATOM 2558 N N . GLN B 1 21 ? 11.322 28.282 -24.282 1.00 19.11 21 GLN B N 1
ATOM 2559 C CA . GLN B 1 21 ? 12.666 28.413 -23.729 1.00 21.97 21 GLN B CA 1
ATOM 2560 C C . GLN B 1 21 ? 13.391 27.072 -23.691 1.00 24.08 21 GLN B C 1
ATOM 2561 O O . GLN B 1 21 ? 14.607 27.026 -23.909 1.00 19.15 21 GLN B O 1
ATOM 2567 N N . SER B 1 22 ? 12.673 25.972 -23.390 1.00 17.39 22 SER B N 1
ATOM 2568 C CA . SER B 1 22 ? 13.309 24.660 -23.376 1.00 16.93 22 SER B CA 1
ATOM 2569 C C . SER B 1 22 ? 13.791 24.243 -24.761 1.00 18.10 22 SER B C 1
ATOM 2570 O O . SER B 1 22 ? 14.635 23.346 -24.870 1.00 15.96 22 SER B O 1
ATOM 2573 N N . VAL B 1 23 ? 13.259 24.859 -25.817 1.00 17.31 23 VAL B N 1
ATOM 2574 C CA . VAL B 1 23 ? 13.797 24.663 -27.160 1.00 20.67 23 VAL B CA 1
ATOM 2575 C C . VAL B 1 23 ? 15.090 25.451 -27.330 1.00 21.32 23 VAL B C 1
ATOM 2576 O O . VAL B 1 23 ? 16.091 24.917 -27.812 1.00 23.85 23 VAL B O 1
ATOM 2580 N N . GLN B 1 24 ? 15.082 26.726 -26.916 1.00 20.22 24 GLN B N 1
ATOM 2581 C CA . GLN B 1 24 ? 16.271 27.578 -26.957 1.00 21.28 24 GLN B CA 1
ATOM 2582 C C . GLN B 1 24 ? 17.451 26.959 -26.226 1.00 20.18 24 GLN B C 1
ATOM 2583 O O . GLN B 1 24 ? 18.597 27.107 -26.654 1.00 16.70 24 GLN B O 1
ATOM 2589 N N . THR B 1 25 ? 17.202 26.301 -25.102 1.00 16.79 25 THR B N 1
ATOM 2590 C CA . THR B 1 25 ? 18.281 25.689 -24.337 1.00 18.68 25 THR B CA 1
ATOM 2591 C C . THR B 1 25 ? 18.679 24.310 -24.860 1.00 21.33 25 THR B C 1
ATOM 2592 O O . THR B 1 25 ? 19.473 23.627 -24.210 1.00 19.88 25 THR B O 1
ATOM 2596 N N . LEU B 1 26 ? 18.176 23.887 -26.017 1.00 20.05 26 LEU B N 1
ATOM 2597 C CA . LEU B 1 26 ? 18.638 22.627 -26.581 1.00 27.76 26 LEU B CA 1
ATOM 2598 C C . LEU B 1 26 ? 20.094 22.749 -27.015 1.00 26.39 26 LEU B C 1
ATOM 2599 O O . LEU B 1 26 ? 20.510 23.775 -27.556 1.00 27.93 26 LEU B O 1
ATOM 2604 N N . ASP B 1 27 ? 20.871 21.695 -26.764 1.00 33.45 27 ASP B N 1
ATOM 2605 C CA . ASP B 1 27 ? 22.227 21.567 -27.308 1.00 34.45 27 ASP B CA 1
ATOM 2606 C C . ASP B 1 27 ? 22.107 21.154 -28.774 1.00 34.39 27 ASP B C 1
ATOM 2607 O O . ASP B 1 27 ? 22.125 19.972 -29.127 1.00 35.52 27 ASP B O 1
ATOM 2612 N N . PHE B 1 28 ? 21.989 22.144 -29.648 1.00 32.69 28 PHE B N 1
ATOM 2613 C CA . PHE B 1 28 ? 21.689 21.839 -31.035 1.00 32.31 28 PHE B CA 1
ATOM 2614 C C . PHE B 1 28 ? 21.957 23.079 -31.878 1.00 37.42 28 PHE B C 1
ATOM 2615 O O . PHE B 1 28 ? 21.636 24.193 -31.453 1.00 35.18 28 PHE B O 1
ATOM 2623 N N . ASP B 1 29 ? 22.555 22.885 -33.062 1.00 37.02 29 ASP B N 1
ATOM 2624 C CA . ASP B 1 29 ? 22.750 23.998 -33.987 1.00 37.37 29 ASP B CA 1
ATOM 2625 C C . ASP B 1 29 ? 21.397 24.491 -34.477 1.00 40.71 29 ASP B C 1
ATOM 2626 O O . ASP B 1 29 ? 20.694 23.777 -35.205 1.00 31.50 29 ASP B O 1
ATOM 2631 N N . SER B 1 30 ? 21.049 25.724 -34.097 1.00 38.52 30 SER B N 1
ATOM 2632 C CA . SER B 1 30 ? 19.728 26.273 -34.370 1.00 40.21 30 SER B CA 1
ATOM 2633 C C . SER B 1 30 ? 19.507 26.589 -35.844 1.00 37.60 30 SER B C 1
ATOM 2634 O O . SER B 1 30 ? 18.369 26.884 -36.225 1.00 39.61 30 SER B O 1
ATOM 2637 N N . GLU B 1 31 ? 20.547 26.528 -36.683 1.00 39.71 31 GLU B N 1
ATOM 2638 C CA . GLU B 1 31 ? 20.343 26.738 -38.115 1.00 40.67 31 GLU B CA 1
ATOM 2639 C C . GLU B 1 31 ? 19.613 25.573 -38.770 1.00 32.46 31 GLU B C 1
ATOM 2640 O O . GLU B 1 31 ? 19.036 25.747 -39.849 1.00 36.74 31 GLU B O 1
ATOM 2646 N N . GLN B 1 32 ? 19.621 24.398 -38.146 1.00 27.31 32 GLN B N 1
ATOM 2647 C CA . GLN B 1 32 ? 18.952 23.215 -38.679 1.00 27.49 32 GLN B CA 1
ATOM 2648 C C . GLN B 1 32 ? 17.630 22.925 -37.967 1.00 24.74 32 GLN B C 1
ATOM 2649 O O . GLN B 1 32 ? 17.182 21.775 -37.940 1.00 24.45 32 GLN B O 1
ATOM 2655 N N . LEU B 1 33 ? 16.995 23.949 -37.397 1.00 24.85 33 LEU B N 1
ATOM 2656 C CA . LEU B 1 33 ? 15.843 23.784 -36.518 1.00 19.06 33 LEU B CA 1
ATOM 2657 C C . LEU B 1 33 ? 14.823 24.880 -36.784 1.00 21.95 33 LEU B C 1
ATOM 2658 O O . LEU B 1 33 ? 15.157 26.067 -36.726 1.00 18.72 33 LEU B O 1
ATOM 2663 N N . GLU B 1 34 ? 13.581 24.493 -37.062 1.00 19.58 34 GLU B N 1
ATOM 2664 C CA . GLU B 1 34 ? 12.487 25.452 -37.085 1.00 18.08 34 GLU B CA 1
ATOM 2665 C C . GLU B 1 34 ? 11.443 25.048 -36.046 1.00 17.02 34 GLU B C 1
ATOM 2666 O O . GLU B 1 34 ? 11.250 23.865 -35.752 1.00 14.50 34 GLU B O 1
ATOM 2672 N N . VAL B 1 35 ? 10.782 26.044 -35.480 1.00 18.51 35 VAL B N 1
ATOM 2673 C CA . VAL B 1 35 ? 9.714 25.838 -34.511 1.00 13.38 35 VAL B CA 1
ATOM 2674 C C . VAL B 1 35 ? 8.429 26.324 -35.142 1.00 13.15 35 VAL B C 1
ATOM 2675 O O . VAL B 1 35 ? 8.401 27.387 -35.773 1.00 15.26 35 VAL B O 1
ATOM 2679 N N . ILE B 1 36 ? 7.365 25.554 -34.988 1.00 11.65 36 ILE B N 1
ATOM 2680 C CA . ILE B 1 36 ? 6.064 25.952 -35.508 1.00 16.08 36 ILE B CA 1
ATOM 2681 C C . ILE B 1 36 ? 5.068 25.970 -34.362 1.00 13.96 36 ILE B C 1
ATOM 2682 O O . ILE B 1 36 ? 4.792 24.937 -33.744 1.00 11.12 36 ILE B O 1
ATOM 2687 N N . VAL B 1 37 ? 4.544 27.149 -34.068 1.00 16.18 37 VAL B N 1
ATOM 2688 C CA . VAL B 1 37 ? 3.560 27.322 -33.011 1.00 13.87 37 VAL B CA 1
ATOM 2689 C C . VAL B 1 37 ? 2.196 27.471 -33.665 1.00 13.94 37 VAL B C 1
ATOM 2690 O O . VAL B 1 37 ? 2.011 28.337 -34.524 1.00 13.68 37 VAL B O 1
ATOM 2694 N N . VAL B 1 38 ? 1.248 26.610 -33.297 1.00 10.05 38 VAL B N 1
ATOM 2695 C CA . VAL B 1 38 ? -0.096 26.659 -33.861 1.00 12.56 38 VAL B CA 1
ATOM 2696 C C . VAL B 1 38 ? -1.047 27.084 -32.734 1.00 15.12 38 VAL B C 1
ATOM 2697 O O . VAL B 1 38 ? -1.366 26.307 -31.826 1.00 8.42 38 VAL B O 1
ATOM 2701 N N . ASN B 1 39 ? -1.485 28.339 -32.775 1.00 14.90 39 ASN B N 1
ATOM 2702 C CA . ASN B 1 39 ? -2.495 28.828 -31.839 1.00 14.56 39 ASN B CA 1
ATOM 2703 C C . ASN B 1 39 ? -3.858 28.279 -32.247 1.00 17.88 39 ASN B C 1
ATOM 2704 O O . ASN B 1 39 ? -4.345 28.574 -33.344 1.00 16.74 39 ASN B O 1
ATOM 2709 N N . ASP B 1 40 ? -4.479 27.475 -31.375 1.00 16.23 40 ASP B N 1
ATOM 2710 C CA . ASP B 1 40 ? -5.755 26.851 -31.723 1.00 18.98 40 ASP B CA 1
ATOM 2711 C C . ASP B 1 40 ? -6.912 27.810 -31.475 1.00 22.96 40 ASP B C 1
ATOM 2712 O O . ASP B 1 40 ? -7.905 27.436 -30.839 1.00 21.58 40 ASP B O 1
ATOM 2717 N N . HIS B 1 41 ? -6.782 29.047 -31.970 1.00 23.14 41 HIS B N 1
ATOM 2718 C CA . HIS B 1 41 ? -7.802 30.084 -31.814 1.00 23.37 41 HIS B CA 1
ATOM 2719 C C . HIS B 1 41 ? -8.081 30.356 -30.341 1.00 22.63 41 HIS B C 1
ATOM 2720 O O . HIS B 1 41 ? -9.227 30.517 -29.923 1.00 25.67 41 HIS B O 1
ATOM 2727 N N . GLY B 1 42 ? -7.014 30.367 -29.544 1.00 19.75 42 GLY B N 1
ATOM 2728 C CA . GLY B 1 42 ? -7.067 30.817 -28.177 1.00 15.55 42 GLY B CA 1
ATOM 2729 C C . GLY B 1 42 ? -6.547 32.231 -28.045 1.00 25.15 42 GLY B C 1
ATOM 2730 O O . GLY B 1 42 ? -6.367 32.964 -29.028 1.00 18.87 42 GLY B O 1
ATOM 2731 N N . THR B 1 43 ? -6.283 32.612 -26.808 1.00 21.95 43 THR B N 1
ATOM 2732 C CA . THR B 1 43 ? -5.756 33.935 -26.536 1.00 22.09 43 THR B CA 1
ATOM 2733 C C . THR B 1 43 ? -4.472 34.173 -27.356 1.00 21.85 43 THR B C 1
ATOM 2734 O O . THR B 1 43 ? -3.707 33.238 -27.575 1.00 17.87 43 THR B O 1
ATOM 2738 N N . PRO B 1 44 ? -4.229 35.409 -27.809 1.00 26.89 44 PRO B N 1
ATOM 2739 C CA . PRO B 1 44 ? -3.089 35.653 -28.716 1.00 19.31 44 PRO B CA 1
ATOM 2740 C C . PRO B 1 44 ? -1.741 35.404 -28.051 1.00 24.83 44 PRO B C 1
ATOM 2741 O O . PRO B 1 44 ? -1.550 35.672 -26.864 1.00 23.97 44 PRO B O 1
ATOM 2745 N N . VAL B 1 45 ? -0.782 34.899 -28.841 1.00 23.17 45 VAL B N 1
ATOM 2746 C CA . VAL B 1 45 ? 0.548 34.604 -28.314 1.00 21.05 45 VAL B CA 1
ATOM 2747 C C . VAL B 1 45 ? 1.606 35.219 -29.225 1.00 25.91 45 VAL B C 1
ATOM 2748 O O . VAL B 1 45 ? 2.764 34.783 -29.242 1.00 27.67 45 VAL B O 1
ATOM 2752 N N . ASP B 1 46 ? 1.212 36.240 -29.991 1.00 27.02 46 ASP B N 1
ATOM 2753 C CA . ASP B 1 46 ? 2.147 36.908 -30.894 1.00 29.40 46 ASP B CA 1
ATOM 2754 C C . ASP B 1 46 ? 3.337 37.498 -30.140 1.00 25.38 46 ASP B C 1
ATOM 2755 O O . ASP B 1 46 ? 4.465 37.466 -30.635 1.00 24.98 46 ASP B O 1
ATOM 2760 N N . ASP B 1 47 ? 3.114 38.022 -28.933 1.00 24.85 47 ASP B N 1
ATOM 2761 C CA . ASP B 1 47 ? 4.218 38.598 -28.165 1.00 31.43 47 ASP B CA 1
ATOM 2762 C C . ASP B 1 47 ? 5.155 37.517 -27.653 1.00 24.64 47 ASP B C 1
ATOM 2763 O O . ASP B 1 47 ? 6.383 37.668 -27.710 1.00 24.43 47 ASP B O 1
ATOM 2768 N N . VAL B 1 48 ? 4.592 36.440 -27.101 1.00 20.84 48 VAL B N 1
ATOM 2769 C CA . VAL B 1 48 ? 5.425 35.351 -26.604 1.00 21.27 48 VAL B CA 1
ATOM 2770 C C . VAL B 1 48 ? 6.325 34.824 -27.713 1.00 15.95 48 VAL B C 1
ATOM 2771 O O . VAL B 1 48 ? 7.525 34.621 -27.514 1.00 16.87 48 VAL B O 1
ATOM 2775 N N . VAL B 1 49 ? 5.767 34.620 -28.902 1.00 16.10 49 VAL B N 1
ATOM 2776 C CA . VAL B 1 49 ? 6.536 33.957 -29.943 1.00 22.19 49 VAL B CA 1
ATOM 2777 C C . VAL B 1 49 ? 7.548 34.911 -30.569 1.00 27.60 49 VAL B C 1
ATOM 2778 O O . VAL B 1 49 ? 8.641 34.479 -30.945 1.00 28.20 49 VAL B O 1
ATOM 2782 N N . GLU B 1 50 ? 7.234 36.216 -30.661 1.00 25.80 50 GLU B N 1
ATOM 2783 C CA . GLU B 1 50 ? 8.230 37.175 -31.147 1.00 26.39 50 GLU B CA 1
ATOM 2784 C C . GLU B 1 50 ? 9.419 37.256 -30.201 1.00 27.34 50 GLU B C 1
ATOM 2785 O O . GLU B 1 50 ? 10.567 37.363 -30.642 1.00 27.68 50 GLU B O 1
ATOM 2791 N N . ALA B 1 51 ? 9.166 37.215 -28.893 1.00 25.99 51 ALA B N 1
ATOM 2792 C CA . ALA B 1 51 ? 10.280 37.238 -27.953 1.00 28.99 51 ALA B CA 1
ATOM 2793 C C . ALA B 1 51 ? 11.179 36.014 -28.128 1.00 31.24 51 ALA B C 1
ATOM 2794 O O . ALA B 1 51 ? 12.408 36.123 -28.039 1.00 29.08 51 ALA B O 1
ATOM 2796 N N . ALA B 1 52 ? 10.585 34.840 -28.389 1.00 28.65 52 ALA B N 1
ATOM 2797 C CA . ALA B 1 52 ? 11.384 33.637 -28.629 1.00 28.19 52 ALA B CA 1
ATOM 2798 C C . ALA B 1 52 ? 12.066 33.668 -29.992 1.00 27.79 52 ALA B C 1
ATOM 2799 O O . ALA B 1 52 ? 13.166 33.120 -30.146 1.00 27.75 52 ALA B O 1
ATOM 2801 N N . GLY B 1 53 ? 11.429 34.284 -30.992 1.00 27.52 53 GLY B N 1
ATOM 2802 C CA . GLY B 1 53 ? 11.987 34.352 -32.334 1.00 28.24 53 GLY B CA 1
ATOM 2803 C C . GLY B 1 53 ? 13.303 35.105 -32.429 1.00 34.20 53 GLY B C 1
ATOM 2804 O O . GLY B 1 53 ? 13.973 35.029 -33.472 1.00 30.31 53 GLY B O 1
ATOM 2805 N N . ARG B 1 54 ? 13.673 35.839 -31.373 1.00 32.46 54 ARG B N 1
ATOM 2806 C CA . ARG B 1 54 ? 14.992 36.460 -31.306 1.00 40.08 54 ARG B CA 1
ATOM 2807 C C . ARG B 1 54 ? 16.091 35.428 -31.511 1.00 37.34 54 ARG B C 1
ATOM 2808 O O . ARG B 1 54 ? 16.991 35.611 -32.340 1.00 45.76 54 ARG B O 1
ATOM 2816 N N . SER B 1 55 ? 16.024 34.328 -30.760 1.00 35.94 55 SER B N 1
ATOM 2817 C CA . SER B 1 55 ? 17.065 33.312 -30.732 1.00 37.98 55 SER B CA 1
ATOM 2818 C C . SER B 1 55 ? 16.699 32.039 -31.492 1.00 32.66 55 SER B C 1
ATOM 2819 O O . SER B 1 55 ? 17.500 31.102 -31.515 1.00 32.77 55 SER B O 1
ATOM 2822 N N . LEU B 1 56 ? 15.518 31.985 -32.110 1.00 26.39 56 LEU B N 1
ATOM 2823 C CA . LEU B 1 56 ? 14.990 30.777 -32.722 1.00 26.72 56 LEU B CA 1
ATOM 2824 C C . LEU B 1 56 ? 14.327 31.144 -34.037 1.00 21.43 56 LEU B C 1
ATOM 2825 O O . LEU B 1 56 ? 13.838 32.261 -34.210 1.00 21.65 56 LEU B O 1
ATOM 2830 N N . ASN B 1 57 ? 14.284 30.178 -34.951 1.00 23.47 57 ASN B N 1
ATOM 2831 C CA . ASN B 1 57 ? 13.556 30.302 -36.219 1.00 23.97 57 ASN B CA 1
ATOM 2832 C C . ASN B 1 57 ? 12.125 29.812 -35.986 1.00 24.05 57 ASN B C 1
ATOM 2833 O O . ASN B 1 57 ? 11.854 28.606 -36.025 1.00 16.03 57 ASN B O 1
ATOM 2838 N N . VAL B 1 58 ? 11.201 30.743 -35.717 1.00 20.98 58 VAL B N 1
ATOM 2839 C CA . VAL B 1 58 ? 9.863 30.394 -35.241 1.00 16.89 58 VAL B CA 1
ATOM 2840 C C . VAL B 1 58 ? 8.828 30.987 -36.179 1.00 18.87 58 VAL B C 1
ATOM 2841 O O . VAL B 1 58 ? 8.973 32.120 -36.646 1.00 24.25 58 VAL B O 1
ATOM 2845 N N . ARG B 1 59 ? 7.775 30.225 -36.427 1.00 16.58 59 ARG B N 1
ATOM 2846 C CA . ARG B 1 59 ? 6.623 30.657 -37.198 1.00 18.82 59 ARG B CA 1
ATOM 2847 C C . ARG B 1 59 ? 5.357 30.351 -36.406 1.00 20.39 59 ARG B C 1
ATOM 2848 O O . ARG B 1 59 ? 5.239 29.280 -35.799 1.00 16.24 59 ARG B O 1
ATOM 2856 N N . LEU B 1 60 ? 4.422 31.295 -36.397 1.00 18.69 60 LEU B N 1
ATOM 2857 C CA . LEU B 1 60 ? 3.170 31.166 -35.663 1.00 17.89 60 LEU B CA 1
ATOM 2858 C C . LEU B 1 60 ? 2.019 30.981 -36.647 1.00 18.98 60 LEU B C 1
ATOM 2859 O O . LEU B 1 60 ? 1.880 31.758 -37.592 1.00 21.44 60 LEU B O 1
ATOM 2864 N N . ILE B 1 61 ? 1.192 29.963 -36.426 1.00 20.67 61 ILE B N 1
ATOM 2865 C CA . ILE B 1 61 ? -0.052 29.786 -37.169 1.00 20.10 61 ILE B CA 1
ATOM 2866 C C . ILE B 1 61 ? -1.219 30.025 -36.216 1.00 26.61 61 ILE B C 1
ATOM 2867 O O . ILE B 1 61 ? -1.289 29.403 -35.149 1.00 23.06 61 ILE B O 1
ATOM 2872 N N . ASP B 1 62 ? -2.124 30.940 -36.587 1.00 27.69 62 ASP B N 1
ATOM 2873 C CA . ASP B 1 62 ? -3.364 31.159 -35.848 1.00 25.09 62 ASP B CA 1
ATOM 2874 C C . ASP B 1 62 ? -4.518 30.490 -36.589 1.00 27.78 62 ASP B C 1
ATOM 2875 O O . ASP B 1 62 ? -4.837 30.867 -37.723 1.00 26.26 62 ASP B O 1
ATOM 2880 N N . GLN B 1 63 ? -5.139 29.502 -35.945 1.00 26.15 63 GLN B N 1
ATOM 2881 C CA . GLN B 1 63 ? -6.258 28.802 -36.552 1.00 23.16 63 GLN B CA 1
ATOM 2882 C C . GLN B 1 63 ? -7.491 29.704 -36.576 1.00 31.39 63 GLN B C 1
ATOM 2883 O O . GLN B 1 63 ? -7.739 30.453 -35.620 1.00 32.14 63 GLN B O 1
ATOM 2889 N N . PRO B 1 64 ? -8.293 29.649 -37.644 1.00 30.51 64 PRO B N 1
ATOM 2890 C CA . PRO B 1 64 ? -9.470 30.532 -37.695 1.00 35.38 64 PRO B CA 1
ATOM 2891 C C . PRO B 1 64 ? -10.497 30.178 -36.642 1.00 37.67 64 PRO B C 1
ATOM 2892 O O . PRO B 1 64 ? -11.133 31.075 -36.075 1.00 36.69 64 PRO B O 1
ATOM 2896 N N . SER B 1 65 ? -10.681 28.886 -36.365 1.00 33.90 65 SER B N 1
ATOM 2897 C CA . SER B 1 65 ? -11.545 28.431 -35.288 1.00 33.08 65 SER B CA 1
ATOM 2898 C C . SER B 1 65 ? -10.821 27.374 -34.467 1.00 28.28 65 SER B C 1
ATOM 2899 O O . SER B 1 65 ? -9.777 26.845 -34.858 1.00 26.67 65 SER B O 1
ATOM 2902 N N . GLN B 1 66 ? -11.392 27.068 -33.313 1.00 26.45 66 GLN B N 1
ATOM 2903 C CA . GLN B 1 66 ? -10.829 26.027 -32.473 1.00 28.39 66 GLN B CA 1
ATOM 2904 C C . GLN B 1 66 ? -10.995 24.673 -33.165 1.00 30.73 66 GLN B C 1
ATOM 2905 O O . GLN B 1 66 ? -12.055 24.378 -33.724 1.00 30.22 66 GLN B O 1
ATOM 2911 N N . SER B 1 67 ? -9.935 23.857 -33.173 1.00 23.00 67 SER B N 1
ATOM 2912 C CA . SER B 1 67 ? -9.997 22.591 -33.882 1.00 25.25 67 SER B CA 1
ATOM 2913 C C . SER B 1 67 ? -9.476 21.419 -33.069 1.00 28.60 67 SER B C 1
ATOM 2914 O O . SER B 1 67 ? -9.441 20.295 -33.592 1.00 28.45 67 SER B O 1
ATOM 2917 N N . GLY B 1 68 ? -9.058 21.645 -31.820 1.00 20.84 68 GLY B N 1
ATOM 2918 C CA . GLY B 1 68 ? -8.504 20.596 -30.991 1.00 20.58 68 GLY B CA 1
ATOM 2919 C C . GLY B 1 68 ? -7.048 20.294 -31.296 1.00 19.55 68 GLY B C 1
ATOM 2920 O O . GLY B 1 68 ? -6.507 20.701 -32.330 1.00 15.46 68 GLY B O 1
ATOM 2921 N N . PRO B 1 69 ? -6.394 19.550 -30.391 1.00 20.46 69 PRO B N 1
ATOM 2922 C CA . PRO B 1 69 ? -4.978 19.174 -30.600 1.00 20.81 69 PRO B CA 1
ATOM 2923 C C . PRO B 1 69 ? -4.682 18.521 -31.948 1.00 22.28 69 PRO B C 1
ATOM 2924 O O . PRO B 1 69 ? -3.665 18.849 -32.580 1.00 19.20 69 PRO B O 1
ATOM 2928 N N . SER B 1 70 ? -5.535 17.592 -32.397 1.00 19.26 70 SER B N 1
ATOM 2929 C CA . SER B 1 70 ? -5.343 16.974 -33.706 1.00 18.76 70 SER B CA 1
ATOM 2930 C C . SER B 1 70 ? -5.284 18.017 -34.817 1.00 22.55 70 SER B C 1
ATOM 2931 O O . SER B 1 70 ? -4.431 17.939 -35.716 1.00 18.98 70 SER B O 1
ATOM 2934 N N . GLY B 1 71 ? -6.186 18.999 -34.784 1.00 16.83 71 GLY B N 1
ATOM 2935 C CA . GLY B 1 71 ? -6.216 19.971 -35.861 1.00 19.20 71 GLY B CA 1
ATOM 2936 C C . GLY B 1 71 ? -5.048 20.929 -35.783 1.00 18.31 71 GLY B C 1
ATOM 2937 O O . GLY B 1 71 ? -4.471 21.307 -36.803 1.00 17.89 71 GLY B O 1
ATOM 2938 N N . ALA B 1 72 ? -4.676 21.323 -34.566 1.00 17.94 72 ALA B N 1
ATOM 2939 C CA . ALA B 1 72 ? -3.556 22.236 -34.406 1.00 19.51 72 ALA B CA 1
ATOM 2940 C C . ALA B 1 72 ? -2.260 21.586 -34.875 1.00 17.46 72 ALA B C 1
ATOM 2941 O O . ALA B 1 72 ? -1.522 22.164 -35.682 1.00 16.80 72 ALA B O 1
ATOM 2943 N N . ARG B 1 73 ? -1.977 20.374 -34.388 1.00 17.08 73 ARG B N 1
ATOM 2944 C CA . ARG B 1 73 ? -0.767 19.664 -34.796 1.00 15.41 73 ARG B CA 1
ATOM 2945 C C . ARG B 1 73 ? -0.734 19.456 -36.303 1.00 15.91 73 ARG B C 1
ATOM 2946 O O . ARG B 1 73 ? 0.303 19.662 -36.949 1.00 15.24 73 ARG B O 1
ATOM 2954 N N . ASN B 1 74 ? -1.861 19.032 -36.881 1.00 17.03 74 ASN B N 1
ATOM 2955 C CA . ASN B 1 74 ? -1.923 18.839 -38.323 1.00 15.13 74 ASN B CA 1
ATOM 2956 C C . ASN B 1 74 ? -1.569 20.114 -39.082 1.00 16.34 74 ASN B C 1
ATOM 2957 O O . ASN B 1 74 ? -0.951 20.043 -40.155 1.00 15.69 74 ASN B O 1
ATOM 2962 N N . ALA B 1 75 ? -1.931 21.283 -38.540 1.00 13.68 75 ALA B N 1
ATOM 2963 C CA . ALA B 1 75 ? -1.609 22.551 -39.198 1.00 13.02 75 ALA B CA 1
ATOM 2964 C C . ALA B 1 75 ? -0.108 22.804 -39.208 1.00 14.49 75 ALA B C 1
ATOM 2965 O O . ALA B 1 75 ? 0.420 23.388 -40.159 1.00 16.21 75 ALA B O 1
ATOM 2967 N N . GLY B 1 76 ? 0.591 22.387 -38.155 1.00 10.67 76 GLY B N 1
ATOM 2968 C CA . GLY B 1 76 ? 2.029 22.511 -38.124 1.00 14.19 76 GLY B CA 1
ATOM 2969 C C . GLY B 1 76 ? 2.704 21.447 -38.977 1.00 17.44 76 GLY B C 1
ATOM 2970 O O . GLY B 1 76 ? 3.701 21.727 -39.648 1.00 13.12 76 GLY B O 1
ATOM 2971 N N . LEU B 1 77 ? 2.171 20.220 -38.938 1.00 13.73 77 LEU B N 1
ATOM 2972 C CA . LEU B 1 77 ? 2.729 19.119 -39.724 1.00 15.20 77 LEU B CA 1
ATOM 2973 C C . LEU B 1 77 ? 2.720 19.439 -41.203 1.00 16.56 77 LEU B C 1
ATOM 2974 O O . LEU B 1 77 ? 3.650 19.079 -41.937 1.00 21.21 77 LEU B O 1
ATOM 2979 N N . GLU B 1 78 ? 1.659 20.090 -41.665 1.00 18.54 78 GLU B N 1
ATOM 2980 C CA . GLU B 1 78 ? 1.469 20.327 -43.088 1.00 26.19 78 GLU B CA 1
ATOM 2981 C C . GLU B 1 78 ? 2.467 21.340 -43.656 1.00 21.44 78 GLU B C 1
ATOM 2982 O O . GLU B 1 78 ? 2.748 21.313 -44.859 1.00 18.65 78 GLU B O 1
ATOM 2988 N N . VAL B 1 79 ? 3.020 22.211 -42.811 1.00 21.99 79 VAL B N 1
ATOM 2989 C CA . VAL B 1 79 ? 3.983 23.225 -43.227 1.00 25.10 79 VAL B CA 1
ATOM 2990 C C . VAL B 1 79 ? 5.398 22.931 -42.739 1.00 24.40 79 VAL B C 1
ATOM 2991 O O . VAL B 1 79 ? 6.336 23.660 -43.120 1.00 18.86 79 VAL B O 1
ATOM 2995 N N . ALA B 1 80 ? 5.587 21.889 -41.922 1.00 22.43 80 ALA B N 1
ATOM 2996 C CA . ALA B 1 80 ? 6.899 21.570 -41.372 1.00 20.64 80 ALA B CA 1
ATOM 2997 C C . ALA B 1 80 ? 7.842 21.094 -42.468 1.00 21.28 80 ALA B C 1
ATOM 2998 O O . ALA B 1 80 ? 7.495 20.210 -43.261 1.00 22.77 80 ALA B O 1
ATOM 3000 N N . ARG B 1 81 ? 9.044 21.674 -42.500 1.00 20.15 81 ARG B N 1
ATOM 3001 C CA . ARG B 1 81 ? 10.048 21.360 -43.511 1.00 22.02 81 ARG B CA 1
ATOM 3002 C C . ARG B 1 81 ? 11.082 20.338 -43.047 1.00 22.07 81 ARG B C 1
ATOM 3003 O O . ARG B 1 81 ? 11.863 19.847 -43.880 1.00 19.17 81 ARG B O 1
ATOM 3011 N N . GLY B 1 82 ? 11.089 19.990 -41.761 1.00 12.35 82 GLY B N 1
ATOM 3012 C CA . GLY B 1 82 ? 12.136 19.143 -41.233 1.00 9.98 82 GLY B CA 1
ATOM 3013 C C . GLY B 1 82 ? 12.056 17.726 -41.767 1.00 12.19 82 GLY B C 1
ATOM 3014 O O . GLY B 1 82 ? 10.990 17.215 -42.119 1.00 12.42 82 GLY B O 1
ATOM 3015 N N . GLU B 1 83 ? 13.216 17.080 -41.847 1.00 12.53 83 GLU B N 1
ATOM 3016 C CA . GLU B 1 83 ? 13.203 15.658 -42.151 1.00 12.49 83 GLU B CA 1
ATOM 3017 C C . GLU B 1 83 ? 12.567 14.901 -40.998 1.00 11.05 83 GLU B C 1
ATOM 3018 O O . GLU B 1 83 ? 11.812 13.950 -41.212 1.00 11.56 83 GLU B O 1
ATOM 3024 N N . TYR B 1 84 ? 12.821 15.370 -39.776 1.00 12.43 84 TYR B N 1
ATOM 3025 C CA . TYR B 1 84 ? 12.334 14.824 -38.521 1.00 11.55 84 TYR B CA 1
ATOM 3026 C C . TYR B 1 84 ? 11.499 15.866 -37.791 1.00 12.52 84 TYR B C 1
ATOM 3027 O O . TYR B 1 84 ? 11.767 17.072 -37.863 1.00 13.49 84 TYR B O 1
ATOM 3036 N N . VAL B 1 85 ? 10.493 15.390 -37.072 1.00 16.51 85 VAL B N 1
ATOM 3037 C CA . VAL B 1 85 ? 9.562 16.249 -36.362 1.00 12.34 85 VAL B CA 1
ATOM 3038 C C . VAL B 1 85 ? 9.598 15.892 -34.885 1.00 12.95 85 VAL B C 1
ATOM 3039 O O . VAL B 1 85 ? 9.487 14.716 -34.515 1.00 13.55 85 VAL B O 1
ATOM 3043 N N . ALA B 1 86 ? 9.748 16.908 -34.045 1.00 10.00 86 ALA B N 1
ATOM 3044 C CA . ALA B 1 86 ? 9.710 16.744 -32.605 1.00 11.71 86 ALA B CA 1
ATOM 3045 C C . ALA B 1 86 ? 8.487 17.483 -32.104 1.00 16.28 86 ALA B C 1
ATOM 3046 O O . ALA B 1 86 ? 8.304 18.659 -32.426 1.00 16.63 86 ALA B O 1
ATOM 3048 N N . PHE B 1 87 ? 7.628 16.785 -31.370 1.00 18.98 87 PHE B N 1
ATOM 3049 C CA . PHE B 1 87 ? 6.426 17.399 -30.831 1.00 16.15 87 PHE B CA 1
ATOM 3050 C C . PHE B 1 87 ? 6.702 17.964 -29.449 1.00 15.91 87 PHE B C 1
ATOM 3051 O O . PHE B 1 87 ? 7.544 17.459 -28.700 1.00 16.32 87 PHE B O 1
ATOM 3059 N N . LEU B 1 88 ? 5.990 19.026 -29.106 1.00 16.57 88 LEU B N 1
ATOM 3060 C CA . LEU B 1 88 ? 6.108 19.557 -27.755 1.00 15.20 88 LEU B CA 1
ATOM 3061 C C . LEU B 1 88 ? 4.789 20.218 -27.403 1.00 17.07 88 LEU B C 1
ATOM 3062 O O . LEU B 1 88 ? 4.400 21.201 -28.037 1.00 18.40 88 LEU B O 1
ATOM 3067 N N . ASP B 1 89 ? 4.091 19.658 -26.420 1.00 15.01 89 ASP B N 1
ATOM 3068 C CA . ASP B 1 89 ? 2.921 20.335 -25.889 1.00 15.35 89 ASP B CA 1
ATOM 3069 C C . ASP B 1 89 ? 3.357 21.564 -25.112 1.00 17.51 89 ASP B C 1
ATOM 3070 O O . ASP B 1 89 ? 4.424 21.588 -24.488 1.00 16.08 89 ASP B O 1
ATOM 3075 N N . ASP B 1 90 ? 2.509 22.593 -25.136 1.00 19.46 90 ASP B N 1
ATOM 3076 C CA . ASP B 1 90 ? 2.906 23.871 -24.556 1.00 17.43 90 ASP B CA 1
ATOM 3077 C C . ASP B 1 90 ? 3.027 23.857 -23.023 1.00 19.22 90 ASP B C 1
ATOM 3078 O O . ASP B 1 90 ? 3.531 24.833 -22.459 1.00 19.15 90 ASP B O 1
ATOM 3083 N N . ASP B 1 91 ? 2.663 22.770 -22.338 1.00 13.22 91 ASP B N 1
ATOM 3084 C CA . ASP B 1 91 ? 2.812 22.699 -20.887 1.00 21.49 91 ASP B CA 1
ATOM 3085 C C . ASP B 1 91 ? 3.881 21.696 -20.446 1.00 25.25 91 ASP B C 1
ATOM 3086 O O . ASP B 1 91 ? 3.901 21.299 -19.270 1.00 24.46 91 ASP B O 1
ATOM 3091 N N . ASP B 1 92 ? 4.767 21.292 -21.360 1.00 18.76 92 ASP B N 1
ATOM 3092 C CA . ASP B 1 92 ? 5.877 20.371 -21.129 1.00 23.33 92 ASP B CA 1
ATOM 3093 C C . ASP B 1 92 ? 7.191 21.039 -21.536 1.00 23.59 92 ASP B C 1
ATOM 3094 O O . ASP B 1 92 ? 7.203 22.125 -22.119 1.00 16.65 92 ASP B O 1
ATOM 3099 N N . VAL B 1 93 ? 8.318 20.390 -21.224 1.00 18.23 93 VAL B N 1
ATOM 3100 C CA . VAL B 1 93 ? 9.630 20.952 -21.529 1.00 21.02 93 VAL B CA 1
ATOM 3101 C C . VAL B 1 93 ? 10.567 19.846 -21.996 1.00 19.23 93 VAL B C 1
ATOM 3102 O O . VAL B 1 93 ? 10.530 18.728 -21.469 1.00 15.51 93 VAL B O 1
ATOM 3106 N N . PHE B 1 94 ? 11.411 20.173 -22.985 1.00 19.98 94 PHE B N 1
ATOM 3107 C CA . PHE B 1 94 ? 12.518 19.314 -23.411 1.00 18.71 94 PHE B CA 1
ATOM 3108 C C . PHE B 1 94 ? 13.687 19.434 -22.441 1.00 21.54 94 PHE B C 1
ATOM 3109 O O . PHE B 1 94 ? 13.928 20.495 -21.854 1.00 20.77 94 PHE B O 1
ATOM 3117 N N . SER B 1 95 ? 14.438 18.350 -22.307 1.00 21.16 95 SER B N 1
ATOM 3118 C CA . SER B 1 95 ? 15.758 18.438 -21.702 1.00 24.56 95 SER B CA 1
ATOM 3119 C C . SER B 1 95 ? 16.737 18.944 -22.748 1.00 19.97 95 SER B C 1
ATOM 3120 O O . SER B 1 95 ? 16.440 18.913 -23.939 1.00 22.40 95 SER B O 1
ATOM 3123 N N . PRO B 1 96 ? 17.910 19.427 -22.336 1.00 20.72 96 PRO B N 1
ATOM 3124 C CA . PRO B 1 96 ? 18.859 19.957 -23.326 1.00 20.56 96 PRO B CA 1
ATOM 3125 C C . PRO B 1 96 ? 19.401 18.920 -24.303 1.00 23.36 96 PRO B C 1
ATOM 3126 O O . PRO B 1 96 ? 19.952 19.309 -25.342 1.00 20.28 96 PRO B O 1
ATOM 3130 N N . GLN B 1 97 ? 19.257 17.623 -24.022 1.00 23.05 97 GLN B N 1
ATOM 3131 C CA . GLN B 1 97 ? 19.715 16.564 -24.917 1.00 24.62 97 GLN B CA 1
ATOM 3132 C C . GLN B 1 97 ? 18.585 15.956 -25.742 1.00 20.96 97 GLN B C 1
ATOM 3133 O O . GLN B 1 97 ? 18.755 14.861 -26.287 1.00 17.88 97 GLN B O 1
ATOM 3139 N N . HIS B 1 98 ? 17.435 16.637 -25.841 1.00 21.22 98 HIS B N 1
ATOM 3140 C CA . HIS B 1 98 ? 16.280 16.031 -26.500 1.00 21.05 98 HIS B CA 1
ATOM 3141 C C . HIS B 1 98 ? 16.602 15.618 -27.927 1.00 16.33 98 HIS B C 1
ATOM 3142 O O . HIS B 1 98 ? 16.177 14.551 -28.383 1.00 14.34 98 HIS B O 1
ATOM 3149 N N . LEU B 1 99 ? 17.304 16.469 -28.661 1.00 19.79 99 LEU B N 1
ATOM 3150 C CA . LEU B 1 99 ? 17.630 16.143 -30.043 1.00 21.08 99 LEU B CA 1
ATOM 3151 C C . LEU B 1 99 ? 18.975 15.452 -30.157 1.00 19.48 99 LEU B C 1
ATOM 3152 O O . LEU B 1 99 ? 19.099 14.465 -30.887 1.00 23.90 99 LEU B O 1
ATOM 3157 N N . SER B 1 100 ? 19.977 15.933 -29.419 1.00 18.50 100 SER B N 1
ATOM 3158 C CA . SER B 1 100 ? 21.299 15.324 -29.494 1.00 27.22 100 SER B CA 1
ATOM 3159 C C . SER B 1 100 ? 21.255 13.856 -29.086 1.00 23.95 100 SER B C 1
ATOM 3160 O O . SER B 1 100 ? 22.047 13.048 -29.587 1.00 19.84 100 SER B O 1
ATOM 3163 N N . GLY B 1 101 ? 20.317 13.489 -28.212 1.00 22.57 101 GLY B N 1
ATOM 3164 C CA . GLY B 1 101 ? 20.123 12.108 -27.825 1.00 21.22 101 GLY B CA 1
ATOM 3165 C C . GLY B 1 101 ? 19.181 11.287 -28.693 1.00 22.67 101 GLY B C 1
ATOM 3166 O O . GLY B 1 101 ? 19.093 10.070 -28.491 1.00 21.90 101 GLY B O 1
ATOM 3167 N N . THR B 1 102 ? 18.449 11.901 -29.637 1.00 17.48 102 THR B N 1
ATOM 3168 C CA . THR B 1 102 ? 17.523 11.143 -30.475 1.00 19.14 102 THR B CA 1
ATOM 3169 C C . THR B 1 102 ? 17.872 11.131 -31.953 1.00 18.64 102 THR B C 1
ATOM 3170 O O . THR B 1 102 ? 17.597 10.132 -32.628 1.00 15.72 102 THR B O 1
ATOM 3174 N N . LEU B 1 103 ? 18.441 12.216 -32.475 1.00 15.94 103 LEU B N 1
ATOM 3175 C CA . LEU B 1 103 ? 18.717 12.293 -33.907 1.00 20.50 103 LEU B CA 1
ATOM 3176 C C . LEU B 1 103 ? 19.674 11.225 -34.414 1.00 14.78 103 LEU B C 1
ATOM 3177 O O . LEU B 1 103 ? 19.420 10.697 -35.507 1.00 16.24 103 LEU B O 1
ATOM 3182 N N . PRO B 1 104 ? 20.768 10.866 -33.723 1.00 15.84 104 PRO B N 1
ATOM 3183 C CA . PRO B 1 104 ? 21.622 9.798 -34.271 1.00 15.57 104 PRO B CA 1
ATOM 3184 C C . PRO B 1 104 ? 20.874 8.491 -34.487 1.00 18.33 104 PRO B C 1
ATOM 3185 O O . PRO B 1 104 ? 21.164 7.787 -35.462 1.00 15.61 104 PRO B O 1
ATOM 3189 N N . LEU B 1 105 ? 19.905 8.159 -33.610 1.00 15.30 105 LEU B N 1
ATOM 3190 C CA . LEU B 1 105 ? 19.076 6.965 -33.789 1.00 15.65 105 LEU B CA 1
ATOM 3191 C C . LEU B 1 105 ? 18.200 7.057 -35.035 1.00 17.24 105 LEU B C 1
ATOM 3192 O O . LEU B 1 105 ? 18.033 6.068 -35.762 1.00 13.80 105 LEU B O 1
ATOM 3197 N N . LEU B 1 106 ? 17.583 8.221 -35.260 1.00 13.85 106 LEU B N 1
ATOM 3198 C CA . LEU B 1 106 ? 16.759 8.416 -36.450 1.00 14.32 106 LEU B CA 1
ATOM 3199 C C . LEU B 1 106 ? 17.606 8.491 -37.720 1.00 15.11 106 LEU B C 1
ATOM 3200 O O . LEU B 1 106 ? 17.202 7.972 -38.776 1.00 10.30 106 LEU B O 1
ATOM 3205 N N . LYS B 1 107 ? 18.752 9.185 -37.651 1.00 10.57 107 LYS B N 1
ATOM 3206 C CA . LYS B 1 107 ? 19.667 9.218 -38.791 1.00 15.01 107 LYS B CA 1
ATOM 3207 C C . LYS B 1 107 ? 20.157 7.811 -39.081 1.00 15.16 107 LYS B C 1
ATOM 3208 O O . LYS B 1 107 ? 20.221 7.393 -40.241 1.00 14.33 107 LYS B O 1
ATOM 3214 N N . GLY B 1 108 ? 20.440 7.051 -38.021 1.00 14.24 108 GLY B N 1
ATOM 3215 C CA . GLY B 1 108 ? 20.839 5.658 -38.097 1.00 19.73 108 GLY B CA 1
ATOM 3216 C C . GLY B 1 108 ? 19.778 4.722 -38.636 1.00 17.19 108 GLY B C 1
ATOM 3217 O O . GLY B 1 108 ? 20.080 3.544 -38.853 1.00 22.21 108 GLY B O 1
ATOM 3218 N N . GLY B 1 109 ? 18.559 5.203 -38.872 1.00 14.62 109 GLY B N 1
ATOM 3219 C CA . GLY B 1 109 ? 17.528 4.384 -39.490 1.00 13.42 109 GLY B CA 1
ATOM 3220 C C . GLY B 1 109 ? 16.300 4.085 -38.634 1.00 18.89 109 GLY B C 1
ATOM 3221 O O . GLY B 1 109 ? 15.410 3.368 -39.110 1.00 17.17 109 GLY B O 1
ATOM 3222 N N . ALA B 1 110 ? 16.170 4.573 -37.405 1.00 15.34 110 ALA B N 1
ATOM 3223 C CA . ALA B 1 110 ? 14.862 4.510 -36.755 1.00 16.30 110 ALA B CA 1
ATOM 3224 C C . ALA B 1 110 ? 13.936 5.526 -37.408 1.00 13.90 110 ALA B C 1
ATOM 3225 O O . ALA B 1 110 ? 14.382 6.508 -38.015 1.00 14.07 110 ALA B O 1
ATOM 3227 N N . ASP B 1 111 ? 12.639 5.252 -37.348 1.00 10.00 111 ASP B N 1
ATOM 3228 C CA . ASP B 1 111 ? 11.668 6.215 -37.844 1.00 11.91 111 ASP B CA 1
ATOM 3229 C C . ASP B 1 111 ? 10.946 6.956 -36.730 1.00 11.21 111 ASP B C 1
ATOM 3230 O O . ASP B 1 111 ? 10.364 8.014 -36.986 1.00 8.68 111 ASP B O 1
ATOM 3235 N N . PHE B 1 112 ? 10.970 6.429 -35.515 1.00 14.71 112 PHE B N 1
ATOM 3236 C CA . PHE B 1 112 ? 10.153 6.936 -34.413 1.00 11.16 112 PHE B CA 1
ATOM 3237 C C . PHE B 1 112 ? 10.955 6.678 -33.151 1.00 11.92 112 PHE B C 1
ATOM 3238 O O . PHE B 1 112 ? 11.292 5.523 -32.877 1.00 14.26 112 PHE B O 1
ATOM 3246 N N . VAL B 1 113 ? 11.321 7.734 -32.426 1.00 10.65 113 VAL B N 1
ATOM 3247 C CA . VAL B 1 113 ? 12.025 7.599 -31.152 1.00 12.66 113 VAL B CA 1
ATOM 3248 C C . VAL B 1 113 ? 11.147 8.202 -30.070 1.00 16.08 113 VAL B C 1
ATOM 3249 O O . VAL B 1 113 ? 10.715 9.357 -30.194 1.00 14.66 113 VAL B O 1
ATOM 3253 N N . TYR B 1 114 ? 10.879 7.434 -29.013 1.00 12.49 114 TYR B N 1
ATOM 3254 C CA . TYR B 1 114 ? 10.249 7.986 -27.818 1.00 15.21 114 TYR B CA 1
ATOM 3255 C C . TYR B 1 114 ? 11.218 7.901 -26.643 1.00 16.83 114 TYR B C 1
ATOM 3256 O O . TYR B 1 114 ? 11.995 6.949 -26.532 1.00 15.21 114 TYR B O 1
ATOM 3265 N N . VAL B 1 115 ? 11.210 8.930 -25.796 1.00 17.05 115 VAL B N 1
ATOM 3266 C CA . VAL B 1 115 ? 12.167 8.998 -24.693 1.00 17.04 115 VAL B CA 1
ATOM 3267 C C . VAL B 1 115 ? 11.476 8.779 -23.344 1.00 18.19 115 VAL B C 1
ATOM 3268 O O . VAL B 1 115 ? 10.261 8.542 -23.278 1.00 14.18 115 VAL B O 1
ATOM 3272 N N . ASN B 1 116 ? 12.256 8.798 -22.267 1.00 15.02 116 ASN B N 1
ATOM 3273 C CA . ASN B 1 116 ? 11.693 8.595 -20.944 1.00 20.36 116 ASN B CA 1
ATOM 3274 C C . ASN B 1 116 ? 10.894 9.833 -20.533 1.00 21.04 116 ASN B C 1
ATOM 3275 O O . ASN B 1 116 ? 11.109 10.935 -21.051 1.00 22.70 116 ASN B O 1
ATOM 3280 N N . ILE B 1 117 ? 9.964 9.653 -19.593 1.00 16.46 117 ILE B N 1
ATOM 3281 C CA . ILE B 1 117 ? 9.027 10.713 -19.226 1.00 22.26 117 ILE B CA 1
ATOM 3282 C C . ILE B 1 117 ? 9.010 10.870 -17.714 1.00 24.98 117 ILE B C 1
ATOM 3283 O O . ILE B 1 117 ? 8.532 9.978 -17.000 1.00 25.24 117 ILE B O 1
ATOM 3288 N N . ASN B 1 118 ? 9.470 12.016 -17.227 1.00 24.01 118 ASN B N 1
ATOM 3289 C CA . ASN B 1 118 ? 9.275 12.392 -15.832 1.00 25.80 118 ASN B CA 1
ATOM 3290 C C . ASN B 1 118 ? 7.935 13.097 -15.706 1.00 24.50 118 ASN B C 1
ATOM 3291 O O . ASN B 1 118 ? 7.720 14.154 -16.315 1.00 24.21 118 ASN B O 1
ATOM 3296 N N . ILE B 1 119 ? 7.032 12.510 -14.927 1.00 24.41 119 ILE B N 1
ATOM 3297 C CA . ILE B 1 119 ? 5.751 13.154 -14.657 1.00 27.70 119 ILE B CA 1
ATOM 3298 C C . ILE B 1 119 ? 5.978 14.135 -13.513 1.00 26.78 119 ILE B C 1
ATOM 3299 O O . ILE B 1 119 ? 5.998 13.751 -12.343 1.00 27.33 119 ILE B O 1
ATOM 3304 N N . ALA B 1 120 ? 6.179 15.409 -13.864 1.00 24.21 120 ALA B N 1
ATOM 3305 C CA . ALA B 1 120 ? 6.510 16.447 -12.897 1.00 26.96 120 ALA B CA 1
ATOM 3306 C C . ALA B 1 120 ? 5.256 16.931 -12.182 1.00 25.66 120 ALA B C 1
ATOM 3307 O O . ALA B 1 120 ? 4.285 17.339 -12.829 1.00 24.07 120 ALA B O 1
ATOM 3309 N N . ARG B 1 121 ? 5.285 16.902 -10.848 1.00 23.96 121 ARG B N 1
ATOM 3310 C CA . ARG B 1 121 ? 4.192 17.441 -10.046 1.00 28.48 121 ARG B CA 1
ATOM 3311 C C . ARG B 1 121 ? 4.395 18.895 -9.627 1.00 29.45 121 ARG B C 1
ATOM 3312 O O . ARG B 1 121 ? 3.464 19.500 -9.084 1.00 35.99 121 ARG B O 1
ATOM 3320 N N . THR B 1 122 ? 5.572 19.469 -9.862 1.00 27.35 122 THR B N 1
ATOM 3321 C CA . THR B 1 122 ? 5.803 20.897 -9.719 1.00 30.45 122 THR B CA 1
ATOM 3322 C C . THR B 1 122 ? 6.384 21.416 -11.023 1.00 29.27 122 THR B C 1
ATOM 3323 O O . THR B 1 122 ? 6.911 20.644 -11.830 1.00 29.99 122 THR B O 1
ATOM 3327 N N . ARG B 1 123 ? 6.300 22.732 -11.227 1.00 25.39 123 ARG B N 1
ATOM 3328 C CA . ARG B 1 123 ? 6.729 23.309 -12.497 1.00 27.66 123 ARG B CA 1
ATOM 3329 C C . ARG B 1 123 ? 8.241 23.503 -12.533 1.00 31.35 123 ARG B C 1
ATOM 3330 O O . ARG B 1 123 ? 8.835 24.009 -11.572 1.00 32.32 123 ARG B O 1
ATOM 3338 N N . VAL B 1 124 ? 8.863 23.079 -13.644 1.00 29.91 124 VAL B N 1
ATOM 3339 C CA . VAL B 1 124 ? 10.292 23.247 -13.894 1.00 28.34 124 VAL B CA 1
ATOM 3340 C C . VAL B 1 124 ? 10.500 23.765 -15.316 1.00 28.48 124 VAL B C 1
ATOM 3341 O O . VAL B 1 124 ? 9.575 23.828 -16.127 1.00 31.69 124 VAL B O 1
ATOM 3345 N N . THR B 1 125 ? 11.744 24.133 -15.608 1.00 29.03 125 THR B N 1
ATOM 3346 C CA . THR B 1 125 ? 12.177 24.582 -16.925 1.00 26.10 125 THR B CA 1
ATOM 3347 C C . THR B 1 125 ? 12.960 23.477 -17.622 1.00 22.51 125 THR B C 1
ATOM 3348 O O . THR B 1 125 ? 13.231 22.422 -17.053 1.00 23.40 125 THR B O 1
ATOM 3352 N N . GLY B 1 126 ? 13.367 23.753 -18.866 1.00 30.07 126 GLY B N 1
ATOM 3353 C CA . GLY B 1 126 ? 14.195 22.802 -19.594 1.00 26.85 126 GLY B CA 1
ATOM 3354 C C . GLY B 1 126 ? 15.499 22.481 -18.890 1.00 26.73 126 GLY B C 1
ATOM 3355 O O . GLY B 1 126 ? 15.989 21.351 -18.963 1.00 29.12 126 GLY B O 1
ATOM 3356 N N . THR B 1 127 ? 16.071 23.458 -18.194 1.00 21.44 127 THR B N 1
ATOM 3357 C CA . THR B 1 127 ? 17.358 23.315 -17.528 1.00 23.66 127 THR B CA 1
ATOM 3358 C C . THR B 1 127 ? 17.250 22.876 -16.073 1.00 30.02 127 THR B C 1
ATOM 3359 O O . THR B 1 127 ? 18.284 22.722 -15.417 1.00 33.59 127 THR B O 1
ATOM 3363 N N . THR B 1 128 ? 16.043 22.681 -15.539 1.00 31.27 128 THR B N 1
ATOM 3364 C CA . THR B 1 128 ? 15.884 22.313 -14.132 1.00 34.42 128 THR B CA 1
ATOM 3365 C C . THR B 1 128 ? 14.947 21.127 -13.978 1.00 33.47 128 THR B C 1
ATOM 3366 O O . THR B 1 128 ? 14.154 21.062 -13.035 1.00 37.28 128 THR B O 1
ATOM 3370 N N . ILE B 1 129 ? 15.030 20.159 -14.894 1.00 32.49 129 ILE B N 1
ATOM 3371 C CA . ILE B 1 129 ? 14.174 18.981 -14.793 1.00 33.85 129 ILE B CA 1
ATOM 3372 C C . ILE B 1 129 ? 14.513 18.177 -13.546 1.00 35.78 129 ILE B C 1
ATOM 3373 O O . ILE B 1 129 ? 13.651 17.482 -12.995 1.00 37.11 129 ILE B O 1
ATOM 3378 N N . ALA B 1 130 ? 15.756 18.277 -13.061 1.00 36.97 130 ALA B N 1
ATOM 3379 C CA . ALA B 1 130 ? 16.160 17.505 -11.886 1.00 37.83 130 ALA B CA 1
ATOM 3380 C C . ALA B 1 130 ? 15.353 17.899 -10.655 1.00 41.13 130 ALA B C 1
ATOM 3381 O O . ALA B 1 130 ? 15.008 17.044 -9.828 1.00 39.39 130 ALA B O 1
ATOM 3383 N N . ASP B 1 131 ? 15.033 19.187 -10.527 1.00 37.50 131 ASP B N 1
ATOM 3384 C CA . ASP B 1 131 ? 14.405 19.737 -9.333 1.00 38.76 131 ASP B CA 1
ATOM 3385 C C . ASP B 1 131 ? 12.913 19.461 -9.254 1.00 39.43 131 ASP B C 1
ATOM 3386 O O . ASP B 1 131 ? 12.280 19.861 -8.266 1.00 39.04 131 ASP B O 1
ATOM 3391 N N . ALA B 1 132 ? 12.330 18.835 -10.267 1.00 32.07 132 ALA B N 1
ATOM 3392 C CA . ALA B 1 132 ? 10.903 18.578 -10.234 1.00 34.21 132 ALA B CA 1
ATOM 3393 C C . ALA B 1 132 ? 10.576 17.600 -9.121 1.00 30.94 132 ALA B C 1
ATOM 3394 O O . ALA B 1 132 ? 11.415 16.806 -8.696 1.00 32.76 132 ALA B O 1
ATOM 3396 N N . GLU B 1 133 ? 9.352 17.687 -8.624 1.00 36.01 133 GLU B N 1
ATOM 3397 C CA . GLU B 1 133 ? 8.825 16.677 -7.720 1.00 33.11 133 GLU B CA 1
ATOM 3398 C C . GLU B 1 133 ? 8.237 15.574 -8.580 1.00 29.94 133 GLU B C 1
ATOM 3399 O O . GLU B 1 133 ? 7.295 15.816 -9.345 1.00 28.56 133 GLU B O 1
ATOM 3405 N N . VAL B 1 134 ? 8.796 14.374 -8.467 1.00 29.12 134 VAL B N 1
ATOM 3406 C CA . VAL B 1 134 ? 8.422 13.262 -9.323 1.00 26.47 134 VAL B CA 1
ATOM 3407 C C . VAL B 1 134 ? 8.123 12.056 -8.450 1.00 31.78 134 VAL B C 1
ATOM 3408 O O . VAL B 1 134 ? 8.936 11.686 -7.598 1.00 38.30 134 VAL B O 1
ATOM 3412 N N . LEU B 1 135 ? 6.958 11.447 -8.656 1.00 25.13 135 LEU B N 1
ATOM 3413 C CA . LEU B 1 135 ? 6.651 10.162 -8.045 1.00 34.40 135 LEU B CA 1
ATOM 3414 C C . LEU B 1 135 ? 6.579 9.027 -9.047 1.00 34.33 135 LEU B C 1
ATOM 3415 O O . LEU B 1 135 ? 6.884 7.890 -8.691 1.00 35.71 135 LEU B O 1
ATOM 3420 N N . VAL B 1 136 ? 6.205 9.309 -10.291 1.00 37.16 136 VAL B N 1
ATOM 3421 C CA . VAL B 1 136 ? 6.111 8.292 -11.328 1.00 34.52 136 VAL B CA 1
ATOM 3422 C C . VAL B 1 136 ? 6.937 8.737 -12.525 1.00 34.46 136 VAL B C 1
ATOM 3423 O O . VAL B 1 136 ? 6.936 9.921 -12.891 1.00 34.91 136 VAL B O 1
ATOM 3427 N N . ARG B 1 137 ? 7.673 7.790 -13.107 1.00 29.29 137 ARG B N 1
ATOM 3428 C CA . ARG B 1 137 ? 8.331 7.959 -14.396 1.00 32.91 137 ARG B CA 1
ATOM 3429 C C . ARG B 1 137 ? 7.771 6.925 -15.361 1.00 36.84 137 ARG B C 1
ATOM 3430 O O . ARG B 1 137 ? 7.381 5.823 -14.954 1.00 36.08 137 ARG B O 1
ATOM 3438 N N . LEU B 1 138 ? 7.694 7.298 -16.634 1.00 23.40 138 LEU B N 1
ATOM 3439 C CA . LEU B 1 138 ? 7.229 6.404 -17.688 1.00 23.28 138 LEU B CA 1
ATOM 3440 C C . LEU B 1 138 ? 8.451 6.049 -18.521 1.00 24.46 138 LEU B C 1
ATOM 3441 O O . LEU B 1 138 ? 9.053 6.925 -19.148 1.00 21.40 138 LEU B O 1
ATOM 3446 N N . GLU B 1 139 ? 8.842 4.772 -18.486 1.00 23.64 139 GLU B N 1
ATOM 3447 C CA . GLU B 1 139 ? 10.156 4.357 -18.965 1.00 23.41 139 GLU B CA 1
ATOM 3448 C C . GLU B 1 139 ? 10.090 2.966 -19.574 1.00 22.15 139 GLU B C 1
ATOM 3449 O O . GLU B 1 139 ? 11.036 2.182 -19.463 1.00 24.61 139 GLU B O 1
ATOM 3455 N N . PHE B 1 140 ? 8.993 2.650 -20.226 1.00 19.73 140 PHE B N 1
ATOM 3456 C CA . PHE B 1 140 ? 8.745 1.282 -20.632 1.00 21.15 140 PHE B CA 1
ATOM 3457 C C . PHE B 1 140 ? 9.463 0.971 -21.939 1.00 23.09 140 PHE B C 1
ATOM 3458 O O . PHE B 1 140 ? 9.209 1.644 -22.945 1.00 21.15 140 PHE B O 1
ATOM 3466 N N . PRO B 1 141 ? 10.337 -0.036 -21.978 1.00 26.77 141 PRO B N 1
ATOM 3467 C CA . PRO B 1 141 ? 10.951 -0.452 -23.253 1.00 22.27 141 PRO B CA 1
ATOM 3468 C C . PRO B 1 141 ? 9.897 -0.878 -24.267 1.00 22.78 141 PRO B C 1
ATOM 3469 O O . PRO B 1 141 ? 8.712 -1.024 -23.963 1.00 24.52 141 PRO B O 1
ATOM 3473 N N . TYR B 1 142 ? 10.346 -1.106 -25.499 1.00 24.32 142 TYR B N 1
ATOM 3474 C CA . TYR B 1 142 ? 9.436 -1.385 -26.610 1.00 24.83 142 TYR B CA 1
ATOM 3475 C C . TYR B 1 142 ? 9.369 -2.869 -26.948 1.00 22.87 142 TYR B C 1
ATOM 3476 O O . TYR B 1 142 ? 9.260 -3.240 -28.115 1.00 29.28 142 TYR B O 1
ATOM 3485 N N . ASP B 1 143 ? 9.425 -3.757 -25.963 1.00 26.28 143 ASP B N 1
ATOM 3486 C CA . ASP B 1 143 ? 9.595 -5.172 -26.280 1.00 28.27 143 ASP B CA 1
ATOM 3487 C C . ASP B 1 143 ? 8.315 -5.991 -26.216 1.00 28.25 143 ASP B C 1
ATOM 3488 O O . ASP B 1 143 ? 8.244 -7.031 -26.873 1.00 27.30 143 ASP B O 1
ATOM 3493 N N . ARG B 1 144 ? 7.310 -5.577 -25.444 1.00 26.13 144 ARG B N 1
ATOM 3494 C CA . ARG B 1 144 ? 6.194 -6.467 -25.140 1.00 25.46 144 ARG B CA 1
ATOM 3495 C C . ARG B 1 144 ? 4.907 -6.103 -25.865 1.00 24.54 144 ARG B C 1
ATOM 3496 O O . ARG B 1 144 ? 3.866 -6.712 -25.597 1.00 24.46 144 ARG B O 1
ATOM 3504 N N . GLY B 1 145 ? 4.943 -5.130 -26.768 1.00 16.71 145 GLY B N 1
ATOM 3505 C CA . GLY B 1 145 ? 3.705 -4.702 -27.384 1.00 16.22 145 GLY B CA 1
ATOM 3506 C C . GLY B 1 145 ? 2.751 -3.947 -26.475 1.00 13.49 145 GLY B C 1
ATOM 3507 O O . GLY B 1 145 ? 1.565 -3.879 -26.783 1.00 14.46 145 GLY B O 1
ATOM 3508 N N . LEU B 1 146 ? 3.233 -3.379 -25.363 1.00 14.65 146 LEU B N 1
ATOM 3509 C CA . LEU B 1 146 ? 2.375 -2.559 -24.491 1.00 15.82 146 LEU B CA 1
ATOM 3510 C C . LEU B 1 146 ? 1.636 -1.447 -25.247 1.00 16.32 146 LEU B C 1
ATOM 3511 O O . LEU B 1 146 ? 0.491 -1.128 -24.907 1.00 15.90 146 LEU B O 1
ATOM 3516 N N . LEU B 1 147 ? 2.270 -0.854 -26.277 1.00 15.62 147 LEU B N 1
ATOM 3517 C CA . LEU B 1 147 ? 1.631 0.182 -27.101 1.00 15.81 147 LEU B CA 1
ATOM 3518 C C . LEU B 1 147 ? 0.431 -0.357 -27.873 1.00 16.73 147 LEU B C 1
ATOM 3519 O O . LEU B 1 147 ? -0.471 0.408 -28.240 1.00 12.83 147 LEU B O 1
ATOM 3524 N N . ASP B 1 148 ? 0.416 -1.665 -28.152 1.00 19.24 148 ASP B N 1
ATOM 3525 C CA . ASP B 1 148 ? -0.795 -2.302 -28.667 1.00 18.06 148 ASP B CA 1
ATOM 3526 C C . ASP B 1 148 ? -1.922 -2.280 -27.636 1.00 12.74 148 ASP B C 1
ATOM 3527 O O . ASP B 1 148 ? -3.105 -2.270 -28.000 1.00 12.65 148 ASP B O 1
ATOM 3532 N N . VAL B 1 149 ? -1.583 -2.317 -26.354 1.00 12.17 149 VAL B N 1
ATOM 3533 C CA . VAL B 1 149 ? -2.626 -2.475 -25.336 1.00 16.33 149 VAL B CA 1
ATOM 3534 C C . VAL B 1 149 ? -3.254 -1.133 -25.005 1.00 15.54 149 VAL B C 1
ATOM 3535 O O . VAL B 1 149 ? -4.477 -0.962 -25.070 1.00 16.95 149 VAL B O 1
ATOM 3539 N N . THR B 1 150 ? -2.422 -0.155 -24.684 1.00 18.62 150 THR B N 1
ATOM 3540 C CA . THR B 1 150 ? -2.883 1.201 -24.456 1.00 17.23 150 THR B CA 1
ATOM 3541 C C . THR B 1 150 ? -1.661 2.102 -24.565 1.00 16.09 150 THR B C 1
ATOM 3542 O O . THR B 1 150 ? -0.537 1.623 -24.685 1.00 14.80 150 THR B O 1
ATOM 3546 N N . ASN B 1 151 ? -1.888 3.415 -24.538 1.00 18.79 151 ASN B N 1
ATOM 3547 C CA . ASN B 1 151 ? -0.793 4.360 -24.729 1.00 13.57 151 ASN B CA 1
ATOM 3548 C C . ASN B 1 151 ? 0.102 4.464 -23.492 1.00 17.54 151 ASN B C 1
ATOM 3549 O O . ASN B 1 151 ? -0.378 4.516 -22.351 1.00 17.77 151 ASN B O 1
ATOM 3554 N N . HIS B 1 152 ? 1.421 4.526 -23.721 1.00 14.36 152 HIS B N 1
ATOM 3555 C CA . HIS B 1 152 ? 2.367 4.655 -22.616 1.00 12.92 152 HIS B CA 1
ATOM 3556 C C . HIS B 1 152 ? 3.383 5.766 -22.825 1.00 15.23 152 HIS B C 1
ATOM 3557 O O . HIS B 1 152 ? 4.373 5.826 -22.077 1.00 17.34 152 HIS B O 1
ATOM 3564 N N . PHE B 1 153 ? 3.173 6.647 -23.801 1.00 11.59 153 PHE B N 1
ATOM 3565 C CA . PHE B 1 153 ? 3.975 7.868 -23.879 1.00 19.96 153 PHE B CA 1
ATOM 3566 C C . PHE B 1 153 ? 3.132 8.998 -24.469 1.00 16.16 153 PHE B C 1
ATOM 3567 O O . PHE B 1 153 ? 1.934 8.851 -24.704 1.00 20.89 153 PHE B O 1
ATOM 3575 N N . ALA B 1 154 ? 3.752 10.149 -24.677 1.00 21.28 154 ALA B N 1
ATOM 3576 C CA . ALA B 1 154 ? 3.008 11.339 -25.056 1.00 21.36 154 ALA B CA 1
ATOM 3577 C C . ALA B 1 154 ? 3.794 12.093 -26.107 1.00 20.95 154 ALA B C 1
ATOM 3578 O O . ALA B 1 154 ? 5.009 11.890 -26.246 1.00 20.32 154 ALA B O 1
ATOM 3580 N N . PRO B 1 155 ? 3.142 12.964 -26.893 1.00 24.25 155 PRO B N 1
ATOM 3581 C CA . PRO B 1 155 ? 3.833 13.530 -28.064 1.00 18.59 155 PRO B CA 1
ATOM 3582 C C . PRO B 1 155 ? 5.092 14.301 -27.718 1.00 16.79 155 PRO B C 1
ATOM 3583 O O . PRO B 1 155 ? 6.043 14.284 -28.508 1.00 16.19 155 PRO B O 1
ATOM 3587 N N . SER B 1 156 ? 5.154 14.943 -26.551 1.00 14.19 156 SER B N 1
ATOM 3588 C CA . SER B 1 156 ? 6.348 15.703 -26.192 1.00 15.26 156 SER B CA 1
ATOM 3589 C C . SER B 1 156 ? 7.570 14.816 -26.011 1.00 17.15 156 SER B C 1
ATOM 3590 O O . SER B 1 156 ? 8.686 15.337 -25.903 1.00 18.06 156 SER B O 1
ATOM 3593 N N . ALA B 1 157 ? 7.394 13.498 -25.996 1.00 14.47 157 ALA B N 1
ATOM 3594 C CA . ALA B 1 157 ? 8.490 12.568 -25.808 1.00 18.43 157 ALA B CA 1
ATOM 3595 C C . ALA B 1 157 ? 8.926 11.927 -27.113 1.00 15.05 157 ALA B C 1
ATOM 3596 O O . ALA B 1 157 ? 9.775 11.034 -27.102 1.00 14.03 157 ALA B O 1
ATOM 3598 N N . VAL B 1 158 ? 8.365 12.370 -28.229 1.00 11.60 158 VAL B N 1
ATOM 3599 C CA . VAL B 1 158 ? 8.439 11.663 -29.495 1.00 12.01 158 VAL B CA 1
ATOM 3600 C C . VAL B 1 158 ? 9.170 12.552 -30.493 1.00 14.25 158 VAL B C 1
ATOM 3601 O O . VAL B 1 158 ? 8.873 13.752 -30.585 1.00 12.84 158 VAL B O 1
ATOM 3605 N N . VAL B 1 159 ? 10.163 11.974 -31.183 1.00 13.09 159 VAL B N 1
ATOM 3606 C CA . VAL B 1 159 ? 10.808 12.547 -32.371 1.00 14.39 159 VAL B CA 1
ATOM 3607 C C . VAL B 1 159 ? 10.709 11.492 -33.466 1.00 14.59 159 VAL B C 1
ATOM 3608 O O . VAL B 1 159 ? 11.114 10.340 -33.261 1.00 15.04 159 VAL B O 1
ATOM 3612 N N . CYS B 1 160 ? 10.134 11.866 -34.610 1.00 13.84 160 CYS B N 1
ATOM 3613 C CA . CYS B 1 160 ? 9.829 10.885 -35.645 1.00 15.11 160 CYS B CA 1
ATOM 3614 C C . CYS B 1 160 ? 10.072 11.463 -37.040 1.00 13.13 160 CYS B C 1
ATOM 3615 O O . CYS B 1 160 ? 10.056 12.679 -37.248 1.00 10.70 160 CYS B O 1
ATOM 3618 N N . ARG B 1 161 ? 10.296 10.551 -37.988 1.00 14.92 161 ARG B N 1
ATOM 3619 C CA . ARG B 1 161 ? 10.458 10.884 -39.397 1.00 14.42 161 ARG B CA 1
ATOM 3620 C C . ARG B 1 161 ? 9.195 11.555 -39.923 1.00 16.51 161 ARG B C 1
ATOM 3621 O O . ARG B 1 161 ? 8.081 11.098 -39.656 1.00 15.91 161 ARG B O 1
ATOM 3629 N N . SER B 1 162 ? 9.382 12.649 -40.678 1.00 20.68 162 SER B N 1
ATOM 3630 C CA . SER B 1 162 ? 8.353 13.636 -41.023 1.00 20.87 162 SER B CA 1
ATOM 3631 C C . SER B 1 162 ? 6.999 12.999 -41.327 1.00 23.83 162 SER B C 1
ATOM 3632 O O . SER B 1 162 ? 6.889 12.206 -42.269 1.00 20.19 162 SER B O 1
ATOM 3635 N N . PRO B 1 163 ? 5.958 13.302 -40.542 1.00 19.05 163 PRO B N 1
ATOM 3636 C CA . PRO B 1 163 ? 4.625 12.756 -40.858 1.00 18.61 163 PRO B CA 1
ATOM 3637 C C . PRO B 1 163 ? 4.034 13.278 -42.161 1.00 16.65 163 PRO B C 1
ATOM 3638 O O . PRO B 1 163 ? 3.277 12.545 -42.802 1.00 18.89 163 PRO B O 1
ATOM 3642 N N . ARG B 1 164 ? 4.328 14.521 -42.568 1.00 16.51 164 ARG B N 1
ATOM 3643 C CA . ARG B 1 164 ? 3.797 15.038 -43.831 1.00 16.73 164 ARG B CA 1
ATOM 3644 C C . ARG B 1 164 ? 4.335 14.275 -45.045 1.00 19.10 164 ARG B C 1
ATOM 3645 O O . ARG B 1 164 ? 3.581 13.968 -45.978 1.00 15.36 164 ARG B O 1
ATOM 3653 N N . SER B 1 165 ? 5.639 13.985 -45.070 1.00 15.67 165 SER B N 1
ATOM 3654 C CA . SER B 1 165 ? 6.178 13.153 -46.150 1.00 24.55 165 SER B CA 1
ATOM 3655 C C . SER B 1 165 ? 5.467 11.806 -46.227 1.00 27.49 165 SER B C 1
ATOM 3656 O O . SER B 1 165 ? 5.200 11.304 -47.321 1.00 29.77 165 SER B O 1
ATOM 3659 N N . ALA B 1 166 ? 5.152 11.208 -45.074 1.00 28.16 166 ALA B N 1
ATOM 3660 C CA . ALA B 1 166 ? 4.451 9.931 -45.012 1.00 26.64 166 ALA B CA 1
ATOM 3661 C C . ALA B 1 166 ? 2.952 10.064 -45.246 1.00 23.20 166 ALA B C 1
ATOM 3662 O O . ALA B 1 166 ? 2.256 9.042 -45.302 1.00 24.32 166 ALA B O 1
ATOM 3664 N N . GLY B 1 167 ? 2.435 11.284 -45.366 1.00 18.60 167 GLY B N 1
ATOM 3665 C CA . GLY B 1 167 ? 1.000 11.471 -45.451 1.00 18.73 167 GLY B CA 1
ATOM 3666 C C . GLY B 1 167 ? 0.240 10.986 -44.232 1.00 21.19 167 GLY B C 1
ATOM 3667 O O . GLY B 1 167 ? -0.932 10.614 -44.351 1.00 22.29 167 GLY B O 1
ATOM 3668 N N . ALA B 1 168 ? 0.870 10.977 -43.058 1.00 17.47 168 ALA B N 1
ATOM 3669 C CA . ALA B 1 168 ? 0.223 10.543 -41.826 1.00 19.76 168 ALA B CA 1
ATOM 3670 C C . ALA B 1 168 ? -0.104 11.756 -40.961 1.00 19.10 168 ALA B C 1
ATOM 3671 O O . ALA B 1 168 ? 0.707 12.688 -40.846 1.00 17.85 168 ALA B O 1
ATOM 3673 N N . PHE B 1 169 ? -1.290 11.737 -40.352 1.00 15.77 169 PHE B N 1
ATOM 3674 C CA . PHE B 1 169 ? -1.817 12.902 -39.652 1.00 16.13 169 PHE B CA 1
ATOM 3675 C C . PHE B 1 169 ? -2.646 12.445 -38.465 1.00 16.74 169 PHE B C 1
ATOM 3676 O O . PHE B 1 169 ? -2.991 11.269 -38.337 1.00 11.98 169 PHE B O 1
ATOM 3684 N N . PHE B 1 170 ? -2.963 13.408 -37.599 1.00 15.89 170 PHE B N 1
ATOM 3685 C CA . PHE B 1 170 ? -3.856 13.181 -36.470 1.00 13.74 170 PHE B CA 1
ATOM 3686 C C . PHE B 1 170 ? -5.308 13.191 -36.924 1.00 17.54 170 PHE B C 1
ATOM 3687 O O . PHE B 1 170 ? -5.710 13.988 -37.781 1.00 11.94 170 PHE B O 1
ATOM 3695 N N . ASP B 1 171 ? -6.090 12.288 -36.332 1.00 17.29 171 ASP B N 1
ATOM 3696 C CA . ASP B 1 171 ? -7.530 12.224 -36.542 1.00 22.18 171 ASP B CA 1
ATOM 3697 C C . ASP B 1 171 ? -8.189 13.423 -35.851 1.00 22.55 171 ASP B C 1
ATOM 3698 O O . ASP B 1 171 ? -8.166 13.526 -34.619 1.00 18.32 171 ASP B O 1
ATOM 3703 N N . THR B 1 172 ? -8.779 14.338 -36.635 1.00 27.37 172 THR B N 1
ATOM 3704 C CA . THR B 1 172 ? -9.378 15.535 -36.043 1.00 27.15 172 THR B CA 1
ATOM 3705 C C . THR B 1 172 ? -10.687 15.250 -35.318 1.00 28.90 172 THR B C 1
ATOM 3706 O O . THR B 1 172 ? -11.229 16.166 -34.686 1.00 27.49 172 THR B O 1
ATOM 3710 N N . ALA B 1 173 ? -11.212 14.023 -35.396 1.00 22.36 173 ALA B N 1
ATOM 3711 C CA . ALA B 1 173 ? -12.419 13.656 -34.654 1.00 25.99 173 ALA B CA 1
ATOM 3712 C C . ALA B 1 173 ? -12.122 13.141 -33.252 1.00 25.87 173 ALA B C 1
ATOM 3713 O O . ALA B 1 173 ? -13.053 12.975 -32.454 1.00 30.17 173 ALA B O 1
ATOM 3715 N N . LEU B 1 174 ? -10.857 12.894 -32.929 1.00 23.61 174 LEU B N 1
ATOM 3716 C CA . LEU B 1 174 ? -10.460 12.398 -31.620 1.00 22.66 174 LEU B CA 1
ATOM 3717 C C . LEU B 1 174 ? -9.898 13.558 -30.804 1.00 21.36 174 LEU B C 1
ATOM 3718 O O . LEU B 1 174 ? -8.909 14.179 -31.206 1.00 21.60 174 LEU B O 1
ATOM 3723 N N . GLY B 1 175 ? -10.534 13.851 -29.667 1.00 25.96 175 GLY B N 1
ATOM 3724 C CA . GLY B 1 175 ? -10.116 14.942 -28.802 1.00 20.20 175 GLY B CA 1
ATOM 3725 C C . GLY B 1 175 ? -9.322 14.448 -27.612 1.00 25.78 175 GLY B C 1
ATOM 3726 O O . GLY B 1 175 ? -8.641 15.230 -26.940 1.00 25.19 175 GLY B O 1
ATOM 3727 N N . VAL B 1 176 ? -9.417 13.141 -27.344 1.00 20.32 176 VAL B N 1
ATOM 3728 C CA . VAL B 1 176 ? -8.590 12.454 -26.362 1.00 18.90 176 VAL B CA 1
ATOM 3729 C C . VAL B 1 176 ? -8.060 11.178 -27.008 1.00 18.51 176 VAL B C 1
ATOM 3730 O O . VAL B 1 176 ? -8.694 10.590 -27.895 1.00 14.13 176 VAL B O 1
ATOM 3734 N N . GLU B 1 177 ? -6.883 10.754 -26.554 1.00 14.33 177 GLU B N 1
ATOM 3735 C CA . GLU B 1 177 ? -6.187 9.602 -27.114 1.00 22.31 177 GLU B CA 1
ATOM 3736 C C . GLU B 1 177 ? -5.876 9.772 -28.591 1.00 16.38 177 GLU B C 1
ATOM 3737 O O . GLU B 1 177 ? -5.593 8.787 -29.277 1.00 15.51 177 GLU B O 1
ATOM 3743 N N . GLU B 1 178 ? -5.953 11.001 -29.109 1.00 13.93 178 GLU B N 1
ATOM 3744 C CA . GLU B 1 178 ? -5.552 11.222 -30.491 1.00 15.45 178 GLU B CA 1
ATOM 3745 C C . GLU B 1 178 ? -4.070 10.925 -30.672 1.00 12.59 178 GLU B C 1
ATOM 3746 O O . GLU B 1 178 ? -3.646 10.502 -31.754 1.00 14.62 178 GLU B O 1
ATOM 3752 N N . ASP B 1 179 ? -3.274 11.115 -29.615 1.00 12.96 179 ASP B N 1
ATOM 3753 C CA . ASP B 1 179 ? -1.864 10.756 -29.664 1.00 11.32 179 ASP B CA 1
ATOM 3754 C C . ASP B 1 179 ? -1.685 9.258 -29.820 1.00 18.18 179 ASP B C 1
ATOM 3755 O O . ASP B 1 179 ? -0.848 8.807 -30.620 1.00 13.21 179 ASP B O 1
ATOM 3760 N N . TRP B 1 180 ? -2.439 8.466 -29.045 1.00 14.13 180 TRP B N 1
ATOM 3761 C CA . TRP B 1 180 ? -2.314 7.014 -29.142 1.00 13.08 180 TRP B CA 1
ATOM 3762 C C . TRP B 1 180 ? -2.627 6.543 -30.547 1.00 13.61 180 TRP B C 1
ATOM 3763 O O . TRP B 1 180 ? -1.866 5.774 -31.140 1.00 16.71 180 TRP B O 1
ATOM 3774 N N . ASP B 1 181 ? -3.755 7.000 -31.095 1.00 13.84 181 ASP B N 1
ATOM 3775 C CA . ASP B 1 181 ? -4.155 6.616 -32.443 1.00 13.33 181 ASP B CA 1
ATOM 3776 C C . ASP B 1 181 ? -3.100 7.024 -33.479 1.00 16.39 181 ASP B C 1
ATOM 3777 O O . ASP B 1 181 ? -2.872 6.303 -34.460 1.00 11.16 181 ASP B O 1
ATOM 3782 N N . PHE B 1 182 ? -2.428 8.159 -33.261 1.00 11.64 182 PHE B N 1
ATOM 3783 C CA . PHE B 1 182 ? -1.417 8.632 -34.214 1.00 13.88 182 PHE B CA 1
ATOM 3784 C C . PHE B 1 182 ? -0.163 7.773 -34.158 1.00 14.03 182 PHE B C 1
ATOM 3785 O O . PHE B 1 182 ? 0.418 7.441 -35.198 1.00 11.18 182 PHE B O 1
ATOM 3793 N N . PHE B 1 183 ? 0.250 7.378 -32.950 1.00 16.11 183 PHE B N 1
ATOM 3794 C CA . PHE B 1 183 ? 1.391 6.480 -32.807 1.00 17.02 183 PHE B CA 1
ATOM 3795 C C . PHE B 1 183 ? 1.123 5.133 -33.470 1.00 14.91 183 PHE B C 1
ATOM 3796 O O . PHE B 1 183 ? 2.016 4.549 -34.097 1.00 12.80 183 PHE B O 1
ATOM 3804 N N . LEU B 1 184 ? -0.100 4.621 -33.333 1.00 14.53 184 LEU B N 1
ATOM 3805 C CA . LEU B 1 184 ? -0.455 3.367 -33.984 1.00 14.55 184 LEU B CA 1
ATOM 3806 C C . LEU B 1 184 ? -0.487 3.523 -35.497 1.00 17.47 184 LEU B C 1
ATOM 3807 O O . LEU B 1 184 ? -0.134 2.589 -36.230 1.00 15.77 184 LEU B O 1
ATOM 3812 N N . ARG B 1 185 ? -0.950 4.678 -35.982 1.00 11.26 185 ARG B N 1
ATOM 3813 C CA . ARG B 1 185 ? -0.970 4.922 -37.418 1.00 18.21 185 ARG B CA 1
ATOM 3814 C C . ARG B 1 185 ? 0.442 4.875 -37.989 1.00 19.17 185 ARG B C 1
ATOM 3815 O O . ARG B 1 185 ? 0.666 4.323 -39.071 1.00 14.76 185 ARG B O 1
ATOM 3823 N N . LEU B 1 186 ? 1.410 5.433 -37.255 1.00 17.72 186 LEU B N 1
ATOM 3824 C CA . LEU B 1 186 ? 2.793 5.405 -37.705 1.00 17.77 186 LEU B CA 1
ATOM 3825 C C . LEU B 1 186 ? 3.367 3.996 -37.608 1.00 15.77 186 LEU B C 1
ATOM 3826 O O . LEU B 1 186 ? 3.948 3.481 -38.569 1.00 17.66 186 LEU B O 1
ATOM 3831 N N . ALA B 1 187 ? 3.217 3.356 -36.457 1.00 16.45 187 ALA B N 1
ATOM 3832 C CA . ALA B 1 187 ? 3.858 2.060 -36.251 1.00 19.83 187 ALA B CA 1
ATOM 3833 C C . ALA B 1 187 ? 3.182 0.969 -37.067 1.00 19.66 187 ALA B C 1
ATOM 3834 O O . ALA B 1 187 ? 3.857 0.108 -37.649 1.00 16.34 187 ALA B O 1
ATOM 3836 N N . HIS B 1 188 ? 1.852 0.986 -37.115 1.00 19.21 188 HIS B N 1
ATOM 3837 C CA . HIS B 1 188 ? 1.088 -0.062 -37.777 1.00 24.22 188 HIS B CA 1
ATOM 3838 C C . HIS B 1 188 ? 0.702 0.328 -39.190 1.00 21.89 188 HIS B C 1
ATOM 3839 O O . HIS B 1 188 ? 0.876 -0.463 -40.119 1.00 23.07 188 HIS B O 1
ATOM 3846 N N . GLY B 1 189 ? 0.162 1.534 -39.368 1.00 17.21 189 GLY B N 1
ATOM 3847 C CA . GLY B 1 189 ? -0.223 1.952 -40.704 1.00 19.82 189 GLY B CA 1
ATOM 3848 C C . GLY B 1 189 ? 0.970 2.105 -41.633 1.00 20.00 189 GLY B C 1
ATOM 3849 O O . GLY B 1 189 ? 0.953 1.605 -42.759 1.00 22.96 189 GLY B O 1
ATOM 3850 N N . HIS B 1 190 ? 2.033 2.772 -41.164 1.00 20.33 190 HIS B N 1
ATOM 3851 C CA . HIS B 1 190 ? 3.141 3.193 -42.024 1.00 24.89 190 HIS B CA 1
ATOM 3852 C C . HIS B 1 190 ? 4.453 2.473 -41.739 1.00 21.96 190 HIS B C 1
ATOM 3853 O O . HIS B 1 190 ? 5.486 2.848 -42.310 1.00 26.22 190 HIS B O 1
ATOM 3860 N N . LYS B 1 191 ? 4.446 1.473 -40.861 1.00 19.28 191 LYS B N 1
ATOM 3861 C CA . LYS B 1 191 ? 5.580 0.578 -40.620 1.00 23.38 191 LYS B CA 1
ATOM 3862 C C . LYS B 1 191 ? 6.797 1.277 -40.014 1.00 22.39 191 LYS B C 1
ATOM 3863 O O . LYS B 1 191 ? 7.929 0.789 -40.152 1.00 18.96 191 LYS B O 1
ATOM 3869 N N . TYR B 1 192 ? 6.585 2.406 -39.344 1.00 17.12 192 TYR B N 1
ATOM 3870 C CA . TYR B 1 192 ? 7.656 3.134 -38.683 1.00 14.30 192 TYR B CA 1
ATOM 3871 C C . TYR B 1 192 ? 8.422 2.212 -37.746 1.00 17.56 192 TYR B C 1
ATOM 3872 O O . TYR B 1 192 ? 7.824 1.462 -36.970 1.00 19.55 192 TYR B O 1
ATOM 3881 N N . ARG B 1 193 ? 9.747 2.274 -37.817 1.00 16.93 193 ARG B N 1
ATOM 3882 C CA . ARG B 1 193 ? 10.606 1.468 -36.953 1.00 18.03 193 ARG B CA 1
ATOM 3883 C C . ARG B 1 193 ? 10.777 2.206 -35.629 1.00 15.10 193 ARG B C 1
ATOM 3884 O O . ARG B 1 193 ? 11.341 3.310 -35.584 1.00 10.46 193 ARG B O 1
ATOM 3892 N N . VAL B 1 194 ? 10.275 1.606 -34.549 1.00 13.46 194 VAL B N 1
ATOM 3893 C CA . VAL B 1 194 ? 10.159 2.284 -33.268 1.00 11.56 194 VAL B CA 1
ATOM 3894 C C . VAL B 1 194 ? 11.339 1.892 -32.396 1.00 13.27 194 VAL B C 1
ATOM 3895 O O . VAL B 1 194 ? 11.694 0.711 -32.312 1.00 19.57 194 VAL B O 1
ATOM 3899 N N . VAL B 1 195 ? 11.951 2.890 -31.760 1.00 17.63 195 VAL B N 1
ATOM 3900 C CA . VAL B 1 195 ? 13.087 2.715 -30.863 1.00 19.80 195 VAL B CA 1
ATOM 3901 C C . VAL B 1 195 ? 12.840 3.527 -29.590 1.00 25.28 195 VAL B C 1
ATOM 3902 O O . VAL B 1 195 ? 12.385 4.678 -29.645 1.00 16.90 195 VAL B O 1
ATOM 3906 N N . HIS B 1 196 ? 13.143 2.920 -28.445 1.00 19.78 196 HIS B N 1
ATOM 3907 C CA . HIS B 1 196 ? 13.078 3.581 -27.151 1.00 21.50 196 HIS B CA 1
ATOM 3908 C C . HIS B 1 196 ? 14.454 4.128 -26.780 1.00 21.73 196 HIS B C 1
ATOM 3909 O O . HIS B 1 196 ? 15.466 3.435 -26.925 1.00 22.66 196 HIS B O 1
ATOM 3916 N N . GLN B 1 197 ? 14.495 5.365 -26.288 1.00 21.65 197 GLN B N 1
ATOM 3917 C CA . GLN B 1 197 ? 15.749 6.017 -25.909 1.00 25.11 197 GLN B CA 1
ATOM 3918 C C . GLN B 1 197 ? 15.693 6.417 -24.435 1.00 22.57 197 GLN B C 1
ATOM 3919 O O . GLN B 1 197 ? 15.279 7.535 -24.095 1.00 18.62 197 GLN B O 1
ATOM 3925 N N . PRO B 1 198 ? 16.102 5.533 -23.520 1.00 25.47 198 PRO B N 1
ATOM 3926 C CA . PRO B 1 198 ? 16.036 5.856 -22.083 1.00 20.99 198 PRO B CA 1
ATOM 3927 C C . PRO B 1 198 ? 17.151 6.763 -21.589 1.00 23.93 198 PRO B C 1
ATOM 3928 O O . PRO B 1 198 ? 17.164 7.105 -20.401 1.00 27.14 198 PRO B O 1
ATOM 3932 N N . GLU B 1 199 ? 18.095 7.145 -22.448 1.00 20.53 199 GLU B N 1
ATOM 3933 C CA . GLU B 1 199 ? 19.166 8.053 -22.060 1.00 19.83 199 GLU B CA 1
ATOM 3934 C C . GLU B 1 199 ? 18.702 9.494 -22.019 1.00 22.53 199 GLU B C 1
ATOM 3935 O O . GLU B 1 199 ? 19.419 10.352 -21.484 1.00 24.35 199 GLU B O 1
ATOM 3941 N N . VAL B 1 200 ? 17.546 9.785 -22.615 1.00 22.24 200 VAL B N 1
ATOM 3942 C CA . VAL B 1 200 ? 16.961 11.117 -22.598 1.00 22.03 200 VAL B CA 1
ATOM 3943 C C . VAL B 1 200 ? 15.644 11.042 -21.834 1.00 21.37 200 VAL B C 1
ATOM 3944 O O . VAL B 1 200 ? 14.983 10.001 -21.811 1.00 16.44 200 VAL B O 1
ATOM 3948 N N . ALA B 1 201 ? 15.266 12.152 -21.199 1.00 20.20 201 ALA B N 1
ATOM 3949 C CA . ALA B 1 201 ? 13.975 12.264 -20.538 1.00 20.22 201 ALA B CA 1
ATOM 3950 C C . ALA B 1 201 ? 13.436 13.670 -20.733 1.00 20.04 201 ALA B C 1
ATOM 3951 O O . ALA B 1 201 ? 14.190 14.616 -20.963 1.00 22.19 201 ALA B O 1
ATOM 3953 N N . ILE B 1 202 ? 12.115 13.792 -20.671 1.00 20.80 202 ILE B N 1
ATOM 3954 C CA . ILE B 1 202 ? 11.458 15.086 -20.626 1.00 22.59 202 ILE B CA 1
ATOM 3955 C C . ILE B 1 202 ? 10.766 15.222 -19.275 1.00 21.22 202 ILE B C 1
ATOM 3956 O O . ILE B 1 202 ? 10.665 14.271 -18.503 1.00 22.85 202 ILE B O 1
ATOM 3961 N N . ALA B 1 203 ? 10.298 16.430 -18.984 1.00 20.47 203 ALA B N 1
ATOM 3962 C CA . ALA B 1 203 ? 9.379 16.650 -17.880 1.00 19.92 203 ALA B CA 1
ATOM 3963 C C . ALA B 1 203 ? 7.999 16.886 -18.469 1.00 21.22 203 ALA B C 1
ATOM 3964 O O . ALA B 1 203 ? 7.801 17.842 -19.232 1.00 20.56 203 ALA B O 1
ATOM 3966 N N . LEU B 1 204 ? 7.071 15.980 -18.162 1.00 20.10 204 LEU B N 1
ATOM 3967 C CA . LEU B 1 204 ? 5.663 16.130 -18.504 1.00 22.37 204 LEU B CA 1
ATOM 3968 C C . LEU B 1 204 ? 4.926 16.602 -17.257 1.00 24.24 204 LEU B C 1
ATOM 3969 O O . LEU B 1 204 ? 4.906 15.901 -16.236 1.00 24.18 204 LEU B O 1
ATOM 3974 N N . HIS B 1 205 ? 4.316 17.777 -17.341 1.00 24.40 205 HIS B N 1
ATOM 3975 C CA . HIS B 1 205 ? 3.782 18.450 -16.164 1.00 25.25 205 HIS B CA 1
ATOM 3976 C C . HIS B 1 205 ? 2.375 17.951 -15.842 1.00 25.54 205 HIS B C 1
ATOM 3977 O O . HIS B 1 205 ? 1.472 18.018 -16.684 1.00 28.29 205 HIS B O 1
ATOM 3984 N N . ARG B 1 206 ? 2.195 17.435 -14.629 1.00 22.23 206 ARG B N 1
ATOM 3985 C CA . ARG B 1 206 ? 0.869 17.092 -14.104 1.00 28.67 206 ARG B CA 1
ATOM 3986 C C . ARG B 1 206 ? 0.837 17.571 -12.652 1.00 29.08 206 ARG B C 1
ATOM 3987 O O . ARG B 1 206 ? 1.168 16.816 -11.733 1.00 32.46 206 ARG B O 1
ATOM 3995 N N . ILE B 1 207 ? 0.451 18.830 -12.461 1.00 23.10 207 ILE B N 1
ATOM 3996 C CA . ILE B 1 207 ? 0.358 19.451 -11.138 1.00 38.29 207 ILE B CA 1
ATOM 3997 C C . ILE B 1 207 ? -0.963 19.098 -10.454 1.00 36.13 207 ILE B C 1
ATOM 3998 O O . ILE B 1 207 ? -2.039 19.424 -10.975 1.00 39.74 207 ILE B O 1
ATOM 4003 N N . PRO B 1 208 ? -0.943 18.461 -9.285 1.00 36.65 208 PRO B N 1
ATOM 4004 C CA . PRO B 1 208 ? -2.210 18.092 -8.625 1.00 39.54 208 PRO B CA 1
ATOM 4005 C C . PRO B 1 208 ? -3.002 19.330 -8.226 1.00 36.13 208 PRO B C 1
ATOM 4006 O O . PRO B 1 208 ? -2.533 20.164 -7.453 1.00 41.02 208 PRO B O 1
ATOM 4010 N N . GLY B 1 209 ? -4.207 19.448 -8.765 1.00 34.33 209 GLY B N 1
ATOM 4011 C CA . GLY B 1 209 ? -5.077 20.572 -8.502 1.00 37.96 209 GLY B CA 1
ATOM 4012 C C . GLY B 1 209 ? -6.195 20.243 -7.538 1.00 39.17 209 GLY B C 1
ATOM 4013 O O . GLY B 1 209 ? -6.085 19.324 -6.719 1.00 35.97 209 GLY B O 1
ATOM 4014 N N . VAL B 1 210 ? -7.294 20.998 -7.653 1.00 41.71 210 VAL B N 1
ATOM 4015 C CA . VAL B 1 210 ? -8.497 20.818 -6.844 1.00 40.07 210 VAL B CA 1
ATOM 4016 C C . VAL B 1 210 ? -9.074 19.415 -6.973 1.00 42.50 210 VAL B C 1
ATOM 4017 O O . VAL B 1 210 ? -9.901 19.010 -6.154 1.00 42.14 210 VAL B O 1
ATOM 4021 N N . GLU B 1 211 ? -8.642 18.657 -7.984 1.00 47.06 211 GLU B N 1
ATOM 4022 C CA . GLU B 1 211 ? -8.999 17.245 -8.094 1.00 51.41 211 GLU B CA 1
ATOM 4023 C C . GLU B 1 211 ? -8.811 16.488 -6.783 1.00 49.22 211 GLU B C 1
ATOM 4024 O O . GLU B 1 211 ? -9.589 15.578 -6.475 1.00 49.98 211 GLU B O 1
ATOM 4030 N N . SER B 1 212 ? -7.795 16.853 -6.001 1.00 49.90 212 SER B N 1
ATOM 4031 C CA . SER B 1 212 ? -7.348 16.079 -4.850 1.00 51.79 212 SER B CA 1
ATOM 4032 C C . SER B 1 212 ? -8.113 16.379 -3.563 1.00 54.41 212 SER B C 1
ATOM 4033 O O . SER B 1 212 ? -7.794 15.792 -2.525 1.00 60.02 212 SER B O 1
ATOM 4036 N N . LEU B 1 213 ? -9.099 17.273 -3.591 1.00 45.74 213 LEU B N 1
ATOM 4037 C CA . LEU B 1 213 ? -9.936 17.505 -2.425 1.00 47.06 213 LEU B CA 1
ATOM 4038 C C . LEU B 1 213 ? -11.422 17.399 -2.732 1.00 51.60 213 LEU B C 1
ATOM 4039 O O . LEU B 1 213 ? -12.243 17.610 -1.827 1.00 52.80 213 LEU B O 1
ATOM 4044 N N . THR B 1 214 ? -11.789 17.092 -3.974 1.00 48.22 214 THR B N 1
ATOM 4045 C CA . THR B 1 214 ? -13.179 16.908 -4.366 1.00 50.43 214 THR B CA 1
ATOM 4046 C C . THR B 1 214 ? -13.466 15.422 -4.520 1.00 47.64 214 THR B C 1
ATOM 4047 O O . THR B 1 214 ? -12.691 14.691 -5.146 1.00 49.21 214 THR B O 1
ATOM 4051 N N . THR B 1 215 ? -14.569 14.984 -3.940 1.00 52.72 215 THR B N 1
ATOM 4052 C CA . THR B 1 215 ? -15.003 13.614 -4.124 1.00 56.19 215 THR B CA 1
ATOM 4053 C C . THR B 1 215 ? -15.522 13.435 -5.551 1.00 54.51 215 THR B C 1
ATOM 4054 O O . THR B 1 215 ? -16.114 14.363 -6.115 1.00 55.23 215 THR B O 1
ATOM 4058 N N . PRO B 1 216 ? -15.279 12.278 -6.169 1.00 45.95 216 PRO B N 1
ATOM 4059 C CA . PRO B 1 216 ? -15.691 12.067 -7.566 1.00 52.25 216 PRO B CA 1
ATOM 4060 C C . PRO B 1 216 ? -17.188 12.264 -7.771 1.00 54.99 216 PRO B C 1
ATOM 4061 O O . PRO B 1 216 ? -18.012 11.648 -7.090 1.00 55.12 216 PRO B O 1
ATOM 4065 N N . THR B 1 217 ? -17.535 13.110 -8.747 1.00 56.90 217 THR B N 1
ATOM 4066 C CA . THR B 1 217 ? -18.936 13.386 -9.065 1.00 63.18 217 THR B CA 1
ATOM 4067 C C . THR B 1 217 ? -19.478 12.373 -10.070 1.00 62.89 217 THR B C 1
ATOM 4068 O O . THR B 1 217 ? -19.047 11.215 -10.082 1.00 60.41 217 THR B O 1
ATOM 4072 N N . SER B 1 218 ? -20.437 12.785 -10.902 1.00 61.76 218 SER B N 1
ATOM 4073 C CA . SER B 1 218 ? -20.837 11.985 -12.054 1.00 58.53 218 SER B CA 1
ATOM 4074 C C . SER B 1 218 ? -20.155 12.442 -13.329 1.00 59.79 218 SER B C 1
ATOM 4075 O O . SER B 1 218 ? -19.902 11.621 -14.216 1.00 57.25 218 SER B O 1
ATOM 4078 N N . ASP B 1 219 ? -19.856 13.738 -13.438 1.00 62.72 219 ASP B N 1
ATOM 4079 C CA . ASP B 1 219 ? -19.131 14.257 -14.590 1.00 57.84 219 ASP B CA 1
ATOM 4080 C C . ASP B 1 219 ? -17.702 13.745 -14.646 1.00 57.48 219 ASP B C 1
ATOM 4081 O O . ASP B 1 219 ? -17.042 13.912 -15.677 1.00 55.04 219 ASP B O 1
ATOM 4086 N N . ASP B 1 220 ? -17.207 13.145 -13.560 1.00 60.10 220 ASP B N 1
ATOM 4087 C CA . ASP B 1 220 ? -15.975 12.368 -13.639 1.00 59.74 220 ASP B CA 1
ATOM 4088 C C . ASP B 1 220 ? -16.200 11.085 -14.435 1.00 53.31 220 ASP B C 1
ATOM 4089 O O . ASP B 1 220 ? -15.325 10.661 -15.200 1.00 46.09 220 ASP B O 1
ATOM 4094 N N . ILE B 1 221 ? -17.371 10.458 -14.267 1.00 50.05 221 ILE B N 1
ATOM 4095 C CA . ILE B 1 221 ? -17.726 9.282 -15.059 1.00 46.99 221 ILE B CA 1
ATOM 4096 C C . ILE B 1 221 ? -17.794 9.631 -16.544 1.00 47.59 221 ILE B C 1
ATOM 4097 O O . ILE B 1 221 ? -17.456 8.806 -17.405 1.00 41.85 221 ILE B O 1
ATOM 4102 N N . ALA B 1 222 ? -18.197 10.865 -16.869 1.00 46.34 222 ALA B N 1
ATOM 4103 C CA . ALA B 1 222 ? -18.428 11.237 -18.261 1.00 39.19 222 ALA B CA 1
ATOM 4104 C C . ALA B 1 222 ? -17.121 11.361 -19.039 1.00 41.04 222 ALA B C 1
ATOM 4105 O O . ALA B 1 222 ? -17.053 10.964 -20.210 1.00 34.48 222 ALA B O 1
ATOM 4107 N N . ALA B 1 223 ? -16.079 11.921 -18.416 1.00 40.85 223 ALA B N 1
ATOM 4108 C CA . ALA B 1 223 ? -14.797 12.057 -19.099 1.00 37.68 223 ALA B CA 1
ATOM 4109 C C . ALA B 1 223 ? -14.141 10.698 -19.309 1.00 40.38 223 ALA B C 1
ATOM 4110 O O . ALA B 1 223 ? -13.550 10.442 -20.368 1.00 36.70 223 ALA B O 1
ATOM 4112 N N . LEU B 1 224 ? -14.248 9.807 -18.318 1.00 39.06 224 LEU B N 1
ATOM 4113 C CA . LEU B 1 224 ? -13.651 8.483 -18.462 1.00 36.90 224 LEU B CA 1
ATOM 4114 C C . LEU B 1 224 ? -14.349 7.680 -19.556 1.00 36.68 224 LEU B C 1
ATOM 4115 O O . LEU B 1 224 ? -13.690 7.053 -20.398 1.00 26.23 224 LEU B O 1
ATOM 4120 N N . LYS B 1 225 ? -15.684 7.703 -19.568 1.00 34.95 225 LYS B N 1
ATOM 4121 C CA . LYS B 1 225 ? -16.419 7.105 -20.676 1.00 33.08 225 LYS B CA 1
ATOM 4122 C C . LYS B 1 225 ? -15.920 7.610 -22.030 1.00 27.79 225 LYS B C 1
ATOM 4123 O O . LYS B 1 225 ? -15.916 6.852 -23.004 1.00 28.92 225 LYS B O 1
ATOM 4129 N N . VAL B 1 226 ? -15.501 8.879 -22.117 1.00 29.61 226 VAL B N 1
ATOM 4130 C CA . VAL B 1 226 ? -14.917 9.385 -23.358 1.00 28.07 226 VAL B CA 1
ATOM 4131 C C . VAL B 1 226 ? -13.602 8.668 -23.642 1.00 24.22 226 VAL B C 1
ATOM 4132 O O . VAL B 1 226 ? -13.379 8.156 -24.742 1.00 24.36 226 VAL B O 1
ATOM 4136 N N . TYR B 1 227 ? -12.725 8.600 -22.637 1.00 26.71 227 TYR B N 1
ATOM 4137 C CA . TYR B 1 227 ? -11.484 7.842 -22.769 1.00 26.16 227 TYR B CA 1
ATOM 4138 C C . TYR B 1 227 ? -11.754 6.375 -23.129 1.00 29.74 227 TYR B C 1
ATOM 4139 O O . TYR B 1 227 ? -11.053 5.797 -23.968 1.00 27.33 227 TYR B O 1
ATOM 4148 N N . GLU B 1 228 ? -12.785 5.759 -22.530 1.00 25.16 228 GLU B N 1
ATOM 4149 C CA . GLU B 1 228 ? -13.076 4.361 -22.834 1.00 27.24 228 GLU B CA 1
ATOM 4150 C C . GLU B 1 228 ? -13.588 4.179 -24.260 1.00 24.32 228 GLU B C 1
ATOM 4151 O O . GLU B 1 228 ? -13.146 3.265 -24.966 1.00 25.88 228 GLU B O 1
ATOM 4157 N N . ASP B 1 229 ? -14.542 5.007 -24.695 1.00 21.91 229 ASP B N 1
ATOM 4158 C CA . ASP B 1 229 ? -15.130 4.818 -26.023 1.00 23.10 229 ASP B CA 1
ATOM 4159 C C . ASP B 1 229 ? -14.083 5.006 -27.123 1.00 28.91 229 ASP B C 1
ATOM 4160 O O . ASP B 1 229 ? -14.053 4.258 -28.115 1.00 24.07 229 ASP B O 1
ATOM 4165 N N . ASN B 1 230 ? -13.217 6.006 -26.962 1.00 25.02 230 ASN B N 1
ATOM 4166 C CA . ASN B 1 230 ? -12.138 6.210 -27.919 1.00 26.77 230 ASN B CA 1
ATOM 4167 C C . ASN B 1 230 ? -11.138 5.071 -27.860 1.00 24.56 230 ASN B C 1
ATOM 4168 O O . ASN B 1 230 ? -10.551 4.710 -28.885 1.00 21.82 230 ASN B O 1
ATOM 4173 N N . TRP B 1 231 ? -10.960 4.467 -26.684 1.00 25.03 231 TRP B N 1
ATOM 4174 C CA . TRP B 1 231 ? -10.032 3.350 -26.600 1.00 23.40 231 TRP B CA 1
ATOM 4175 C C . TRP B 1 231 ? -10.552 2.159 -27.393 1.00 22.24 231 TRP B C 1
ATOM 4176 O O . TRP B 1 231 ? -9.785 1.490 -28.092 1.00 18.33 231 TRP B O 1
ATOM 4187 N N . HIS B 1 232 ? -11.856 1.896 -27.313 1.00 25.78 232 HIS B N 1
ATOM 4188 C CA . HIS B 1 232 ? -12.451 0.823 -28.103 1.00 24.73 232 HIS B CA 1
ATOM 4189 C C . HIS B 1 232 ? -12.386 1.139 -29.588 1.00 19.75 232 HIS B C 1
ATOM 4190 O O . HIS B 1 232 ? -12.111 0.250 -30.404 1.00 28.13 232 HIS B O 1
ATOM 4197 N N . LEU B 1 233 ? -12.646 2.397 -29.952 1.00 20.59 233 LEU B N 1
ATOM 4198 C CA . LEU B 1 233 ? -12.559 2.833 -31.348 1.00 22.83 233 LEU B CA 1
ATOM 4199 C C . LEU B 1 233 ? -11.180 2.550 -31.937 1.00 24.14 233 LEU B C 1
ATOM 4200 O O . LEU B 1 233 ? -11.056 1.960 -33.016 1.00 22.25 233 LEU B O 1
ATOM 4205 N N . ILE B 1 234 ? -10.132 3.013 -31.260 1.00 23.10 234 ILE B N 1
ATOM 4206 C CA . ILE B 1 234 ? -8.785 2.847 -31.781 1.00 22.23 234 ILE B CA 1
ATOM 4207 C C . ILE B 1 234 ? -8.400 1.376 -31.780 1.00 23.51 234 ILE B C 1
ATOM 4208 O O . ILE B 1 234 ? -7.700 0.903 -32.686 1.00 22.76 234 ILE B O 1
ATOM 4213 N N . CYS B 1 235 ? -8.860 0.633 -30.763 1.00 21.48 235 CYS B N 1
ATOM 4214 C CA . CYS B 1 235 ? -8.554 -0.794 -30.642 1.00 23.93 235 CYS B CA 1
ATOM 4215 C C . CYS B 1 235 ? -9.064 -1.587 -31.834 1.00 22.32 235 CYS B C 1
ATOM 4216 O O . CYS B 1 235 ? -8.413 -2.533 -32.288 1.00 23.12 235 CYS B O 1
ATOM 4219 N N . GLU B 1 236 ? -10.263 -1.262 -32.304 1.00 25.67 236 GLU B N 1
ATOM 4220 C CA . GLU B 1 236 ? -10.798 -1.896 -33.495 1.00 28.19 236 GLU B CA 1
ATOM 4221 C C . GLU B 1 236 ? -10.137 -1.351 -34.750 1.00 28.66 236 GLU B C 1
ATOM 4222 O O . GLU B 1 236 ? -9.963 -2.088 -35.724 1.00 30.13 236 GLU B O 1
ATOM 4228 N N . ARG B 1 237 ? -9.759 -0.067 -34.741 1.00 24.60 237 ARG B N 1
ATOM 4229 C CA . ARG B 1 237 ? -9.072 0.512 -35.891 1.00 23.49 237 ARG B CA 1
ATOM 4230 C C . ARG B 1 237 ? -7.695 -0.111 -36.076 1.00 20.62 237 ARG B C 1
ATOM 4231 O O . ARG B 1 237 ? -7.275 -0.369 -37.205 1.00 18.46 237 ARG B O 1
ATOM 4239 N N . TRP B 1 238 ? -6.987 -0.378 -34.977 1.00 22.83 238 TRP B N 1
ATOM 4240 C CA . TRP B 1 238 ? -5.641 -0.947 -35.001 1.00 20.63 238 TRP B CA 1
ATOM 4241 C C . TRP B 1 238 ? -5.617 -2.242 -34.188 1.00 26.76 238 TRP B C 1
ATOM 4242 O O . TRP B 1 238 ? -5.333 -2.230 -32.977 1.00 24.07 238 TRP B O 1
ATOM 4253 N N . PRO B 1 239 ? -5.907 -3.386 -34.812 1.00 25.42 239 PRO B N 1
ATOM 4254 C CA . PRO B 1 239 ? -5.807 -4.666 -34.098 1.00 26.50 239 PRO B CA 1
ATOM 4255 C C . PRO B 1 239 ? -4.392 -4.942 -33.618 1.00 28.89 239 PRO B C 1
ATOM 4256 O O . PRO B 1 239 ? -3.408 -4.586 -34.270 1.00 32.78 239 PRO B O 1
ATOM 4260 N N . ALA B 1 240 ? -4.305 -5.605 -32.467 1.00 26.29 240 ALA B N 1
ATOM 4261 C CA . ALA B 1 240 ? -3.019 -5.893 -31.850 1.00 27.27 240 ALA B CA 1
ATOM 4262 C C . ALA B 1 240 ? -2.162 -6.753 -32.773 1.00 36.64 240 ALA B C 1
ATOM 4263 O O . ALA B 1 240 ? -2.666 -7.572 -33.546 1.00 33.23 240 ALA B O 1
ATOM 4265 N N . ALA B 1 241 ? -0.851 -6.559 -32.690 1.00 32.13 241 ALA B N 1
ATOM 4266 C CA . ALA B 1 241 ? 0.048 -7.258 -33.594 1.00 30.71 241 ALA B CA 1
ATOM 4267 C C . ALA B 1 241 ? 0.427 -8.653 -33.103 1.00 35.23 241 ALA B C 1
ATOM 4268 O O . ALA B 1 241 ? 0.932 -9.453 -33.897 1.00 32.64 241 ALA B O 1
ATOM 4270 N N . THR B 1 242 ? 0.210 -8.957 -31.821 1.00 31.53 242 THR B N 1
ATOM 4271 C CA . THR B 1 242 ? 0.434 -10.284 -31.261 1.00 30.48 242 THR B CA 1
ATOM 4272 C C . THR B 1 242 ? -0.809 -10.733 -30.505 1.00 30.89 242 THR B C 1
ATOM 4273 O O . THR B 1 242 ? -1.653 -9.915 -30.125 1.00 34.04 242 THR B O 1
ATOM 4277 N N . GLU B 1 243 ? -0.904 -12.047 -30.260 1.00 34.63 243 GLU B N 1
ATOM 4278 C CA . GLU B 1 243 ? -2.064 -12.576 -29.535 1.00 33.26 243 GLU B CA 1
ATOM 4279 C C . GLU B 1 243 ? -2.006 -12.259 -28.046 1.00 29.40 243 GLU B C 1
ATOM 4280 O O . GLU B 1 243 ? -3.052 -12.054 -27.421 1.00 33.77 243 GLU B O 1
ATOM 4286 N N . ARG B 1 244 ? -0.810 -12.230 -27.455 1.00 29.81 244 ARG B N 1
ATOM 4287 C CA . ARG B 1 244 ? -0.704 -11.882 -26.041 1.00 31.60 244 ARG B CA 1
ATOM 4288 C C . ARG B 1 244 ? -1.205 -10.461 -25.790 1.00 33.97 244 ARG B C 1
ATOM 4289 O O . ARG B 1 244 ? -1.931 -10.216 -24.821 1.00 28.75 244 ARG B O 1
ATOM 4297 N N . ALA B 1 245 ? -0.856 -9.519 -26.674 1.00 28.63 245 ALA B N 1
ATOM 4298 C CA . ALA B 1 245 ? -1.319 -8.138 -26.514 1.00 35.63 245 ALA B CA 1
ATOM 4299 C C . ALA B 1 245 ? -2.837 -8.038 -26.615 1.00 30.09 245 ALA B C 1
ATOM 4300 O O . ALA B 1 245 ? -3.468 -7.293 -25.858 1.00 25.29 245 ALA B O 1
ATOM 4302 N N . GLU B 1 246 ? -3.439 -8.760 -27.567 1.00 33.08 246 GLU B N 1
ATOM 4303 C CA . GLU B 1 246 ? -4.890 -8.757 -27.706 1.00 37.39 246 GLU B CA 1
ATOM 4304 C C . GLU B 1 246 ? -5.556 -9.489 -26.545 1.00 37.27 246 GLU B C 1
ATOM 4305 O O . GLU B 1 246 ? -6.745 -9.274 -26.278 1.00 37.55 246 GLU B O 1
ATOM 4311 N N . GLN B 1 247 ? -4.802 -10.322 -25.833 1.00 33.41 247 GLN B N 1
ATOM 4312 C CA . GLN B 1 247 ? -5.302 -10.917 -24.603 1.00 35.05 247 GLN B CA 1
ATOM 4313 C C . GLN B 1 247 ? -5.253 -9.907 -23.461 1.00 35.12 247 GLN B C 1
ATOM 4314 O O . GLN B 1 247 ? -6.210 -9.772 -22.694 1.00 29.31 247 GLN B O 1
ATOM 4320 N N . VAL B 1 248 ? -4.144 -9.175 -23.335 1.00 31.19 248 VAL B N 1
ATOM 4321 C CA . VAL B 1 248 ? -4.029 -8.225 -22.237 1.00 31.28 248 VAL B CA 1
ATOM 4322 C C . VAL B 1 248 ? -4.925 -7.005 -22.456 1.00 26.99 248 VAL B C 1
ATOM 4323 O O . VAL B 1 248 ? -5.290 -6.327 -21.487 1.00 26.36 248 VAL B O 1
ATOM 4327 N N . ARG B 1 249 ? -5.350 -6.754 -23.701 1.00 23.37 249 ARG B N 1
ATOM 4328 C CA . ARG B 1 249 ? -6.250 -5.636 -23.974 1.00 27.52 249 ARG B CA 1
ATOM 4329 C C . ARG B 1 249 ? -7.534 -5.734 -23.160 1.00 31.11 249 ARG B C 1
ATOM 4330 O O . ARG B 1 249 ? -8.066 -4.714 -22.706 1.00 27.18 249 ARG B O 1
ATOM 4338 N N . ARG B 1 250 ? -8.058 -6.948 -22.977 1.00 27.06 250 ARG B N 1
ATOM 4339 C CA . ARG B 1 250 ? -9.342 -7.114 -22.305 1.00 29.14 250 ARG B CA 1
ATOM 4340 C C . ARG B 1 250 ? -9.286 -6.744 -20.830 1.00 26.78 250 ARG B C 1
ATOM 4341 O O . ARG B 1 250 ? -10.325 -6.763 -20.165 1.00 28.40 250 ARG B O 1
ATOM 4349 N N . PHE B 1 251 ? -8.105 -6.433 -20.301 1.00 25.80 251 PHE B N 1
ATOM 4350 C CA . PHE B 1 251 ? -8.009 -5.926 -18.943 1.00 28.80 251 PHE B CA 1
ATOM 4351 C C . PHE B 1 251 ? -8.311 -4.431 -18.851 1.00 32.04 251 PHE B C 1
ATOM 4352 O O . PHE B 1 251 ? -8.566 -3.934 -17.751 1.00 30.28 251 PHE B O 1
ATOM 4360 N N . MET B 1 252 ? -8.294 -3.707 -19.981 1.00 26.07 252 MET B N 1
ATOM 4361 C CA . MET B 1 252 ? -8.598 -2.280 -19.932 1.00 30.30 252 MET B CA 1
ATOM 4362 C C . MET B 1 252 ? -10.058 -2.040 -19.576 1.00 31.08 252 MET B C 1
ATOM 4363 O O . MET B 1 252 ? -10.323 -1.203 -18.696 1.00 29.99 252 MET B O 1
ATOM 4368 N N . PRO B 1 253 ? -11.043 -2.711 -20.196 1.00 30.43 253 PRO B N 1
ATOM 4369 C CA . PRO B 1 253 ? -12.424 -2.542 -19.710 1.00 36.86 253 PRO B CA 1
ATOM 4370 C C . PRO B 1 253 ? -12.583 -2.912 -18.243 1.00 34.87 253 PRO B C 1
ATOM 4371 O O . PRO B 1 253 ? -13.345 -2.253 -17.518 1.00 30.14 253 PRO B O 1
ATOM 4375 N N . VAL B 1 254 ? -11.862 -3.937 -17.776 1.00 29.12 254 VAL B N 1
ATOM 4376 C CA . VAL B 1 254 ? -11.873 -4.251 -16.348 1.00 29.60 254 VAL B CA 1
ATOM 4377 C C . VAL B 1 254 ? -11.430 -3.037 -15.541 1.00 30.64 254 VAL B C 1
ATOM 4378 O O . VAL B 1 254 ? -12.078 -2.645 -14.563 1.00 31.15 254 VAL B O 1
ATOM 4382 N N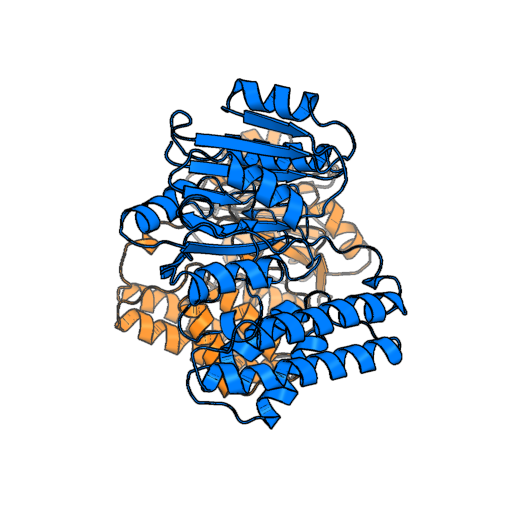 . MET B 1 255 ? -10.325 -2.411 -15.952 1.00 31.94 255 MET B N 1
ATOM 4383 C CA . MET B 1 255 ? -9.842 -1.210 -15.274 1.00 34.70 255 MET B CA 1
ATOM 4384 C C . MET B 1 255 ? -10.885 -0.093 -15.295 1.00 35.04 255 MET B C 1
ATOM 4385 O O . MET B 1 255 ? -11.155 0.537 -14.262 1.00 32.13 255 MET B O 1
ATOM 4390 N N . TYR B 1 256 ? -11.482 0.169 -16.463 1.00 29.20 256 TYR B N 1
ATOM 4391 C CA . TYR B 1 256 ? -12.503 1.211 -16.547 1.00 33.50 256 TYR B CA 1
ATOM 4392 C C . TYR B 1 256 ? -13.673 0.930 -15.607 1.00 35.99 256 TYR B C 1
ATOM 4393 O O . TYR B 1 256 ? -14.177 1.846 -14.946 1.00 29.95 256 TYR B O 1
ATOM 4402 N N . GLN B 1 257 ? -14.127 -0.328 -15.548 1.00 35.60 257 GLN B N 1
ATOM 4403 C CA . GLN B 1 257 ? -15.235 -0.689 -14.663 1.00 34.33 257 GLN B CA 1
ATOM 4404 C C . GLN B 1 257 ? -14.871 -0.427 -13.212 1.00 31.73 257 GLN B C 1
ATOM 4405 O O . GLN B 1 257 ? -15.652 0.163 -12.459 1.00 36.67 257 GLN B O 1
ATOM 4411 N N . MET B 1 258 ? -13.677 -0.857 -12.809 1.00 29.38 258 MET B N 1
ATOM 4412 C CA . MET B 1 258 ? -13.184 -0.559 -11.472 1.00 31.48 258 MET B CA 1
ATOM 4413 C C . MET B 1 258 ? -13.216 0.936 -11.188 1.00 37.43 258 MET B C 1
ATOM 4414 O O . MET B 1 258 ? -13.586 1.361 -10.088 1.00 38.70 258 MET B O 1
ATOM 4419 N N . ALA B 1 259 ? -12.846 1.755 -12.174 1.00 34.95 259 ALA B N 1
ATOM 4420 C CA . ALA B 1 259 ? -12.803 3.188 -11.928 1.00 34.32 259 ALA B CA 1
ATOM 4421 C C . ALA B 1 259 ? -14.198 3.800 -11.878 1.00 30.97 259 ALA B C 1
ATOM 4422 O O . ALA B 1 259 ? -14.402 4.782 -11.159 1.00 35.56 259 ALA B O 1
ATOM 4424 N N . TYR B 1 260 ? -15.162 3.262 -12.638 1.00 26.91 260 TYR B N 1
ATOM 4425 C CA . TYR B 1 260 ? -16.533 3.756 -12.537 1.00 31.65 260 TYR B CA 1
ATOM 4426 C C . TYR B 1 260 ? -17.116 3.429 -11.168 1.00 37.23 260 TYR B C 1
ATOM 4427 O O . TYR B 1 260 ? -17.647 4.310 -10.476 1.00 33.35 260 TYR B O 1
ATOM 4436 N N . ALA B 1 261 ? -17.023 2.156 -10.771 1.00 33.45 261 ALA B N 1
ATOM 4437 C CA . ALA B 1 261 ? -17.436 1.734 -9.438 1.00 38.19 261 ALA B CA 1
ATOM 4438 C C . ALA B 1 261 ? -16.851 2.644 -8.378 1.00 40.00 261 ALA B C 1
ATOM 4439 O O . ALA B 1 261 ? -17.538 3.023 -7.420 1.00 43.59 261 ALA B O 1
ATOM 4441 N N . SER B 1 262 ? -15.584 3.019 -8.541 1.00 36.40 262 SER B N 1
ATOM 4442 C CA . SER B 1 262 ? -14.979 3.938 -7.589 1.00 41.45 262 SER B CA 1
ATOM 4443 C C . SER B 1 262 ? -15.700 5.278 -7.598 1.00 43.14 262 SER B C 1
ATOM 4444 O O . SER B 1 262 ? -15.987 5.845 -6.535 1.00 41.95 262 SER B O 1
ATOM 4447 N N . PHE B 1 263 ? -16.024 5.789 -8.789 1.00 41.49 263 PHE B N 1
ATOM 4448 C CA . PHE B 1 263 ? -16.652 7.103 -8.878 1.00 44.92 263 PHE B CA 1
ATOM 4449 C C . PHE B 1 263 ? -18.028 7.087 -8.219 1.00 46.23 263 PHE B C 1
ATOM 4450 O O . PHE B 1 263 ? -18.361 7.967 -7.415 1.00 36.88 263 PHE B O 1
ATOM 4458 N N . GLU B 1 264 ? -18.838 6.079 -8.540 1.00 40.13 264 GLU B N 1
ATOM 4459 C CA . GLU B 1 264 ? -20.162 5.999 -7.947 1.00 46.28 264 GLU B CA 1
ATOM 4460 C C . GLU B 1 264 ? -20.105 5.876 -6.432 1.00 44.61 264 GLU B C 1
ATOM 4461 O O . GLU B 1 264 ? -21.052 6.289 -5.754 1.00 44.58 264 GLU B O 1
ATOM 4467 N N . ALA B 1 265 ? -19.006 5.359 -5.886 1.00 44.23 265 ALA B N 1
ATOM 4468 C CA . ALA B 1 265 ? -18.804 5.282 -4.445 1.00 41.97 265 ALA B CA 1
ATOM 4469 C C . ALA B 1 265 ? -18.092 6.504 -3.876 1.00 40.46 265 ALA B C 1
ATOM 4470 O O . ALA B 1 265 ? -17.667 6.469 -2.717 1.00 36.74 265 ALA B O 1
ATOM 4472 N N . GLY B 1 266 ? -17.928 7.566 -4.664 1.00 46.03 266 GLY B N 1
ATOM 4473 C CA . GLY B 1 266 ? -17.267 8.770 -4.178 1.00 38.28 266 GLY B CA 1
ATOM 4474 C C . GLY B 1 266 ? -15.835 8.569 -3.737 1.00 39.83 266 GLY B C 1
ATOM 4475 O O . GLY B 1 266 ? -15.328 9.346 -2.922 1.00 39.27 266 GLY B O 1
ATOM 4476 N N . VAL B 1 267 ? -15.162 7.551 -4.259 1.00 40.75 267 VAL B N 1
ATOM 4477 C CA . VAL B 1 267 ? -13.789 7.227 -3.878 1.00 43.09 267 VAL B CA 1
ATOM 4478 C C . VAL B 1 267 ? -12.856 7.811 -4.929 1.00 45.26 267 VAL B C 1
ATOM 4479 O O . VAL B 1 267 ? -12.948 7.428 -6.106 1.00 42.51 267 VAL B O 1
ATOM 4483 N N . PRO B 1 268 ? -11.981 8.744 -4.574 1.00 49.58 268 PRO B N 1
ATOM 4484 C CA . PRO B 1 268 ? -11.047 9.279 -5.568 1.00 51.20 268 PRO B CA 1
ATOM 4485 C C . PRO B 1 268 ? -9.937 8.285 -5.874 1.00 46.57 268 PRO B C 1
ATOM 4486 O O . PRO B 1 268 ? -9.429 7.595 -4.986 1.00 43.42 268 PRO B O 1
ATOM 4490 N N . LEU B 1 269 ? -9.582 8.211 -7.156 1.00 53.44 269 LEU B N 1
ATOM 4491 C CA . LEU B 1 269 ? -8.499 7.369 -7.640 1.00 49.97 269 LEU B CA 1
ATOM 4492 C C . LEU B 1 269 ? -7.143 8.009 -7.356 1.00 42.20 269 LEU B C 1
ATOM 4493 O O . LEU B 1 269 ? -7.021 9.222 -7.174 1.00 38.42 269 LEU B O 1
ATOM 4498 N N . ASP B 1 270 ? -6.117 7.163 -7.324 1.00 48.73 270 ASP B N 1
ATOM 4499 C CA . ASP B 1 270 ? -4.736 7.628 -7.295 1.00 47.64 270 ASP B CA 1
ATOM 4500 C C . ASP B 1 270 ? -4.495 8.659 -8.398 1.00 42.94 270 ASP B C 1
ATOM 4501 O O . ASP B 1 270 ? -5.012 8.525 -9.510 1.00 43.38 270 ASP B O 1
ATOM 4506 N N . HIS B 1 271 ? -3.724 9.710 -8.081 1.00 35.86 271 HIS B N 1
ATOM 4507 C CA . HIS B 1 271 ? -3.409 10.730 -9.083 1.00 48.03 271 HIS B CA 1
ATOM 4508 C C . HIS B 1 271 ? -2.577 10.171 -10.235 1.00 43.93 271 HIS B C 1
ATOM 4509 O O . HIS B 1 271 ? -2.564 10.764 -11.319 1.00 45.77 271 HIS B O 1
ATOM 4516 N N . HIS B 1 272 ? -1.895 9.044 -10.029 1.00 38.38 272 HIS B N 1
ATOM 4517 C CA . HIS B 1 272 ? -1.081 8.414 -11.061 1.00 43.76 272 HIS B CA 1
ATOM 4518 C C . HIS B 1 272 ? -1.615 7.031 -11.431 1.00 42.12 272 HIS B C 1
ATOM 4519 O O . HIS B 1 272 ? -0.865 6.176 -11.902 1.00 43.96 272 HIS B O 1
ATOM 4526 N N . TYR B 1 273 ? -2.923 6.818 -11.259 1.00 38.09 273 TYR B N 1
ATOM 4527 C CA . TYR B 1 273 ? -3.497 5.487 -11.432 1.00 35.70 273 TYR B CA 1
ATOM 4528 C C . TYR B 1 273 ? -3.268 4.926 -12.837 1.00 32.63 273 TYR B C 1
ATOM 4529 O O . TYR B 1 273 ? -3.090 3.713 -12.999 1.00 27.83 273 TYR B O 1
ATOM 4538 N N . TYR B 1 274 ? -3.308 5.775 -13.872 1.00 32.80 274 TYR B N 1
ATOM 4539 C CA . TYR B 1 274 ? -3.107 5.261 -15.230 1.00 35.75 274 TYR B CA 1
ATOM 4540 C C . TYR B 1 274 ? -1.663 4.822 -15.434 1.00 28.92 274 TYR B C 1
ATOM 4541 O O . TYR B 1 274 ? -1.399 3.780 -16.041 1.00 28.24 274 TYR B O 1
ATOM 4550 N N . GLU B 1 275 ? -0.719 5.576 -14.882 1.00 31.61 275 GLU B N 1
ATOM 4551 C CA . GLU B 1 275 ? 0.682 5.183 -14.950 1.00 31.02 275 GLU B CA 1
ATOM 4552 C C . GLU B 1 275 ? 0.973 3.935 -14.120 1.00 30.32 275 GLU B C 1
ATOM 4553 O O . GLU B 1 275 ? 1.874 3.163 -14.464 1.00 27.04 275 GLU B O 1
ATOM 4559 N N . ARG B 1 276 ? 0.238 3.716 -13.024 1.00 34.16 276 ARG B N 1
ATOM 4560 C CA . ARG B 1 276 ? 0.401 2.478 -12.264 1.00 28.34 276 ARG B CA 1
ATOM 4561 C C . ARG B 1 276 ? -0.271 1.302 -12.954 1.00 28.09 276 ARG B C 1
ATOM 4562 O O . ARG B 1 276 ? 0.189 0.159 -12.828 1.00 25.53 276 ARG B O 1
ATOM 4570 N N . THR B 1 277 ? -1.355 1.565 -13.682 1.00 26.37 277 THR B N 1
ATOM 4571 C CA . THR B 1 277 ? -1.980 0.529 -14.499 1.00 26.79 277 THR B CA 1
ATOM 4572 C C . THR B 1 277 ? -1.054 0.054 -15.625 1.00 29.35 277 THR B C 1
ATOM 4573 O O . THR B 1 277 ? -1.090 -1.122 -16.012 1.00 24.98 277 THR B O 1
ATOM 4577 N N . LEU B 1 278 ? -0.204 0.940 -16.149 1.00 26.02 278 LEU B N 1
ATOM 4578 C CA . LEU B 1 278 ? 0.751 0.513 -17.165 1.00 21.42 278 LEU B CA 1
ATOM 4579 C C . LEU B 1 278 ? 1.774 -0.443 -16.584 1.00 24.43 278 LEU B C 1
ATOM 4580 O O . LEU B 1 278 ? 2.215 -1.365 -17.274 1.00 25.15 278 LEU B O 1
ATOM 4585 N N . GLN B 1 279 ? 2.208 -0.209 -15.338 1.00 22.57 279 GLN B N 1
ATOM 4586 C CA . GLN B 1 279 ? 3.146 -1.134 -14.716 1.00 23.91 279 GLN B CA 1
ATOM 4587 C C . GLN B 1 279 ? 2.522 -2.514 -14.597 1.00 32.36 279 GLN B C 1
ATOM 4588 O O . GLN B 1 279 ? 3.180 -3.533 -14.856 1.00 32.38 279 GLN B O 1
ATOM 4594 N N . VAL B 1 280 ? 1.233 -2.558 -14.253 1.00 31.12 280 VAL B N 1
ATOM 4595 C CA . VAL B 1 280 ? 0.519 -3.827 -14.157 1.00 30.88 280 VAL B CA 1
ATOM 4596 C C . VAL B 1 280 ? 0.438 -4.495 -15.524 1.00 34.19 280 VAL B C 1
ATOM 4597 O O . VAL B 1 280 ? 0.723 -5.691 -15.669 1.00 31.62 280 VAL B O 1
ATOM 4601 N N . LEU B 1 281 ? 0.034 -3.733 -16.547 1.00 27.74 281 LEU B N 1
ATOM 4602 C CA . LEU B 1 281 ? -0.146 -4.318 -17.869 1.00 26.23 281 LEU B CA 1
ATOM 4603 C C . LEU B 1 281 ? 1.178 -4.771 -18.456 1.00 26.17 281 LEU B C 1
ATOM 4604 O O . LEU B 1 281 ? 1.215 -5.756 -19.204 1.00 24.27 281 LEU B O 1
ATOM 4609 N N . TYR B 1 282 ? 2.270 -4.075 -18.123 1.00 24.96 282 TYR B N 1
ATOM 4610 C CA . TYR B 1 282 ? 3.573 -4.429 -18.680 1.00 29.29 282 TYR B CA 1
ATOM 4611 C C . TYR B 1 282 ? 4.015 -5.806 -18.197 1.00 29.68 282 TYR B C 1
ATOM 4612 O O . TYR B 1 282 ? 4.606 -6.581 -18.959 1.00 29.76 282 TYR B O 1
ATOM 4621 N N . ARG B 1 283 ? 3.703 -6.139 -16.941 1.00 30.19 283 ARG B N 1
ATOM 4622 C CA . ARG B 1 283 ? 3.991 -7.477 -16.430 1.00 34.52 283 ARG B CA 1
ATOM 4623 C C . ARG B 1 283 ? 3.056 -8.524 -17.026 1.00 28.33 283 ARG B C 1
ATOM 4624 O O . ARG B 1 283 ? 3.466 -9.666 -17.243 1.00 31.35 283 ARG B O 1
ATOM 4632 N N . ALA B 1 284 ? 1.809 -8.152 -17.319 1.00 29.44 284 ALA B N 1
ATOM 4633 C CA . ALA B 1 284 ? 0.878 -9.078 -17.952 1.00 28.68 284 ALA B CA 1
ATOM 4634 C C . ALA B 1 284 ? 1.306 -9.486 -19.351 1.00 32.31 284 ALA B C 1
ATOM 4635 O O . ALA B 1 284 ? 0.667 -10.367 -19.942 1.00 33.32 284 ALA B O 1
ATOM 4637 N N . LEU B 1 285 ? 2.361 -8.877 -19.892 1.00 32.81 285 LEU B N 1
ATOM 4638 C CA . LEU B 1 285 ? 2.747 -9.058 -21.282 1.00 31.67 285 LEU B CA 1
ATOM 4639 C C . LEU B 1 285 ? 3.969 -9.941 -21.470 1.00 36.74 285 LEU B C 1
ATOM 4640 O O . LEU B 1 285 ? 4.337 -10.217 -22.617 1.00 43.37 285 LEU B O 1
ATOM 4645 N N . GLY B 1 286 ? 4.620 -10.383 -20.397 1.00 36.26 286 GLY B N 1
ATOM 4646 C CA . GLY B 1 286 ? 5.811 -11.190 -20.593 1.00 49.15 286 GLY B CA 1
ATOM 4647 C C . GLY B 1 286 ? 6.075 -12.240 -19.536 1.00 55.34 286 GLY B C 1
ATOM 4648 O O . GLY B 1 286 ? 5.177 -12.584 -18.757 1.00 49.08 286 GLY B O 1
ATOM 4649 N N . ASP B 1 287 ? 7.311 -12.793 -19.555 1.00 67.57 287 ASP B N 1
ATOM 4650 C CA . ASP B 1 287 ? 7.956 -13.559 -18.485 1.00 59.50 287 ASP B CA 1
ATOM 4651 C C . ASP B 1 287 ? 7.003 -14.649 -17.971 1.00 62.55 287 ASP B C 1
ATOM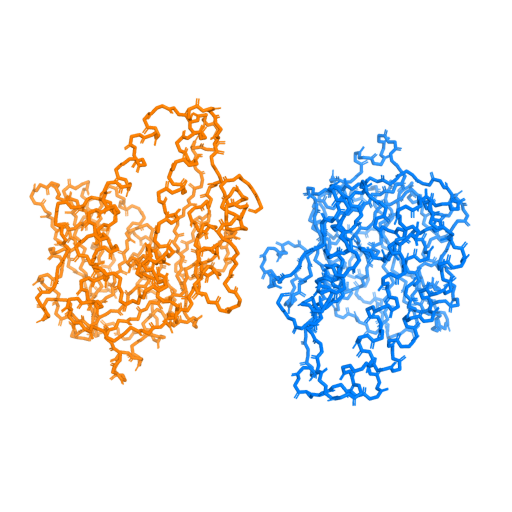 4652 O O . ASP B 1 287 ? 6.288 -15.228 -18.801 1.00 66.96 287 ASP B O 1
ATOM 4657 N N . PRO B 1 288 ? 6.952 -15.013 -16.681 1.00 67.45 288 PRO B N 1
ATOM 4658 C CA . PRO B 1 288 ? 5.778 -15.781 -16.226 1.00 62.46 288 PRO B CA 1
ATOM 4659 C C . PRO B 1 288 ? 4.515 -14.938 -16.332 1.00 55.84 288 PRO B C 1
ATOM 4660 O O . PRO B 1 288 ? 4.382 -13.915 -15.658 1.00 57.77 288 PRO B O 1
ATOM 4664 N N . GLN B 1 289 ? 3.600 -15.364 -17.191 1.00 49.89 289 GLN B N 1
ATOM 4665 C CA . GLN B 1 289 ? 2.324 -14.681 -17.346 1.00 51.18 289 GLN B CA 1
ATOM 4666 C C . GLN B 1 289 ? 1.504 -14.846 -16.074 1.00 56.78 289 GLN B C 1
ATOM 4667 O O . GLN B 1 289 ? 1.117 -15.977 -15.748 1.00 57.35 289 GLN B O 1
ATOM 4673 N N . PRO B 1 290 ? 1.218 -13.780 -15.330 1.00 52.25 290 PRO B N 1
ATOM 4674 C CA . PRO B 1 290 ? 0.440 -13.942 -14.102 1.00 51.94 290 PRO B CA 1
ATOM 4675 C C . PRO B 1 290 ? -0.963 -14.437 -14.416 1.00 56.52 290 PRO B C 1
ATOM 4676 O O . PRO B 1 290 ? -1.432 -14.386 -15.557 1.00 51.34 290 PRO B O 1
ATOM 4680 N N . SER B 1 291 ? -1.627 -14.948 -13.382 1.00 56.16 291 SER B N 1
ATOM 4681 C CA . SER B 1 291 ? -2.989 -15.416 -13.550 1.00 53.70 291 SER B CA 1
ATOM 4682 C C . SER B 1 291 ? -3.911 -14.226 -13.801 1.00 52.06 291 SER B C 1
ATOM 4683 O O . SER B 1 291 ? -3.674 -13.130 -13.284 1.00 49.26 291 SER B O 1
ATOM 4686 N N . PRO B 1 292 ? -4.960 -14.411 -14.614 1.00 52.57 292 PRO B N 1
ATOM 4687 C CA . PRO B 1 292 ? -5.987 -13.366 -14.755 1.00 48.45 292 PRO B CA 1
ATOM 4688 C C . PRO B 1 292 ? -6.476 -12.819 -13.420 1.00 52.52 292 PRO B C 1
ATOM 4689 O O . PRO B 1 292 ? -6.958 -11.683 -13.344 1.00 49.09 292 PRO B O 1
ATOM 4693 N N . ALA B 1 293 ? -6.352 -13.619 -12.357 1.00 54.04 293 ALA B N 1
ATOM 4694 C CA . ALA B 1 293 ? -6.771 -13.178 -11.034 1.00 49.50 293 ALA B CA 1
ATOM 4695 C C . ALA B 1 293 ? -5.717 -12.315 -10.353 1.00 49.92 293 ALA B C 1
ATOM 4696 O O . ALA B 1 293 ? -6.071 -11.405 -9.596 1.00 48.50 293 ALA B O 1
ATOM 4698 N N . GLN B 1 294 ? -4.430 -12.576 -10.593 1.00 44.03 294 GLN B N 1
ATOM 4699 C CA . GLN B 1 294 ? -3.400 -11.762 -9.953 1.00 50.28 294 GLN B CA 1
ATOM 4700 C C . GLN B 1 294 ? -3.324 -10.369 -10.569 1.00 52.35 294 GLN B C 1
ATOM 4701 O O . GLN B 1 294 ? -2.963 -9.399 -9.885 1.00 44.54 294 GLN B O 1
ATOM 4707 N N . VAL B 1 295 ? -3.663 -10.250 -11.851 1.00 49.97 295 VAL B N 1
ATOM 4708 C CA . VAL B 1 295 ? -3.701 -8.938 -12.479 1.00 48.09 295 VAL B CA 1
ATOM 4709 C C . VAL B 1 295 ? -4.801 -8.086 -11.850 1.00 46.35 295 VAL B C 1
ATOM 4710 O O . VAL B 1 295 ? -4.605 -6.892 -11.586 1.00 44.78 295 VAL B O 1
ATOM 4714 N N . GLU B 1 296 ? -5.962 -8.693 -11.573 1.00 50.58 296 GLU B N 1
ATOM 4715 C CA . GLU B 1 296 ? -7.040 -7.992 -10.876 1.00 44.51 296 GLU B CA 1
ATOM 4716 C C . GLU B 1 296 ? -6.553 -7.397 -9.558 1.00 45.47 296 GLU B C 1
ATOM 4717 O O . GLU B 1 296 ? -6.892 -6.255 -9.219 1.00 45.89 296 GLU B O 1
ATOM 4723 N N . ASP B 1 297 ? -5.735 -8.146 -8.814 1.00 45.94 297 ASP B N 1
ATOM 4724 C CA . ASP B 1 297 ? -5.192 -7.632 -7.559 1.00 45.28 297 ASP B CA 1
ATOM 4725 C C . ASP B 1 297 ? -4.368 -6.370 -7.788 1.00 47.20 297 ASP B C 1
ATOM 4726 O O . ASP B 1 297 ? -4.538 -5.366 -7.084 1.00 40.76 297 ASP B O 1
ATOM 4731 N N . GLU B 1 298 ? -3.452 -6.407 -8.762 1.00 45.78 298 GLU B N 1
ATOM 4732 C CA . GLU B 1 298 ? -2.552 -5.274 -8.940 1.00 43.74 298 GLU B CA 1
ATOM 4733 C C . GLU B 1 298 ? -3.272 -4.071 -9.534 1.00 39.41 298 GLU B C 1
ATOM 4734 O O . GLU B 1 298 ? -2.907 -2.929 -9.234 1.00 34.71 298 GLU B O 1
ATOM 4740 N N . LEU B 1 299 ? -4.289 -4.303 -10.371 1.00 40.22 299 LEU B N 1
ATOM 4741 C CA . LEU B 1 299 ? -5.107 -3.203 -10.878 1.00 36.11 299 LEU B CA 1
ATOM 4742 C C . LEU B 1 299 ? -5.798 -2.478 -9.733 1.00 44.82 299 LEU B C 1
ATOM 4743 O O . LEU B 1 299 ? -5.827 -1.241 -9.690 1.00 46.66 299 LEU B O 1
ATOM 4748 N N . ARG B 1 300 ? -6.372 -3.244 -8.799 1.00 38.64 300 ARG B N 1
ATOM 4749 C CA . ARG B 1 300 ? -6.911 -2.672 -7.574 1.00 42.43 300 ARG B CA 1
ATOM 4750 C C . ARG B 1 300 ? -5.886 -1.779 -6.890 1.00 41.33 300 ARG B C 1
ATOM 4751 O O . ARG B 1 300 ? -6.173 -0.621 -6.567 1.00 42.67 300 ARG B O 1
ATOM 4759 N N . ALA B 1 301 ? -4.675 -2.301 -6.665 1.00 38.10 301 ALA B N 1
ATOM 4760 C CA . ALA B 1 301 ? -3.649 -1.511 -5.990 1.00 40.88 301 ALA B CA 1
ATOM 4761 C C . ALA B 1 301 ? -3.273 -0.282 -6.809 1.00 50.71 301 ALA B C 1
ATOM 4762 O O . ALA B 1 301 ? -3.039 0.801 -6.253 1.00 49.77 301 ALA B O 1
ATOM 4764 N N . ALA B 1 302 ? -3.209 -0.429 -8.136 1.00 49.75 302 ALA B N 1
ATOM 4765 C CA . ALA B 1 302 ? -2.890 0.714 -8.985 1.00 45.16 302 ALA B CA 1
ATOM 4766 C C . ALA B 1 302 ? -3.890 1.844 -8.774 1.00 46.77 302 ALA B C 1
ATOM 4767 O O . ALA B 1 302 ? -3.502 3.015 -8.668 1.00 48.51 302 ALA B O 1
ATOM 4769 N N . LEU B 1 303 ? -5.181 1.509 -8.665 1.00 38.00 303 LEU B N 1
ATOM 4770 C CA . LEU B 1 303 ? -6.209 2.545 -8.628 1.00 45.05 303 LEU B CA 1
ATOM 4771 C C . LEU B 1 303 ? -6.375 3.138 -7.234 1.00 43.18 303 LEU B C 1
ATOM 4772 O O . LEU B 1 303 ? -6.622 4.342 -7.104 1.00 42.92 303 LEU B O 1
ATOM 4777 N N . GLU B 1 304 ? -6.220 2.324 -6.191 1.00 46.44 304 GLU B N 1
ATOM 4778 C CA . GLU B 1 304 ? -6.269 2.806 -4.816 1.00 52.63 304 GLU B CA 1
ATOM 4779 C C . GLU B 1 304 ? -4.995 3.565 -4.459 1.00 58.94 304 GLU B C 1
ATOM 4780 O O . GLU B 1 304 ? -4.892 4.777 -4.689 1.00 57.94 304 GLU B O 1
ATOM 4786 N N . GLY B 1 305 ? -4.027 2.854 -3.883 1.00 63.24 305 GLY B N 1
ATOM 4787 C CA . GLY B 1 305 ? -2.737 3.416 -3.522 1.00 68.57 305 GLY B CA 1
ATOM 4788 C C . GLY B 1 305 ? -1.717 2.301 -3.495 1.00 67.97 305 GLY B C 1
ATOM 4789 O O . GLY B 1 305 ? -2.063 1.122 -3.578 1.00 67.70 305 GLY B O 1
ATOM 4790 N N . ARG B 1 306 ? -0.448 2.692 -3.365 1.00 72.65 306 ARG B N 1
ATOM 4791 C CA . ARG B 1 306 ? 0.692 1.782 -3.542 1.00 71.16 306 ARG B CA 1
ATOM 4792 C C . ARG B 1 306 ? 0.594 1.140 -4.926 1.00 67.53 306 ARG B C 1
ATOM 4793 O O . ARG B 1 306 ? -0.097 1.654 -5.813 1.00 64.54 306 ARG B O 1
#